Protein AF-A0A8S3WP21-F1 (afdb_monomer_lite)

Radius of gyration: 39.97 Å; chains: 1; bounding box: 93×96×107 Å

Secondary structure (DSSP, 8-state):
-HHHHHHHHHTTS-HHHHHHHHHHHHHHHT-HHHHHHHHHHHHHTT----PPP---TT-THHHHHHHHHHHHTHHHHHHHHHHHHHHS--HHHHHHHHHHHSHHHHHHHHHHHHHHHHHHHHHHHTTSSS--GGGHHHHHHHHHHHHHTTTB-HHHHHH-S-GGG--TT-GGGBPPGGG----HHHHHHHHHHHT-TTS-HHHHHHHHHHHHHHHHHHHHHHHHH----STHHHHGGGGSHHHHHTT-S--SHHHHHH-GGGGGT--HHHHHHHHHHHHTS-TTTTT----SS---HHHHHHHHTT-B-TTS-BS-HHHHHHHHHHHHS---THHHHHHHHHHHIIIIIS--S-PPP---HHHHHT--HHHHHHHHHHHHHHHH-TTSPPPGGGEEEEEEEEEESSPPP------TT--------S-SSPPEEEEEEEEETTSPBPPPEEEEESS---GGGSTTPPTT-EEEEESS-SS--HHHHHHHIIIIIGGGSPSS-EEEEE---HHHHS-HHHHHHHHTTTEEEEEPPTT-HHHH-HIIIIIHHHHHHHHHHHHHHHHHHSTTPPP-HHHHHHHHHHHHHHHS-HHHHHHHHHHTTTTTT-GGGS-GGGSPP-SSS---------------------------------------------------------------------------------------------PPPPPP----------------

Structure (mmCIF, N/CA/C/O backbone):
data_AF-A0A8S3WP21-F1
#
_entry.id   AF-A0A8S3WP21-F1
#
loop_
_atom_site.group_PDB
_atom_site.id
_atom_site.type_symbol
_atom_site.label_atom_id
_atom_site.label_alt_id
_atom_site.label_comp_id
_atom_site.label_asym_id
_atom_site.label_entity_id
_atom_site.label_seq_id
_atom_site.pdbx_PDB_ins_code
_atom_site.Cartn_x
_atom_site.Cartn_y
_atom_site.Cartn_z
_atom_site.occupancy
_atom_site.B_iso_or_equiv
_atom_site.auth_seq_id
_atom_site.auth_comp_id
_atom_site.auth_asym_id
_atom_site.auth_atom_id
_atom_site.pdbx_PDB_model_num
ATOM 1 N N . MET A 1 1 ? -0.671 15.147 -8.926 1.00 76.19 1 MET A N 1
ATOM 2 C CA . MET A 1 1 ? -1.177 15.879 -10.112 1.00 76.19 1 MET A CA 1
ATOM 3 C C . MET A 1 1 ? -0.054 16.271 -11.062 1.00 76.19 1 MET A C 1
ATOM 5 O O . MET A 1 1 ? -0.137 15.880 -12.216 1.00 76.19 1 MET A O 1
ATOM 9 N N . ILE A 1 2 ? 1.021 16.917 -10.596 1.00 83.62 2 ILE A N 1
ATOM 10 C CA . ILE A 1 2 ? 2.130 17.350 -11.471 1.00 83.62 2 ILE A CA 1
ATOM 11 C C . ILE A 1 2 ? 2.782 16.207 -12.258 1.00 83.62 2 ILE A C 1
ATOM 13 O O . ILE A 1 2 ? 3.045 16.369 -13.442 1.00 83.62 2 ILE A O 1
ATOM 17 N N . HIS A 1 3 ? 2.958 15.022 -11.665 1.00 80.00 3 HIS A N 1
ATOM 18 C CA . HIS A 1 3 ? 3.470 13.857 -12.405 1.00 80.00 3 HIS A CA 1
ATOM 19 C C . HIS A 1 3 ? 2.668 13.509 -13.667 1.00 80.00 3 HIS A C 1
ATOM 21 O O . HIS A 1 3 ? 3.255 13.086 -14.658 1.00 80.00 3 HIS A O 1
ATOM 27 N N . LEU A 1 4 ? 1.344 13.695 -13.644 1.00 84.56 4 LEU A N 1
ATOM 28 C CA . LEU A 1 4 ? 0.498 13.450 -14.814 1.00 84.56 4 LEU A CA 1
ATOM 29 C C . LEU A 1 4 ? 0.717 14.525 -15.882 1.00 84.56 4 LEU A C 1
ATOM 31 O O . LEU A 1 4 ? 0.757 14.196 -17.063 1.00 84.56 4 LEU A O 1
ATOM 35 N N . SER A 1 5 ? 0.909 15.780 -15.470 1.00 88.69 5 SER A N 1
ATOM 36 C CA . SER A 1 5 ? 1.233 16.880 -16.383 1.00 88.69 5 SER A CA 1
ATOM 37 C C . SER A 1 5 ? 2.590 16.687 -17.049 1.00 88.69 5 SER A C 1
ATOM 39 O O . SER A 1 5 ? 2.695 16.841 -18.261 1.00 88.69 5 SER A O 1
ATOM 41 N N . SER A 1 6 ? 3.607 16.244 -16.305 1.00 86.62 6 SER A N 1
ATOM 42 C CA . SER A 1 6 ? 4.920 15.912 -16.874 1.00 86.62 6 SER A CA 1
ATOM 43 C C . SER A 1 6 ? 4.863 14.734 -17.839 1.00 86.62 6 SER A C 1
ATOM 45 O O . SER A 1 6 ? 5.427 14.814 -18.924 1.00 86.62 6 SER A O 1
ATOM 47 N N . SER A 1 7 ? 4.134 13.670 -17.488 1.00 85.62 7 SER A N 1
ATOM 48 C CA . SER A 1 7 ? 3.947 12.523 -18.383 1.00 85.62 7 SER A CA 1
ATOM 49 C C . SER A 1 7 ? 3.241 12.920 -19.682 1.00 85.62 7 SER A C 1
ATOM 51 O O . SER A 1 7 ? 3.638 12.475 -20.754 1.00 85.62 7 SER A O 1
ATOM 53 N N . LYS A 1 8 ? 2.229 13.791 -19.605 1.00 88.62 8 LYS A N 1
ATOM 54 C CA . LYS A 1 8 ? 1.517 14.288 -20.785 1.00 88.62 8 LYS A CA 1
ATOM 55 C C . LYS A 1 8 ? 2.392 15.196 -21.651 1.00 88.62 8 LYS A C 1
ATOM 57 O O . LYS A 1 8 ? 2.362 15.061 -22.870 1.00 88.62 8 LYS A O 1
ATOM 62 N N . ALA A 1 9 ? 3.183 16.077 -21.040 1.00 90.44 9 ALA A N 1
ATOM 63 C CA . ALA A 1 9 ? 4.119 16.936 -21.758 1.00 90.44 9 ALA A CA 1
ATOM 64 C C . ALA A 1 9 ? 5.179 16.118 -22.513 1.00 90.44 9 ALA A C 1
ATOM 66 O O . ALA A 1 9 ? 5.490 16.438 -23.654 1.00 90.44 9 ALA A O 1
ATOM 67 N N . CYS A 1 10 ? 5.663 15.007 -21.946 1.00 86.94 10 CYS A N 1
ATOM 68 C CA . CYS A 1 10 ? 6.628 14.131 -22.622 1.00 86.94 10 CYS A CA 1
ATOM 69 C C . CYS A 1 10 ? 6.102 13.479 -23.904 1.00 86.94 10 CYS A C 1
ATOM 71 O O . CYS A 1 10 ? 6.911 13.114 -24.747 1.00 86.94 10 CYS A O 1
ATOM 73 N N . LEU A 1 11 ? 4.782 13.424 -24.123 1.00 88.31 11 LEU A N 1
ATOM 74 C CA . LEU A 1 11 ? 4.219 12.997 -25.411 1.00 88.31 11 LEU A CA 1
ATOM 75 C C . LEU A 1 11 ? 4.556 13.957 -26.565 1.00 88.31 11 LEU A C 1
ATOM 77 O O . LEU A 1 11 ? 4.341 13.599 -27.721 1.00 88.31 11 LEU A O 1
ATOM 81 N N . LYS A 1 12 ? 5.037 15.170 -26.258 1.00 92.19 12 LYS A N 1
ATOM 82 C CA . LYS A 1 12 ? 5.564 16.128 -27.237 1.00 92.19 12 LYS A CA 1
ATOM 83 C C . LYS A 1 12 ? 6.989 15.808 -27.666 1.00 92.19 12 LYS A C 1
ATOM 85 O O . LYS A 1 12 ? 7.388 16.230 -28.741 1.00 92.19 12 LYS A O 1
ATOM 90 N N . LEU A 1 13 ? 7.742 15.066 -26.855 1.00 90.50 13 LEU A N 1
ATOM 91 C CA . LEU A 1 13 ? 9.103 14.668 -27.193 1.00 90.50 13 LEU A CA 1
ATOM 92 C C . LEU A 1 13 ? 9.099 13.483 -28.173 1.00 90.50 13 LEU A C 1
ATOM 94 O O . LEU A 1 13 ? 8.114 12.738 -28.251 1.00 90.50 13 LEU A O 1
ATOM 98 N N . PRO A 1 14 ? 10.205 13.257 -28.901 1.00 90.44 14 PRO A N 1
ATOM 99 C CA . PRO A 1 14 ? 10.336 12.098 -29.770 1.00 90.44 14 PRO A CA 1
ATOM 100 C C . PRO A 1 14 ? 10.186 10.782 -28.988 1.00 90.44 14 PRO A C 1
ATOM 102 O O . PRO A 1 14 ? 10.873 10.547 -27.992 1.00 90.44 14 PRO A O 1
ATOM 105 N N . ARG A 1 15 ? 9.284 9.900 -29.447 1.00 85.56 15 ARG A N 1
ATOM 106 C CA . ARG A 1 15 ? 8.947 8.638 -28.749 1.00 85.56 15 ARG A CA 1
ATOM 107 C C . ARG A 1 15 ? 10.152 7.723 -28.533 1.00 85.56 15 ARG A C 1
ATOM 109 O O . ARG A 1 15 ? 10.238 7.058 -27.505 1.00 85.56 15 ARG A O 1
ATOM 116 N N . ASN A 1 16 ? 11.100 7.741 -29.469 1.00 86.00 16 ASN A N 1
ATOM 117 C CA . ASN A 1 16 ? 12.326 6.951 -29.405 1.00 86.00 16 ASN A CA 1
ATOM 118 C C . ASN A 1 16 ? 13.159 7.243 -28.148 1.00 86.00 16 ASN A C 1
ATOM 120 O O . ASN A 1 16 ? 13.808 6.331 -27.651 1.00 86.00 16 ASN A O 1
ATOM 124 N N . VAL A 1 17 ? 13.121 8.460 -27.594 1.00 85.81 17 VAL A N 1
ATOM 125 C CA . VAL A 1 17 ? 13.884 8.804 -26.381 1.00 85.81 17 VAL A CA 1
ATOM 126 C C . VAL A 1 17 ? 13.297 8.115 -25.142 1.00 85.81 17 VAL A C 1
ATOM 128 O O . VAL A 1 17 ? 14.035 7.564 -24.324 1.00 85.81 17 VAL A O 1
ATOM 131 N N . GLU A 1 18 ? 11.967 8.083 -25.007 1.00 83.94 18 GLU A N 1
ATOM 132 C CA . GLU A 1 18 ? 11.309 7.377 -23.900 1.00 83.94 18 GLU A CA 1
ATOM 133 C C . GLU A 1 18 ? 11.425 5.852 -24.057 1.00 83.94 18 GLU A C 1
ATOM 135 O O . GLU A 1 18 ? 11.752 5.144 -23.096 1.00 83.94 18 GLU A O 1
ATOM 140 N N . ASP A 1 19 ? 11.202 5.343 -25.271 1.00 86.75 19 ASP A N 1
ATOM 141 C CA . ASP A 1 19 ? 11.322 3.918 -25.586 1.00 86.75 19 ASP A CA 1
ATOM 142 C C . ASP A 1 19 ? 12.755 3.413 -25.370 1.00 86.75 19 ASP A C 1
ATOM 144 O O . ASP A 1 19 ? 12.949 2.305 -24.859 1.00 86.75 19 ASP A O 1
ATOM 148 N N . PHE A 1 20 ? 13.760 4.242 -25.663 1.00 90.62 20 PHE A N 1
ATOM 149 C CA . PHE A 1 20 ? 15.164 3.967 -25.370 1.00 90.62 20 PHE A CA 1
ATOM 150 C C . PHE A 1 20 ? 15.406 3.766 -23.870 1.00 90.62 20 PHE A C 1
ATOM 152 O O . PHE A 1 20 ? 15.919 2.719 -23.473 1.00 90.62 20 PHE A O 1
ATOM 159 N N . LEU A 1 21 ? 14.964 4.695 -23.014 1.00 89.00 21 LEU A N 1
ATOM 160 C CA . LEU A 1 21 ? 15.118 4.574 -21.554 1.00 89.00 21 LEU A CA 1
ATOM 161 C C . LEU A 1 21 ? 14.443 3.309 -21.000 1.00 89.00 21 LEU A C 1
ATOM 163 O O . LEU A 1 21 ? 14.984 2.631 -20.120 1.00 89.00 21 LEU A O 1
ATOM 167 N N . ARG A 1 22 ? 13.263 2.960 -21.527 1.00 88.56 22 ARG A N 1
ATOM 168 C CA . ARG A 1 22 ? 12.543 1.731 -21.157 1.00 88.56 22 ARG A CA 1
ATOM 169 C C . ARG A 1 22 ? 13.292 0.479 -21.610 1.00 88.56 22 ARG A C 1
ATOM 171 O O . ARG A 1 22 ? 13.399 -0.469 -20.830 1.00 88.56 22 ARG A O 1
ATOM 178 N N . SER A 1 23 ? 13.819 0.485 -22.831 1.00 90.00 23 SER A N 1
ATOM 179 C CA . SER A 1 23 ? 14.546 -0.641 -23.427 1.00 90.00 23 SER A CA 1
ATOM 180 C C . SER A 1 23 ? 15.863 -0.906 -22.703 1.00 90.00 23 SER A C 1
ATOM 182 O O . SER A 1 23 ? 16.132 -2.049 -22.332 1.00 90.00 23 SER A O 1
ATOM 184 N N . VAL A 1 24 ? 16.620 0.149 -22.386 1.00 90.94 24 VAL A N 1
ATOM 185 C CA . VAL A 1 24 ? 17.860 0.073 -21.601 1.00 90.94 24 VAL A CA 1
ATOM 186 C C . VAL A 1 24 ? 17.584 -0.508 -20.213 1.00 90.94 24 VAL A C 1
ATOM 188 O O . VAL A 1 24 ? 18.211 -1.491 -19.813 1.00 90.94 24 VAL A O 1
ATOM 191 N N . GLY A 1 25 ? 16.581 0.012 -19.498 1.00 89.12 25 GLY A N 1
ATOM 192 C CA . GLY A 1 25 ? 16.184 -0.538 -18.199 1.00 89.12 25 GLY A CA 1
ATOM 193 C C . GLY A 1 25 ? 15.773 -2.015 -18.281 1.00 89.12 25 GLY A C 1
ATOM 194 O O . GLY A 1 25 ? 16.226 -2.840 -17.483 1.00 89.12 25 GLY A O 1
ATOM 195 N N . ALA A 1 26 ? 14.955 -2.377 -19.275 1.00 89.19 26 ALA A N 1
ATOM 196 C CA . ALA A 1 26 ? 14.490 -3.747 -19.478 1.00 89.19 26 ALA A CA 1
ATOM 197 C C . ALA A 1 26 ? 15.639 -4.720 -19.792 1.00 89.19 26 ALA A C 1
ATOM 199 O O . ALA A 1 26 ? 15.666 -5.814 -19.216 1.00 89.19 26 ALA A O 1
ATOM 200 N N . HIS A 1 27 ? 16.599 -4.308 -20.629 1.00 90.00 27 HIS A N 1
ATOM 201 C CA . HIS A 1 27 ? 17.755 -5.108 -21.049 1.00 90.00 27 HIS A CA 1
ATOM 202 C C . HIS A 1 27 ? 18.585 -5.613 -19.866 1.00 90.00 27 HIS A C 1
ATOM 204 O O . HIS A 1 27 ? 18.995 -6.779 -19.856 1.00 90.00 27 HIS A O 1
ATOM 210 N N . PHE A 1 28 ? 18.764 -4.770 -18.844 1.00 90.06 28 PHE A N 1
ATOM 211 C CA . PHE A 1 28 ? 19.516 -5.109 -17.634 1.00 90.06 28 PHE A CA 1
ATOM 212 C C . PHE A 1 28 ? 18.656 -5.705 -16.513 1.00 90.06 28 PHE A C 1
ATOM 214 O O . PHE A 1 28 ? 19.168 -6.487 -15.714 1.00 90.06 28 PHE A O 1
ATOM 221 N N . SER A 1 29 ? 17.355 -5.402 -16.444 1.00 84.19 29 SER A N 1
ATOM 222 C CA . SER A 1 29 ? 16.491 -5.706 -15.285 1.00 84.19 29 SER A CA 1
ATOM 223 C C . SER A 1 29 ? 16.468 -7.173 -14.818 1.00 84.19 29 SER A C 1
ATOM 225 O O . SER A 1 29 ? 16.301 -7.429 -13.624 1.00 84.19 29 SER A O 1
ATOM 227 N N . ARG A 1 30 ? 16.633 -8.140 -15.732 1.00 78.69 30 ARG A N 1
ATOM 228 C CA . ARG A 1 30 ? 16.460 -9.584 -15.463 1.00 78.69 30 ARG A CA 1
ATOM 229 C C . ARG A 1 30 ? 17.699 -10.442 -15.723 1.00 78.69 30 ARG A C 1
ATOM 231 O O . ARG A 1 30 ? 17.608 -11.661 -15.612 1.00 78.69 30 ARG A O 1
ATOM 238 N N . SER A 1 31 ? 18.840 -9.839 -16.060 1.00 85.69 31 SER A N 1
ATOM 239 C CA . SER A 1 31 ? 20.065 -10.581 -16.376 1.00 85.69 31 SER A CA 1
ATOM 240 C C . SER A 1 31 ? 21.240 -10.094 -15.536 1.00 85.69 31 SER A C 1
ATOM 242 O O . SER A 1 31 ? 21.817 -9.041 -15.802 1.00 85.69 31 SER A O 1
ATOM 244 N N . SER A 1 32 ? 21.612 -10.889 -14.530 1.00 84.38 32 SER A N 1
ATOM 245 C CA . SER A 1 32 ? 22.817 -10.655 -13.726 1.00 84.38 32 SER A CA 1
ATOM 246 C C . SER A 1 32 ? 24.090 -10.745 -14.568 1.00 84.38 32 SER A C 1
ATOM 248 O O . SER A 1 32 ? 25.030 -10.004 -14.318 1.00 84.38 32 SER A O 1
ATOM 250 N N . GLN A 1 33 ? 24.100 -11.593 -15.601 1.00 87.75 33 GLN A N 1
ATOM 251 C CA . GLN A 1 33 ? 25.227 -11.720 -16.524 1.00 87.75 33 GLN A CA 1
ATOM 252 C C . GLN A 1 33 ? 25.446 -10.438 -17.336 1.00 87.75 33 GLN A C 1
ATOM 254 O O . GLN A 1 33 ? 26.575 -9.979 -17.451 1.00 87.75 33 GLN A O 1
ATOM 259 N N . ARG A 1 34 ? 24.375 -9.817 -17.856 1.00 89.19 34 ARG A N 1
ATOM 260 C CA . ARG A 1 34 ? 24.486 -8.535 -18.579 1.00 89.19 34 ARG A CA 1
ATOM 261 C C . ARG A 1 34 ? 24.923 -7.399 -17.659 1.00 89.19 34 ARG A C 1
ATOM 263 O O . ARG A 1 34 ? 25.707 -6.563 -18.082 1.00 89.19 34 ARG A O 1
ATOM 270 N N . GLN A 1 35 ? 24.445 -7.386 -16.412 1.00 89.56 35 GLN A N 1
ATOM 271 C CA . GLN A 1 35 ? 24.888 -6.414 -15.405 1.00 89.56 35 GLN A CA 1
ATOM 272 C C . GLN A 1 35 ? 26.374 -6.586 -15.059 1.00 89.56 35 GLN A C 1
ATOM 274 O O . GLN A 1 35 ? 27.071 -5.590 -14.918 1.00 89.56 35 GLN A O 1
ATOM 279 N N . LEU A 1 36 ? 26.859 -7.829 -14.949 1.00 89.44 36 LEU A N 1
ATOM 280 C CA . LEU A 1 36 ? 28.274 -8.110 -14.706 1.00 89.44 36 LEU A CA 1
ATOM 281 C C . LEU A 1 36 ? 29.137 -7.695 -15.902 1.00 89.44 36 LEU A C 1
ATOM 283 O O . LEU A 1 36 ? 30.101 -6.972 -15.715 1.00 89.44 36 LEU A O 1
ATOM 287 N N . LYS A 1 37 ? 28.740 -8.066 -17.126 1.00 91.25 37 LYS A N 1
ATOM 288 C CA . LYS A 1 37 ? 29.454 -7.658 -18.344 1.00 91.25 37 LYS A CA 1
ATOM 289 C C . LYS A 1 37 ? 29.505 -6.137 -18.478 1.00 91.25 37 LYS A C 1
ATOM 291 O O . LYS A 1 37 ? 30.539 -5.587 -18.803 1.00 91.25 37 LYS A O 1
ATOM 296 N N . PHE A 1 38 ? 28.404 -5.440 -18.195 1.00 94.19 38 PHE A N 1
ATOM 297 C CA . PHE A 1 38 ? 28.385 -3.978 -18.239 1.00 94.19 38 PHE A CA 1
ATOM 298 C C . PHE A 1 38 ? 29.309 -3.337 -17.197 1.00 94.19 38 PHE A C 1
ATOM 300 O O . PHE A 1 38 ? 29.933 -2.327 -17.506 1.00 94.19 38 PHE A O 1
ATOM 307 N N . ARG A 1 39 ? 29.462 -3.943 -16.011 1.00 92.75 39 ARG A N 1
ATOM 308 C CA . ARG A 1 39 ? 30.398 -3.466 -14.981 1.00 92.75 39 ARG A CA 1
ATOM 309 C C . ARG A 1 39 ? 31.832 -3.361 -15.501 1.00 92.75 39 ARG A C 1
ATOM 311 O O . ARG A 1 39 ? 32.485 -2.374 -15.198 1.00 92.75 39 ARG A O 1
ATOM 318 N N . GLU A 1 40 ? 32.281 -4.308 -16.322 1.00 93.75 40 GLU A N 1
ATOM 319 C CA . GLU A 1 40 ? 33.622 -4.275 -16.931 1.00 93.75 40 GLU A CA 1
ATOM 320 C C . GLU A 1 40 ? 33.822 -3.008 -17.783 1.00 93.75 40 GLU A C 1
ATOM 322 O O . GLU A 1 40 ? 34.881 -2.388 -17.752 1.00 93.75 40 GLU A O 1
ATOM 327 N N . PHE A 1 41 ? 32.777 -2.560 -18.491 1.00 94.75 41 PHE A N 1
ATOM 328 C CA . PHE A 1 41 ? 32.809 -1.292 -19.227 1.00 94.75 41 PHE A CA 1
ATOM 329 C C . PHE A 1 41 ? 32.788 -0.091 -18.274 1.00 94.75 41 PHE A C 1
ATOM 331 O O . PHE A 1 41 ? 33.506 0.873 -18.509 1.00 94.75 41 PHE A O 1
ATOM 338 N N . GLN A 1 42 ? 32.001 -0.128 -17.194 1.00 94.06 42 GLN A N 1
ATOM 339 C CA . GLN A 1 42 ? 31.987 0.954 -16.195 1.00 94.06 42 GLN A CA 1
ATOM 340 C C . GLN A 1 42 ? 33.376 1.154 -15.570 1.00 94.06 42 GLN A C 1
ATOM 342 O O . GLN A 1 42 ? 33.847 2.285 -15.477 1.00 94.06 42 GLN A O 1
ATOM 347 N N . GLU A 1 43 ? 34.053 0.053 -15.230 1.00 93.50 43 GLU A N 1
ATOM 348 C CA . GLU A 1 43 ? 35.428 0.042 -14.721 1.00 93.50 43 GLU A CA 1
ATOM 349 C C . GLU A 1 43 ? 36.422 0.574 -15.764 1.00 93.50 43 GLU A C 1
ATOM 351 O O . GLU A 1 43 ? 37.231 1.445 -15.450 1.00 93.50 43 GLU A O 1
ATOM 356 N N . PHE A 1 44 ? 36.322 0.125 -17.022 1.00 94.44 44 PHE A N 1
ATOM 357 C CA . PHE A 1 44 ? 37.194 0.583 -18.111 1.00 94.44 44 PHE A CA 1
ATOM 358 C C . PHE A 1 44 ? 37.093 2.095 -18.365 1.00 94.44 44 PHE A C 1
ATOM 360 O O . PHE A 1 44 ? 38.107 2.765 -18.553 1.00 94.44 44 PHE A O 1
ATOM 367 N N . PHE A 1 45 ? 35.875 2.641 -18.353 1.00 93.50 45 PHE A N 1
ATOM 368 C CA . PHE A 1 45 ? 35.620 4.070 -18.559 1.00 93.50 45 PHE A CA 1
ATOM 369 C C . PHE A 1 45 ? 35.742 4.910 -17.276 1.00 93.50 45 PHE A C 1
ATOM 371 O O . PHE A 1 45 ? 35.486 6.111 -17.330 1.00 93.50 45 PHE A O 1
ATOM 378 N N . GLN A 1 46 ? 36.132 4.307 -16.145 1.00 92.75 46 GLN A N 1
ATOM 379 C CA . GLN A 1 46 ? 36.331 4.979 -14.852 1.00 92.75 46 GLN A CA 1
ATOM 380 C C . GLN A 1 46 ? 35.095 5.752 -14.355 1.00 92.75 46 GLN A C 1
ATOM 382 O O . GLN A 1 46 ? 35.211 6.811 -13.742 1.00 92.75 46 GLN A O 1
ATOM 387 N N . VAL A 1 47 ? 33.896 5.222 -14.614 1.00 92.31 47 VAL A N 1
ATOM 388 C CA . VAL A 1 47 ? 32.633 5.781 -14.102 1.00 92.31 47 VAL A CA 1
ATOM 389 C C . VAL A 1 47 ? 32.207 4.998 -12.860 1.00 92.31 47 VAL A C 1
ATOM 391 O O . VAL A 1 47 ? 32.480 3.801 -12.752 1.00 92.31 47 VAL A O 1
ATOM 394 N N . GLU A 1 48 ? 31.512 5.642 -11.917 1.00 90.94 48 GLU A N 1
ATOM 395 C CA . GLU A 1 48 ? 30.977 4.952 -10.742 1.00 90.94 48 GLU A CA 1
ATOM 396 C C . GLU A 1 48 ? 30.141 3.721 -11.136 1.00 90.94 48 GLU A C 1
ATOM 398 O O . GLU A 1 48 ? 29.296 3.756 -12.039 1.00 90.94 48 GLU A O 1
ATOM 403 N N . ILE A 1 49 ? 30.372 2.605 -10.440 1.00 89.88 49 ILE A N 1
ATOM 404 C CA . ILE A 1 49 ? 29.715 1.335 -10.746 1.00 89.88 49 ILE A CA 1
ATOM 405 C C . ILE A 1 49 ? 28.280 1.375 -10.236 1.00 89.88 49 ILE A C 1
ATOM 407 O O . ILE A 1 49 ? 27.984 1.145 -9.062 1.00 89.88 49 ILE A O 1
ATOM 411 N N . HIS A 1 50 ? 27.363 1.598 -11.168 1.00 88.75 50 HIS A N 1
ATOM 412 C CA . HIS A 1 50 ? 25.946 1.719 -10.879 1.00 88.75 50 HIS A CA 1
ATOM 413 C C . HIS A 1 50 ? 25.100 0.692 -11.611 1.00 88.75 50 HIS A C 1
ATOM 415 O O . HIS A 1 50 ? 25.254 0.447 -12.806 1.00 88.75 50 HIS A O 1
ATOM 421 N N . LYS A 1 51 ? 24.082 0.171 -10.921 1.00 88.88 51 LYS A N 1
ATOM 422 C CA . LYS A 1 51 ? 23.019 -0.591 -11.580 1.00 88.88 51 LYS A CA 1
ATOM 423 C C . LYS A 1 51 ? 22.156 0.342 -12.432 1.00 88.88 51 LYS A C 1
ATOM 425 O O . LYS A 1 51 ? 21.662 1.356 -11.938 1.00 88.88 51 LYS A O 1
ATOM 430 N N . ILE A 1 52 ? 21.895 -0.029 -13.682 1.00 90.12 52 ILE A N 1
ATOM 431 C CA . ILE A 1 52 ? 20.950 0.701 -14.532 1.00 90.12 52 ILE A CA 1
ATOM 432 C C . ILE A 1 52 ? 19.535 0.625 -13.943 1.00 90.12 52 ILE A C 1
ATOM 434 O O . ILE A 1 52 ? 19.026 -0.451 -13.609 1.00 90.12 52 ILE A O 1
ATOM 438 N N . LEU A 1 53 ? 18.905 1.791 -13.800 1.00 87.50 53 LEU A N 1
ATOM 439 C CA . LEU A 1 53 ? 17.562 1.927 -13.247 1.00 87.50 53 LEU A CA 1
ATOM 440 C C . LEU A 1 53 ? 16.508 1.664 -14.329 1.00 87.50 53 LEU A C 1
ATOM 442 O O . LEU A 1 53 ? 16.718 1.929 -15.509 1.00 87.50 53 LEU A O 1
ATOM 446 N N . THR A 1 54 ? 15.361 1.117 -13.926 1.00 83.88 54 THR A N 1
ATOM 447 C CA . THR A 1 54 ? 14.221 0.908 -14.828 1.00 83.88 54 THR A CA 1
ATOM 448 C C . THR A 1 54 ? 13.132 1.929 -14.510 1.00 83.88 54 THR A C 1
ATOM 450 O O . THR A 1 54 ? 12.721 2.009 -13.347 1.00 83.88 54 THR A O 1
ATOM 453 N N . PRO A 1 55 ? 12.614 2.667 -15.507 1.00 78.56 55 PRO A N 1
ATOM 454 C CA . PRO A 1 55 ? 11.542 3.623 -15.272 1.00 78.56 55 PRO A CA 1
ATOM 455 C C . PRO A 1 55 ? 10.274 2.893 -14.813 1.00 78.56 55 PRO A C 1
ATOM 457 O O . PRO A 1 55 ? 9.785 1.967 -15.468 1.00 78.56 55 PRO A O 1
ATOM 460 N N . ALA A 1 56 ? 9.719 3.303 -13.672 1.00 68.19 56 ALA A N 1
ATOM 461 C CA . ALA A 1 56 ? 8.465 2.756 -13.176 1.00 68.19 56 ALA A CA 1
ATOM 462 C C . ALA A 1 56 ? 7.298 3.288 -14.017 1.00 68.19 56 ALA A C 1
ATOM 464 O O . ALA A 1 56 ? 7.161 4.496 -14.205 1.00 68.19 56 ALA A O 1
ATOM 465 N N . GLN A 1 57 ? 6.404 2.396 -14.458 1.00 56.59 57 GLN A N 1
ATOM 466 C CA . GLN A 1 57 ? 5.252 2.754 -15.302 1.00 56.59 57 GLN A CA 1
ATOM 467 C C . GLN A 1 57 ? 4.337 3.827 -14.684 1.00 56.59 57 GLN A C 1
ATOM 469 O O . GLN A 1 57 ? 3.659 4.536 -15.417 1.00 56.59 57 GLN A O 1
ATOM 474 N N . THR A 1 58 ? 4.320 3.955 -13.353 1.00 52.53 58 THR A N 1
ATOM 475 C CA . THR A 1 58 ? 3.391 4.819 -12.610 1.00 52.53 58 THR A CA 1
ATOM 476 C C . THR A 1 58 ? 4.059 5.944 -11.813 1.00 52.53 58 THR A C 1
ATOM 478 O O . THR A 1 58 ? 3.352 6.711 -11.163 1.00 52.53 58 THR A O 1
ATOM 481 N N . ARG A 1 59 ? 5.398 6.071 -11.816 1.00 59.53 59 ARG A N 1
ATOM 482 C CA . ARG A 1 59 ? 6.112 7.020 -10.933 1.00 59.53 59 ARG A CA 1
ATOM 483 C C . ARG A 1 59 ? 7.170 7.829 -11.665 1.00 59.53 59 ARG A C 1
ATOM 485 O O . ARG A 1 59 ? 8.307 7.395 -11.815 1.00 59.53 59 ARG A O 1
ATOM 492 N N . TRP A 1 60 ? 6.819 9.053 -12.034 1.00 65.12 60 TRP A N 1
ATOM 493 C CA . TRP A 1 60 ? 7.675 9.929 -12.837 1.00 65.12 60 TRP A CA 1
ATOM 494 C C . TRP A 1 60 ? 8.953 10.415 -12.125 1.00 65.12 60 TRP A C 1
ATOM 496 O O . TRP A 1 60 ? 9.938 10.704 -12.792 1.00 65.12 60 TRP A O 1
ATOM 506 N N . LEU A 1 61 ? 8.999 10.420 -10.782 1.00 62.84 61 LEU A N 1
ATOM 507 C CA . LEU A 1 61 ? 10.257 10.627 -10.033 1.00 62.84 61 LEU A CA 1
ATOM 508 C C . LEU A 1 61 ? 11.340 9.615 -10.420 1.00 62.84 61 LEU A C 1
ATOM 510 O O . LEU A 1 61 ? 12.516 9.960 -10.471 1.00 62.84 61 LEU A O 1
ATOM 514 N N . SER A 1 62 ? 10.942 8.376 -10.726 1.00 72.25 62 SER A N 1
ATOM 515 C CA . SER A 1 62 ? 11.891 7.354 -11.170 1.00 72.25 62 SER A CA 1
ATOM 516 C C . SER A 1 62 ? 12.480 7.671 -12.541 1.00 72.25 62 SER A C 1
ATOM 518 O O . SER A 1 62 ? 13.604 7.263 -12.808 1.00 72.25 62 SER A O 1
ATOM 520 N N . LEU A 1 63 ? 11.770 8.426 -13.391 1.00 82.44 63 LEU A N 1
ATOM 521 C CA . LEU A 1 63 ? 12.248 8.738 -14.732 1.00 82.44 63 LEU A CA 1
ATOM 522 C C . LEU A 1 63 ? 13.440 9.693 -14.694 1.00 82.44 63 LEU A C 1
ATOM 524 O O . LEU A 1 63 ? 14.414 9.431 -15.388 1.00 82.44 63 LEU A O 1
ATOM 528 N N . LYS A 1 64 ? 13.409 10.735 -13.849 1.00 86.88 64 LYS A N 1
ATOM 529 C CA . LYS A 1 64 ? 14.564 11.633 -13.683 1.00 86.88 64 LYS A CA 1
ATOM 530 C C . LYS A 1 64 ? 15.805 10.847 -13.255 1.00 86.88 64 LYS A C 1
ATOM 532 O O . LYS A 1 64 ? 16.837 10.953 -13.899 1.00 86.88 64 LYS A O 1
ATOM 537 N N . ALA A 1 65 ? 15.675 10.002 -12.231 1.00 87.50 65 ALA A N 1
ATOM 538 C CA . ALA A 1 65 ? 16.779 9.164 -11.768 1.00 87.50 65 ALA A CA 1
ATOM 539 C C . ALA A 1 65 ? 17.290 8.207 -12.864 1.00 87.50 65 ALA A C 1
ATOM 541 O O . ALA A 1 65 ? 18.490 7.976 -12.962 1.00 87.50 65 ALA A O 1
ATOM 542 N N . CYS A 1 66 ? 16.401 7.669 -13.710 1.00 90.12 66 CYS A N 1
ATOM 543 C CA . CYS A 1 66 ? 16.805 6.856 -14.861 1.00 90.12 66 CYS A CA 1
ATOM 544 C C . CYS A 1 66 ? 17.555 7.676 -15.917 1.00 90.12 66 CYS A C 1
ATOM 546 O O . CYS A 1 66 ? 18.559 7.199 -16.428 1.00 90.12 66 CYS A O 1
ATOM 548 N N . ILE A 1 67 ? 17.086 8.887 -16.232 1.00 91.81 67 ILE A N 1
ATOM 549 C CA . ILE A 1 67 ? 17.736 9.789 -17.192 1.00 91.81 67 ILE A CA 1
ATOM 550 C C . ILE A 1 67 ? 19.124 10.175 -16.694 1.00 91.81 67 ILE A C 1
ATOM 552 O O . ILE A 1 67 ? 20.084 10.007 -17.434 1.00 91.81 67 ILE A O 1
ATOM 556 N N . ASP A 1 68 ? 19.240 10.620 -15.441 1.00 92.06 68 ASP A N 1
ATOM 557 C CA . ASP A 1 68 ? 20.526 11.007 -14.857 1.00 92.06 68 ASP A CA 1
ATOM 558 C C . ASP A 1 68 ? 21.504 9.826 -14.871 1.00 92.06 68 ASP A C 1
ATOM 560 O O . ASP A 1 68 ? 22.640 9.976 -15.308 1.00 92.06 68 ASP A O 1
ATOM 564 N N . ARG A 1 69 ? 21.032 8.624 -14.501 1.00 93.75 69 ARG A N 1
ATOM 565 C CA . ARG A 1 69 ? 21.831 7.392 -14.553 1.00 93.75 69 ARG A CA 1
ATOM 566 C C . ARG A 1 69 ? 22.269 7.036 -15.973 1.00 93.75 69 ARG A C 1
ATOM 568 O O . ARG A 1 69 ? 23.373 6.543 -16.159 1.00 93.75 69 ARG A O 1
ATOM 575 N N . VAL A 1 70 ? 21.411 7.227 -16.971 1.00 93.81 70 VAL A N 1
ATOM 576 C CA . VAL A 1 70 ? 21.746 6.935 -18.372 1.00 93.81 70 VAL A CA 1
ATOM 577 C C . VAL A 1 70 ? 22.698 7.981 -18.948 1.00 93.81 70 VAL A C 1
ATOM 579 O O . VAL A 1 70 ? 23.586 7.602 -19.701 1.00 93.81 70 VAL A O 1
ATOM 582 N N . LEU A 1 71 ? 22.553 9.258 -18.586 1.00 94.38 71 LEU A N 1
ATOM 583 C CA . LEU A 1 71 ? 23.472 10.330 -18.983 1.00 94.38 71 LEU A CA 1
ATOM 584 C C . LEU A 1 71 ? 24.870 10.114 -18.396 1.00 94.38 71 LEU A C 1
ATOM 586 O O . LEU A 1 71 ? 25.856 10.183 -19.119 1.00 94.38 71 LEU A O 1
ATOM 590 N N . GLU A 1 72 ? 24.948 9.792 -17.106 1.00 94.25 72 GLU A N 1
ATOM 591 C CA . GLU A 1 72 ? 26.200 9.472 -16.413 1.00 94.25 72 GLU A CA 1
ATOM 592 C C . GLU A 1 72 ? 26.919 8.277 -17.062 1.00 94.25 72 GLU A C 1
ATOM 594 O O . GLU A 1 72 ? 28.131 8.280 -17.249 1.00 94.25 72 GLU A O 1
ATOM 599 N N . GLN A 1 73 ? 26.152 7.264 -17.469 1.00 94.00 73 GLN A N 1
ATOM 600 C CA . GLN A 1 73 ? 26.661 6.003 -18.007 1.00 94.00 73 GLN A CA 1
ATOM 601 C C . GLN A 1 73 ? 26.641 5.957 -19.545 1.00 94.00 73 GLN A C 1
ATOM 603 O O . GLN A 1 73 ? 26.792 4.882 -20.127 1.00 94.00 73 GLN A O 1
ATOM 608 N N . TYR A 1 74 ? 26.443 7.095 -20.220 1.00 93.81 74 TYR A N 1
ATOM 609 C CA . TYR A 1 74 ? 26.133 7.134 -21.653 1.00 93.81 74 TYR A CA 1
ATOM 610 C C . TYR A 1 74 ? 27.267 6.563 -22.514 1.00 93.81 74 TYR A C 1
ATOM 612 O O . TYR A 1 74 ? 27.032 5.713 -23.375 1.00 93.81 74 TYR A O 1
ATOM 620 N N . THR A 1 75 ? 28.509 6.974 -22.248 1.00 93.81 75 THR A N 1
ATOM 621 C CA . THR A 1 75 ? 29.698 6.504 -22.977 1.00 93.81 75 THR A CA 1
ATOM 622 C C . THR A 1 75 ? 29.977 5.009 -22.745 1.00 93.81 75 THR A C 1
ATOM 624 O O . THR A 1 75 ? 30.043 4.277 -23.740 1.00 93.81 75 THR A O 1
ATOM 627 N N . PRO A 1 76 ? 30.041 4.503 -21.490 1.00 95.00 76 PRO A N 1
ATOM 628 C CA . PRO A 1 76 ? 30.147 3.063 -21.237 1.00 95.00 76 PRO A CA 1
ATOM 629 C C . PRO A 1 76 ? 29.026 2.252 -21.897 1.00 95.00 76 PRO A C 1
ATOM 631 O O . PRO A 1 76 ? 29.272 1.199 -22.486 1.00 95.00 76 PRO A O 1
ATOM 634 N N . LEU A 1 77 ? 27.784 2.744 -21.830 1.00 94.38 77 LEU A N 1
ATOM 635 C CA . LEU A 1 77 ? 26.615 2.062 -22.384 1.00 94.38 77 LEU A CA 1
ATOM 636 C C . LEU A 1 77 ? 26.681 1.964 -23.909 1.00 94.38 77 LEU A C 1
ATOM 638 O O . LEU A 1 77 ? 26.341 0.921 -24.469 1.00 94.38 77 LEU A O 1
ATOM 642 N N . LYS A 1 78 ? 27.165 3.015 -24.576 1.00 94.44 78 LYS A N 1
ATOM 643 C CA . LYS A 1 78 ? 27.367 3.025 -26.026 1.00 94.44 78 LYS A CA 1
ATOM 644 C C . LYS A 1 78 ? 28.403 1.985 -26.453 1.00 94.44 78 LYS A C 1
ATOM 646 O O . LYS A 1 78 ? 28.151 1.227 -27.390 1.00 94.44 78 LYS A O 1
ATOM 651 N N . ALA A 1 79 ? 29.534 1.912 -25.752 1.00 93.81 79 ALA A N 1
ATOM 652 C CA . ALA A 1 79 ? 30.580 0.927 -26.027 1.00 93.81 79 ALA A CA 1
ATOM 653 C C . ALA A 1 79 ? 30.082 -0.510 -25.803 1.00 93.81 79 ALA A C 1
ATOM 655 O O . ALA A 1 79 ? 30.233 -1.364 -26.678 1.00 93.81 79 ALA A O 1
ATOM 656 N N . TYR A 1 80 ? 29.396 -0.748 -24.682 1.00 94.69 80 TYR A N 1
ATOM 657 C CA . TYR A 1 80 ? 28.780 -2.035 -24.367 1.00 94.69 80 TYR A CA 1
ATOM 658 C C . TYR A 1 80 ? 27.769 -2.477 -25.432 1.00 94.69 80 TYR A C 1
ATOM 660 O O . TYR A 1 80 ? 27.797 -3.623 -25.879 1.00 94.69 80 TYR A O 1
ATOM 668 N N . LEU A 1 81 ? 26.870 -1.584 -25.860 1.00 93.00 81 LEU A N 1
ATOM 669 C CA . LEU A 1 81 ? 25.875 -1.907 -26.884 1.00 93.00 81 LEU A CA 1
ATOM 670 C C . LEU A 1 81 ? 26.514 -2.133 -28.254 1.00 93.00 81 LEU A C 1
ATOM 672 O O . LEU A 1 81 ? 26.050 -3.004 -28.981 1.00 93.00 81 LEU A O 1
ATOM 676 N N . THR A 1 82 ? 27.586 -1.412 -28.584 1.00 93.50 82 THR A N 1
ATOM 677 C CA . THR A 1 82 ? 28.336 -1.620 -29.832 1.00 93.50 82 THR A CA 1
ATOM 678 C C . THR A 1 82 ? 28.933 -3.025 -29.883 1.00 93.50 82 THR A C 1
ATOM 680 O O . THR A 1 82 ? 28.719 -3.747 -30.855 1.00 93.50 82 THR A O 1
ATOM 683 N N . GLU A 1 83 ? 29.608 -3.454 -28.813 1.00 92.75 83 GLU A N 1
ATOM 684 C CA . GLU A 1 83 ? 30.135 -4.820 -28.718 1.00 92.75 83 GLU A CA 1
ATOM 685 C C . GLU A 1 83 ? 29.008 -5.857 -28.684 1.00 92.75 83 GLU A C 1
ATOM 687 O O . GLU A 1 83 ? 29.084 -6.874 -29.365 1.00 92.75 83 GLU A O 1
ATOM 692 N N . THR A 1 84 ? 27.925 -5.593 -27.950 1.00 89.88 84 THR A N 1
ATOM 693 C CA . THR A 1 84 ? 26.810 -6.541 -27.839 1.00 89.88 84 THR A CA 1
ATOM 694 C C . THR A 1 84 ? 26.115 -6.748 -29.184 1.00 89.88 84 THR A C 1
ATOM 696 O O . THR A 1 84 ? 25.784 -7.880 -29.515 1.00 89.88 84 THR A O 1
ATOM 699 N N . VAL A 1 85 ? 25.902 -5.688 -29.971 1.00 91.38 85 VAL A N 1
ATOM 700 C CA . VAL A 1 85 ? 25.321 -5.788 -31.322 1.00 91.38 85 VAL A CA 1
ATOM 701 C C . VAL A 1 85 ? 26.263 -6.525 -32.275 1.00 91.38 85 VAL A C 1
ATOM 703 O O . VAL A 1 85 ? 25.792 -7.288 -33.110 1.00 91.38 85 VAL A O 1
ATOM 706 N N . PHE A 1 86 ? 27.578 -6.344 -32.135 1.00 89.88 86 PHE A N 1
ATOM 707 C CA . PHE A 1 86 ? 28.561 -7.081 -32.928 1.00 89.88 86 PHE A CA 1
ATOM 708 C C . PHE A 1 86 ? 28.571 -8.585 -32.599 1.00 89.88 86 PHE A C 1
ATOM 710 O O . PHE A 1 86 ? 28.608 -9.415 -33.504 1.00 89.88 86 PHE A O 1
ATOM 717 N N . SER A 1 87 ? 28.518 -8.932 -31.311 1.00 86.94 87 SER A N 1
ATOM 718 C CA . SER A 1 87 ? 28.638 -10.312 -30.827 1.00 86.94 87 SER A CA 1
ATOM 719 C C . SER A 1 87 ? 27.326 -11.113 -30.897 1.00 86.94 87 SER A C 1
ATOM 721 O O . SER A 1 87 ? 27.345 -12.288 -31.255 1.00 86.94 87 SER A O 1
ATOM 723 N N . ASP A 1 88 ? 26.193 -10.507 -30.529 1.00 83.44 88 ASP A N 1
ATOM 724 C CA . ASP A 1 88 ? 24.861 -11.136 -30.478 1.00 83.44 88 ASP A CA 1
ATOM 725 C C . ASP A 1 88 ? 23.768 -10.103 -30.842 1.00 83.44 88 ASP A C 1
ATOM 727 O O . ASP A 1 88 ? 23.129 -9.508 -29.958 1.00 83.44 88 ASP A O 1
ATOM 731 N N . PRO A 1 89 ? 23.582 -9.818 -32.148 1.00 84.75 89 PRO A N 1
ATOM 732 C CA . PRO A 1 89 ? 22.656 -8.794 -32.609 1.00 84.75 89 PRO A CA 1
ATOM 733 C C . PRO A 1 89 ? 21.212 -9.165 -32.279 1.00 84.75 89 PRO A C 1
ATOM 735 O O . PRO A 1 89 ? 20.710 -10.246 -32.591 1.00 84.75 89 PRO A O 1
ATOM 738 N N . SER A 1 90 ? 20.502 -8.214 -31.681 1.00 88.81 90 SER A N 1
ATOM 739 C CA . SER A 1 90 ? 19.062 -8.294 -31.490 1.00 88.81 90 SER A CA 1
ATOM 740 C C . SER A 1 90 ? 18.434 -7.006 -31.987 1.00 88.81 90 SER A C 1
ATOM 742 O O . SER A 1 90 ? 18.989 -5.925 -31.793 1.00 88.81 90 SER A O 1
ATOM 744 N N . LYS A 1 91 ? 17.224 -7.100 -32.542 1.00 87.38 91 LYS A N 1
ATOM 745 C CA . LYS A 1 91 ? 16.484 -5.925 -33.017 1.00 87.38 91 LYS A CA 1
ATOM 746 C C . LYS A 1 91 ? 16.405 -4.816 -31.957 1.00 87.38 91 LYS A C 1
ATOM 748 O O . LYS A 1 91 ? 16.559 -3.644 -32.267 1.00 87.38 91 LYS A O 1
ATOM 753 N N . THR A 1 92 ? 16.229 -5.186 -30.687 1.00 86.94 92 THR A N 1
ATOM 754 C CA . THR A 1 92 ? 16.170 -4.227 -29.576 1.00 86.94 92 THR A CA 1
ATOM 755 C C . THR A 1 92 ? 17.527 -3.579 -29.286 1.00 86.94 92 THR A C 1
ATOM 757 O O . THR A 1 92 ? 17.575 -2.381 -29.027 1.00 86.94 92 THR A O 1
ATOM 760 N N . THR A 1 93 ? 18.636 -4.328 -29.317 1.00 87.81 93 THR A N 1
ATOM 761 C CA . THR A 1 93 ? 19.982 -3.761 -29.091 1.00 87.81 93 THR A CA 1
ATOM 762 C C . THR A 1 93 ? 20.442 -2.884 -30.249 1.00 87.81 93 THR A C 1
ATOM 764 O O . THR A 1 93 ? 21.047 -1.842 -30.003 1.00 87.81 93 THR A O 1
ATOM 767 N N . GLU A 1 94 ? 20.073 -3.234 -31.480 1.00 89.94 94 GLU A N 1
ATOM 768 C CA . GLU A 1 94 ? 20.281 -2.407 -32.671 1.00 89.94 94 GLU A CA 1
ATOM 769 C C . GLU A 1 94 ? 19.492 -1.093 -32.594 1.00 89.94 94 GLU A C 1
ATOM 771 O O . GLU A 1 94 ? 20.074 -0.022 -32.745 1.00 89.94 94 GLU A O 1
ATOM 776 N N . GLU A 1 95 ? 18.192 -1.143 -32.282 1.00 90.38 95 GLU A N 1
ATOM 777 C CA . GLU A 1 95 ? 17.347 0.052 -32.118 1.00 90.38 95 GLU A CA 1
ATOM 778 C C . GLU A 1 95 ? 17.858 0.978 -30.997 1.00 90.38 95 GLU A C 1
ATOM 780 O O . GLU A 1 95 ? 17.865 2.205 -31.153 1.00 90.38 95 GLU A O 1
ATOM 785 N N . MET A 1 96 ? 18.338 0.408 -29.882 1.00 91.88 96 MET A N 1
ATOM 786 C CA . MET A 1 96 ? 18.975 1.175 -28.805 1.00 91.88 96 MET A CA 1
ATOM 787 C C . MET A 1 96 ? 20.253 1.869 -29.289 1.00 91.88 96 MET A C 1
ATOM 789 O O . MET A 1 96 ? 20.426 3.060 -29.034 1.00 91.88 96 MET A O 1
ATOM 793 N N . LEU A 1 97 ? 21.124 1.161 -30.016 1.00 92.31 97 LEU A N 1
ATOM 794 C CA . LEU A 1 97 ? 22.373 1.723 -30.529 1.00 92.31 97 LEU A CA 1
ATOM 795 C C . LEU A 1 97 ? 22.127 2.802 -31.597 1.00 92.31 97 LEU A C 1
ATOM 797 O O . LEU A 1 97 ? 22.763 3.853 -31.555 1.00 92.31 97 LEU A O 1
ATOM 801 N N . ILE A 1 98 ? 21.163 2.593 -32.502 1.00 92.44 98 ILE A N 1
ATOM 802 C CA . ILE A 1 98 ? 20.713 3.600 -33.479 1.00 92.44 98 ILE A CA 1
ATOM 803 C C . ILE A 1 98 ? 20.240 4.860 -32.751 1.00 92.44 98 ILE A C 1
ATOM 805 O O . ILE A 1 98 ? 20.632 5.970 -33.109 1.00 92.44 98 ILE A O 1
ATOM 809 N N . THR A 1 99 ? 19.441 4.696 -31.694 1.00 92.38 99 THR A N 1
ATOM 810 C CA . THR A 1 99 ? 18.948 5.830 -30.907 1.00 92.38 99 THR A CA 1
ATOM 811 C C . THR A 1 99 ? 20.088 6.549 -30.186 1.00 92.38 99 THR A C 1
ATOM 813 O O . THR A 1 99 ? 20.122 7.775 -30.204 1.00 92.38 99 THR A O 1
ATOM 816 N N . MET A 1 100 ? 21.068 5.833 -29.626 1.00 92.44 100 MET A N 1
ATOM 817 C CA . MET A 1 100 ? 22.242 6.451 -28.989 1.00 92.44 100 MET A CA 1
ATOM 818 C C . MET A 1 100 ? 23.197 7.143 -29.968 1.00 92.44 100 MET A C 1
ATOM 820 O O . MET A 1 100 ? 23.929 8.055 -29.577 1.00 92.44 100 MET A O 1
ATOM 824 N N . ASN A 1 101 ? 23.223 6.694 -31.222 1.00 91.00 101 ASN A N 1
ATOM 825 C CA . ASN A 1 101 ? 24.014 7.305 -32.286 1.00 91.00 101 ASN A CA 1
ATOM 826 C C . ASN A 1 101 ? 23.356 8.554 -32.876 1.00 91.00 101 ASN A C 1
ATOM 828 O O . ASN A 1 101 ? 24.043 9.344 -33.518 1.00 91.00 101 ASN A O 1
ATOM 832 N N . ASN A 1 102 ? 22.059 8.765 -32.645 1.00 90.88 102 ASN A N 1
ATOM 833 C CA . ASN A 1 102 ? 21.416 10.019 -33.004 1.00 90.88 102 ASN A CA 1
ATOM 834 C C . ASN A 1 102 ? 21.960 11.160 -32.125 1.00 90.88 102 ASN A C 1
ATOM 836 O O . ASN A 1 102 ? 21.855 11.125 -30.897 1.00 90.88 102 ASN A O 1
ATOM 840 N N . GLN A 1 103 ? 22.505 12.185 -32.781 1.00 88.56 103 GLN A N 1
ATOM 841 C CA . GLN A 1 103 ? 23.150 13.343 -32.161 1.00 88.56 103 GLN A CA 1
ATOM 842 C C . GLN A 1 103 ? 22.226 14.133 -31.214 1.00 88.56 103 GLN A C 1
ATOM 844 O O . GLN A 1 103 ? 22.701 14.709 -30.241 1.00 88.56 103 GLN A O 1
ATOM 849 N N . PHE A 1 104 ? 20.906 14.113 -31.432 1.00 91.81 104 PHE A N 1
ATOM 850 C CA . PHE A 1 104 ? 19.940 14.831 -30.592 1.00 91.81 104 PHE A CA 1
ATOM 851 C C . PHE A 1 104 ? 19.491 14.047 -29.351 1.00 91.81 104 PHE A C 1
ATOM 853 O O . PHE A 1 104 ? 18.913 14.640 -28.441 1.00 91.81 104 PHE A O 1
ATOM 860 N N . THR A 1 105 ? 19.732 12.733 -29.273 1.00 92.38 105 THR A N 1
ATOM 861 C CA . THR A 1 105 ? 19.248 11.904 -28.152 1.00 92.38 105 THR A CA 1
ATOM 862 C C . THR A 1 105 ? 19.816 12.367 -26.813 1.00 92.38 105 THR A C 1
ATOM 864 O O . THR A 1 105 ? 19.051 12.535 -25.864 1.00 92.38 105 THR A O 1
ATOM 867 N N . VAL A 1 106 ? 21.129 12.623 -26.737 1.00 93.06 106 VAL A N 1
ATOM 868 C CA . VAL A 1 106 ? 21.773 13.151 -25.518 1.00 93.06 106 VAL A CA 1
ATOM 869 C C . VAL A 1 106 ? 21.165 14.494 -25.139 1.00 93.06 106 VAL A C 1
ATOM 871 O O . VAL A 1 106 ? 20.765 14.680 -23.994 1.00 93.06 106 VAL A O 1
ATOM 874 N N . VAL A 1 107 ? 20.990 15.385 -26.115 1.00 94.56 107 VAL A N 1
ATOM 875 C CA . VAL A 1 107 ? 20.438 16.723 -25.887 1.00 94.56 107 VAL A CA 1
ATOM 876 C C . VAL A 1 107 ? 19.015 16.658 -25.319 1.00 94.56 107 VAL A C 1
ATOM 878 O O . VAL A 1 107 ? 18.688 17.359 -24.362 1.00 94.56 107 VAL A O 1
ATOM 881 N N . TYR A 1 108 ? 18.159 15.779 -25.854 1.00 94.88 108 TYR A N 1
ATOM 882 C CA . TYR A 1 108 ? 16.814 15.569 -25.310 1.00 94.88 108 TYR A CA 1
ATOM 883 C C . TYR A 1 108 ? 16.845 15.005 -23.884 1.00 94.88 108 TYR A C 1
ATOM 885 O O . TYR A 1 108 ? 16.027 15.405 -23.053 1.00 94.88 108 TYR A O 1
ATOM 893 N N . LEU A 1 109 ? 17.772 14.093 -23.577 1.00 93.81 109 LEU A N 1
ATOM 894 C CA . LEU A 1 109 ? 17.952 13.561 -22.224 1.00 93.81 109 LEU A CA 1
ATOM 895 C C . LEU A 1 109 ? 18.421 14.654 -21.248 1.00 93.81 109 LEU A C 1
ATOM 897 O O . LEU A 1 109 ? 17.888 14.744 -20.143 1.00 93.81 109 LEU A O 1
ATOM 901 N N . GLU A 1 110 ? 19.351 15.519 -21.653 1.00 95.38 110 GLU A N 1
ATOM 902 C CA . GLU A 1 110 ? 19.839 16.650 -20.852 1.00 95.38 110 GLU A CA 1
ATOM 903 C C . GLU A 1 110 ? 18.743 17.688 -20.592 1.00 95.38 110 GLU A C 1
ATOM 905 O O . GLU A 1 110 ? 18.541 18.106 -19.448 1.00 95.38 110 GLU A O 1
ATOM 910 N N . PHE A 1 111 ? 17.972 18.036 -21.627 1.00 95.50 111 PHE A N 1
ATOM 911 C CA . PHE A 1 111 ? 16.794 18.893 -21.504 1.00 95.50 111 PHE A CA 1
ATOM 912 C C . PHE A 1 111 ? 15.783 18.306 -20.511 1.00 95.50 111 PHE A C 1
ATOM 914 O O . PHE A 1 111 ? 15.320 18.991 -19.594 1.00 95.50 111 PHE A O 1
ATOM 921 N N . MET A 1 112 ? 15.464 17.012 -20.642 1.00 92.06 112 MET A N 1
ATOM 922 C CA . MET A 1 112 ? 14.562 16.343 -19.706 1.00 92.06 112 MET A CA 1
ATOM 923 C C . MET A 1 112 ? 15.126 16.312 -18.284 1.00 92.06 112 MET A C 1
ATOM 925 O O . MET A 1 112 ? 14.366 16.533 -17.344 1.00 92.06 112 MET A O 1
ATOM 929 N N . SER A 1 113 ? 16.427 16.069 -18.096 1.00 92.75 113 SER A N 1
ATOM 930 C CA . SER A 1 113 ? 17.056 16.094 -16.768 1.00 92.75 113 SER A CA 1
ATOM 931 C C . SER A 1 113 ? 16.843 17.449 -16.081 1.00 92.75 113 SER A C 1
ATOM 933 O O . SER A 1 113 ? 16.398 17.487 -14.927 1.00 92.75 113 SER A O 1
ATOM 935 N N . TYR A 1 114 ? 17.039 18.554 -16.811 1.00 94.62 114 TYR A N 1
ATOM 936 C CA . TYR A 1 114 ? 16.798 19.910 -16.314 1.00 94.62 114 TYR A CA 1
ATOM 937 C C . TYR A 1 114 ? 15.324 20.150 -15.950 1.00 94.62 114 TYR A C 1
ATOM 939 O O . TYR A 1 114 ? 15.013 20.487 -14.803 1.00 94.62 114 TYR A O 1
ATOM 947 N N . VAL A 1 115 ? 14.384 19.941 -16.880 1.00 92.31 115 VAL A N 1
ATOM 948 C CA . VAL A 1 115 ? 12.975 20.290 -16.619 1.00 92.31 115 VAL A CA 1
ATOM 949 C C . VAL A 1 115 ? 12.346 19.371 -15.572 1.00 92.31 115 VAL A C 1
ATOM 951 O O . VAL A 1 115 ? 11.577 19.815 -14.710 1.00 92.31 115 VAL A O 1
ATOM 954 N N . LEU A 1 116 ? 12.702 18.085 -15.579 1.00 89.25 116 LEU A N 1
ATOM 955 C CA . LEU A 1 116 ? 12.241 17.155 -14.555 1.00 89.25 116 LEU A CA 1
ATOM 956 C C . LEU A 1 116 ? 12.861 17.447 -13.189 1.00 89.25 116 LEU A C 1
ATOM 958 O O . LEU A 1 116 ? 12.234 17.097 -12.188 1.00 89.25 116 LEU A O 1
ATOM 962 N N . ALA A 1 117 ? 14.019 18.111 -13.099 1.00 90.81 117 ALA A N 1
ATOM 963 C CA . ALA A 1 117 ? 14.551 18.588 -11.822 1.00 90.81 117 ALA A CA 1
ATOM 964 C C . ALA A 1 117 ? 13.626 19.626 -11.174 1.00 90.81 117 ALA A C 1
ATOM 966 O O . ALA A 1 117 ? 13.319 19.497 -9.988 1.00 90.81 117 ALA A O 1
ATOM 967 N N . LEU A 1 118 ? 13.105 20.581 -11.953 1.00 91.44 118 LEU A N 1
ATOM 968 C CA . LEU A 1 118 ? 12.160 21.597 -11.467 1.00 91.44 118 LEU A CA 1
ATOM 969 C C . LEU A 1 118 ? 10.883 20.952 -10.912 1.00 91.44 118 LEU A C 1
ATOM 971 O O . LEU A 1 118 ? 10.456 21.227 -9.790 1.00 91.44 118 LEU A O 1
ATOM 975 N N . VAL A 1 119 ? 10.314 20.016 -11.674 1.00 88.38 119 VAL A N 1
ATOM 976 C CA . VAL A 1 119 ? 9.132 19.250 -11.264 1.00 88.38 119 VAL A CA 1
ATOM 977 C C . VAL A 1 119 ? 9.422 18.372 -10.044 1.00 88.38 119 VAL A C 1
ATOM 979 O O . VAL A 1 119 ? 8.585 18.232 -9.150 1.00 88.38 119 VAL A O 1
ATOM 982 N N . THR A 1 120 ? 10.588 17.732 -10.002 1.00 86.62 120 THR A N 1
ATOM 983 C CA . THR A 1 120 ? 10.971 16.844 -8.900 1.00 86.62 120 THR A CA 1
ATOM 984 C C . THR A 1 120 ? 11.141 17.630 -7.608 1.00 86.62 120 THR A C 1
ATOM 986 O O . THR A 1 120 ? 10.624 17.188 -6.587 1.00 86.62 120 THR A O 1
ATOM 989 N N . LYS A 1 121 ? 11.749 18.824 -7.657 1.00 87.94 121 LYS A N 1
ATOM 990 C CA . LYS A 1 121 ? 11.871 19.729 -6.505 1.00 87.94 121 LYS A CA 1
ATOM 991 C C . LYS A 1 121 ? 10.505 20.048 -5.891 1.00 87.94 121 LYS A C 1
ATOM 993 O O . LYS A 1 121 ? 10.333 19.894 -4.685 1.00 87.94 121 LYS A O 1
ATOM 998 N N . PHE A 1 122 ? 9.515 20.387 -6.722 1.00 88.50 122 PHE A N 1
ATOM 999 C CA . PHE A 1 122 ? 8.139 20.586 -6.258 1.00 88.50 122 PHE A CA 1
ATOM 1000 C C . PHE A 1 122 ? 7.563 19.313 -5.617 1.00 88.50 122 PHE A C 1
ATOM 1002 O O . PHE A 1 122 ? 6.984 19.359 -4.535 1.00 88.50 122 PHE A O 1
ATOM 1009 N N . ASN A 1 123 ? 7.710 18.152 -6.265 1.00 84.81 123 ASN A N 1
ATOM 1010 C CA . ASN A 1 123 ? 7.133 16.912 -5.736 1.00 84.81 123 ASN A CA 1
ATOM 1011 C C . ASN A 1 123 ? 7.766 16.494 -4.406 1.00 84.81 123 ASN A C 1
ATOM 1013 O O . ASN A 1 123 ? 7.041 16.016 -3.542 1.00 84.81 123 ASN A O 1
ATOM 1017 N N . VAL A 1 124 ? 9.076 16.682 -4.228 1.00 82.38 124 VAL A N 1
ATOM 1018 C CA . VAL A 1 124 ? 9.770 16.396 -2.963 1.00 82.38 124 VAL A CA 1
ATOM 1019 C C . VAL A 1 124 ? 9.226 17.279 -1.839 1.00 82.38 124 VAL A C 1
ATOM 1021 O O . VAL A 1 124 ? 8.954 16.765 -0.755 1.00 82.38 124 VAL A O 1
ATOM 1024 N N . LEU A 1 125 ? 8.975 18.567 -2.105 1.00 83.94 125 LEU A N 1
ATOM 1025 C CA . LEU A 1 125 ? 8.374 19.477 -1.127 1.00 83.94 125 LEU A CA 1
ATOM 1026 C C . LEU A 1 125 ? 7.010 18.959 -0.643 1.00 83.94 125 LEU A C 1
ATOM 1028 O O . LEU A 1 125 ? 6.810 18.772 0.551 1.00 83.94 125 LEU A O 1
ATOM 1032 N N . PHE A 1 126 ? 6.102 18.620 -1.562 1.00 82.44 126 PHE A N 1
ATOM 1033 C CA . PHE A 1 126 ? 4.767 18.096 -1.222 1.00 82.44 126 PHE A CA 1
ATOM 1034 C C . PHE A 1 126 ? 4.738 16.582 -0.938 1.00 82.44 126 PHE A C 1
ATOM 1036 O O . PHE A 1 126 ? 3.669 15.968 -0.863 1.00 82.44 126 PHE A O 1
ATOM 1043 N N . GLN A 1 127 ? 5.906 15.962 -0.774 1.00 76.06 127 GLN A N 1
ATOM 1044 C CA . GLN A 1 127 ? 6.062 14.618 -0.225 1.00 76.06 127 GLN A CA 1
ATOM 1045 C C . GLN A 1 127 ? 6.462 14.632 1.250 1.00 76.06 127 GLN A C 1
ATOM 1047 O O . GLN A 1 127 ? 6.571 13.543 1.818 1.00 76.06 127 GLN A O 1
ATOM 1052 N N . SER A 1 128 ? 6.651 15.800 1.876 1.00 74.81 128 SER A N 1
ATOM 1053 C CA . SER A 1 128 ? 6.942 15.920 3.309 1.00 74.81 128 SER A CA 1
ATOM 1054 C C . SER A 1 128 ? 5.793 15.397 4.191 1.00 74.81 128 SER A C 1
ATOM 1056 O O . SER A 1 128 ? 4.682 15.138 3.727 1.00 74.81 128 SER A O 1
ATOM 1058 N N . GLU A 1 129 ? 6.076 15.178 5.478 1.00 68.75 129 GLU A N 1
ATOM 1059 C CA . GLU A 1 129 ? 5.062 14.823 6.490 1.00 68.75 129 GLU A CA 1
ATOM 1060 C C . GLU A 1 129 ? 4.378 16.037 7.120 1.00 68.75 129 GLU A C 1
ATOM 1062 O O . GLU A 1 129 ? 3.393 15.876 7.832 1.00 68.75 129 GLU A O 1
ATOM 1067 N N . THR A 1 130 ? 4.894 17.232 6.849 1.00 75.69 130 THR A N 1
ATOM 1068 C CA . THR A 1 130 ? 4.412 18.482 7.427 1.00 75.69 130 THR A CA 1
ATOM 1069 C C . THR A 1 130 ? 3.200 19.008 6.673 1.00 75.69 130 THR A C 1
ATOM 1071 O O . THR A 1 130 ? 3.098 18.860 5.457 1.00 75.69 130 THR A O 1
ATOM 1074 N N . SER A 1 131 ? 2.289 19.676 7.373 1.00 78.25 131 SER A N 1
ATOM 1075 C CA . SER A 1 131 ? 1.162 20.374 6.760 1.00 78.25 131 SER A CA 1
ATOM 1076 C C . SER A 1 131 ? 1.639 21.526 5.872 1.00 78.25 131 SER A C 1
ATOM 1078 O O . SER A 1 131 ? 1.987 22.594 6.369 1.00 78.25 131 SER A O 1
ATOM 1080 N N . LEU A 1 132 ? 1.619 21.336 4.550 1.00 83.88 132 LEU A N 1
ATOM 1081 C CA . LEU A 1 132 ? 2.072 22.335 3.570 1.00 83.88 132 LEU A CA 1
ATOM 1082 C C . LEU A 1 132 ? 0.963 22.860 2.653 1.00 83.88 132 LEU A C 1
ATOM 1084 O O . LEU A 1 132 ? 1.254 23.538 1.669 1.00 83.88 132 LEU A O 1
ATOM 1088 N N . LEU A 1 133 ? -0.312 22.584 2.947 1.00 85.88 133 LEU A N 1
ATOM 1089 C CA . LEU A 1 133 ? -1.412 22.965 2.053 1.00 85.88 133 LEU A CA 1
ATOM 1090 C C . LEU A 1 133 ? -1.456 24.481 1.776 1.00 85.88 133 LEU A C 1
ATOM 1092 O O . LEU A 1 133 ? -1.733 24.887 0.649 1.00 85.88 133 LEU A O 1
ATOM 1096 N N . TYR A 1 134 ? -1.095 25.312 2.759 1.00 86.62 134 TYR A N 1
ATOM 1097 C CA . TYR A 1 134 ? -1.007 26.769 2.606 1.00 86.62 134 TYR A CA 1
ATOM 1098 C C . TYR A 1 134 ? 0.097 27.229 1.638 1.00 86.62 134 TYR A C 1
ATOM 1100 O O . TYR A 1 134 ? -0.033 28.282 1.021 1.00 86.62 134 TYR A O 1
ATOM 1108 N N . LYS A 1 135 ? 1.151 26.423 1.438 1.00 87.88 135 LYS A N 1
ATOM 1109 C CA . LYS A 1 135 ? 2.212 26.691 0.455 1.00 87.88 135 LYS A CA 1
ATOM 1110 C C . LYS A 1 135 ? 1.846 26.225 -0.957 1.00 87.88 135 LYS A C 1
ATOM 1112 O O . LYS A 1 135 ? 2.537 26.577 -1.905 1.00 87.88 135 LYS A O 1
ATOM 1117 N N . LEU A 1 136 ? 0.763 25.461 -1.137 1.00 89.12 136 LEU A N 1
ATOM 1118 C CA . LEU A 1 136 ? 0.442 24.832 -2.422 1.00 89.12 136 LEU A CA 1
ATOM 1119 C C . LEU A 1 136 ? 0.277 25.840 -3.563 1.00 89.12 136 LEU A C 1
ATOM 1121 O O . LEU A 1 136 ? 0.900 25.682 -4.609 1.00 89.12 136 LEU A O 1
ATOM 1125 N N . LYS A 1 137 ? -0.549 26.871 -3.365 1.00 89.19 137 LYS A N 1
ATOM 1126 C CA . LYS A 1 137 ? -0.796 27.886 -4.394 1.00 89.19 137 LYS A CA 1
ATOM 1127 C C . LYS A 1 137 ? 0.472 28.702 -4.715 1.00 89.19 137 LYS A C 1
ATOM 1129 O O . LYS A 1 137 ? 0.845 28.711 -5.889 1.00 89.19 137 LYS A O 1
ATOM 1134 N N . PRO A 1 138 ? 1.180 29.297 -3.731 1.00 88.94 138 PRO A N 1
ATOM 1135 C CA . PRO A 1 138 ? 2.433 30.013 -3.989 1.00 88.94 138 PRO A CA 1
ATOM 1136 C C . PRO A 1 138 ? 3.485 29.178 -4.732 1.00 88.94 138 PRO A C 1
ATOM 1138 O O . PRO A 1 138 ? 4.111 29.660 -5.675 1.00 88.94 138 PRO A O 1
ATOM 1141 N N . GLU A 1 139 ? 3.651 27.906 -4.364 1.00 91.06 139 GLU A N 1
ATOM 1142 C CA . GLU A 1 139 ? 4.641 27.026 -4.996 1.00 91.06 139 GLU A CA 1
ATOM 1143 C C . GLU A 1 139 ? 4.250 26.621 -6.423 1.00 91.06 139 GLU A C 1
ATOM 1145 O O . GLU A 1 139 ? 5.117 26.493 -7.289 1.00 91.06 139 GLU A O 1
ATOM 1150 N N . VAL A 1 140 ? 2.952 26.450 -6.712 1.00 92.44 140 VAL A N 1
ATOM 1151 C CA . VAL A 1 140 ? 2.480 26.211 -8.088 1.00 92.44 140 VAL A CA 1
ATOM 1152 C C . VAL A 1 140 ? 2.695 27.455 -8.949 1.00 92.44 140 VAL A C 1
ATOM 1154 O O . VAL A 1 140 ? 3.180 27.337 -10.073 1.00 92.44 140 VAL A O 1
ATOM 1157 N N . GLU A 1 141 ? 2.394 28.647 -8.430 1.00 91.62 141 GLU A N 1
ATOM 1158 C CA . GLU A 1 141 ? 2.649 29.907 -9.134 1.00 91.62 141 GLU A CA 1
ATOM 1159 C C . GLU A 1 141 ? 4.145 30.108 -9.410 1.00 91.62 141 GLU A C 1
ATOM 1161 O O . GLU A 1 141 ? 4.522 30.496 -10.517 1.00 91.62 141 GLU A O 1
ATOM 1166 N N . ASN A 1 142 ? 5.011 29.800 -8.441 1.00 92.25 142 ASN A N 1
ATOM 1167 C CA . ASN A 1 142 ? 6.461 29.886 -8.604 1.00 92.25 142 ASN A CA 1
ATOM 1168 C C . ASN A 1 142 ? 6.989 28.888 -9.650 1.00 92.25 142 ASN A C 1
ATOM 1170 O O . ASN A 1 142 ? 7.804 29.243 -10.509 1.00 92.25 142 ASN A O 1
ATOM 1174 N N . LEU A 1 143 ? 6.478 27.652 -9.636 1.00 94.06 143 LEU A N 1
ATOM 1175 C CA . LEU A 1 143 ? 6.805 26.648 -10.645 1.00 94.06 143 LEU A CA 1
ATOM 1176 C C . LEU A 1 143 ? 6.368 27.103 -12.045 1.00 94.06 143 LEU A C 1
ATOM 1178 O O . LEU A 1 143 ? 7.147 26.993 -12.990 1.00 94.06 143 LEU A O 1
ATOM 1182 N N . LEU A 1 144 ? 5.157 27.653 -12.184 1.00 94.06 144 LEU A N 1
ATOM 1183 C CA . LEU A 1 144 ? 4.659 28.182 -13.457 1.00 94.06 144 LEU A CA 1
ATOM 1184 C C . LEU A 1 144 ? 5.488 29.371 -13.948 1.00 94.06 144 LEU A C 1
ATOM 1186 O O . LEU A 1 144 ? 5.823 29.411 -15.129 1.00 94.06 144 LEU A O 1
ATOM 1190 N N . LYS A 1 145 ? 5.866 30.308 -13.069 1.00 93.50 145 LYS A N 1
ATOM 1191 C CA . LYS A 1 145 ? 6.755 31.434 -13.412 1.00 93.50 145 LYS A CA 1
ATOM 1192 C C . LYS A 1 145 ? 8.107 30.940 -13.924 1.00 93.50 145 LYS A C 1
ATOM 1194 O O . LYS A 1 145 ? 8.552 31.391 -14.971 1.00 93.50 145 LYS A O 1
ATOM 1199 N N . THR A 1 146 ? 8.703 29.967 -13.236 1.00 93.44 146 THR A N 1
ATOM 1200 C CA . THR A 1 146 ? 9.998 29.382 -13.619 1.00 93.44 146 THR A CA 1
ATOM 1201 C C . THR A 1 146 ? 9.918 28.643 -14.957 1.00 93.44 146 THR A C 1
ATOM 1203 O O . THR A 1 146 ? 10.780 28.797 -15.813 1.00 93.44 146 THR A O 1
ATOM 1206 N N . LEU A 1 147 ? 8.869 27.844 -15.174 1.00 94.31 147 LEU A N 1
ATOM 1207 C CA . LEU A 1 147 ? 8.694 27.117 -16.434 1.00 94.31 147 LEU A CA 1
ATOM 1208 C C . LEU A 1 147 ? 8.361 28.057 -17.599 1.00 94.31 147 LEU A C 1
ATOM 1210 O O . LEU A 1 147 ? 8.870 27.865 -18.699 1.00 94.31 147 LEU A O 1
ATOM 1214 N N . SER A 1 148 ? 7.522 29.072 -17.373 1.00 93.25 148 SER A N 1
ATOM 1215 C CA . SER A 1 148 ? 7.152 30.039 -18.414 1.00 93.25 148 SER A CA 1
ATOM 1216 C C . SER A 1 148 ? 8.301 30.966 -18.789 1.00 93.25 148 SER A C 1
ATOM 1218 O O . SER A 1 148 ? 8.440 31.279 -19.969 1.00 93.25 148 SER A O 1
ATOM 1220 N N . SER A 1 149 ? 9.187 31.331 -17.852 1.00 93.50 149 SER A N 1
ATOM 1221 C CA . SER A 1 149 ? 10.364 32.155 -18.165 1.00 93.50 149 SER A CA 1
ATOM 1222 C C . SER A 1 149 ? 11.334 31.491 -19.134 1.00 93.50 149 SER A C 1
ATOM 1224 O O . SER A 1 149 ? 12.133 32.184 -19.752 1.00 93.50 149 SER A O 1
ATOM 1226 N N . ASN A 1 150 ? 11.240 30.170 -19.306 1.00 94.69 150 ASN A N 1
ATOM 1227 C CA . ASN A 1 150 ? 12.101 29.440 -20.226 1.00 94.69 150 ASN A CA 1
ATOM 1228 C C . ASN A 1 150 ? 11.694 29.603 -21.697 1.00 94.69 150 ASN A C 1
ATOM 1230 O O . ASN A 1 150 ? 12.522 29.370 -22.571 1.00 94.69 150 ASN A O 1
ATOM 1234 N N . PHE A 1 151 ? 10.445 29.979 -21.996 1.00 95.00 151 PHE A N 1
ATOM 1235 C CA . PHE A 1 151 ? 9.955 30.082 -23.380 1.00 95.00 151 PHE A CA 1
ATOM 1236 C C . PHE A 1 151 ? 9.119 31.336 -23.677 1.00 95.00 151 PHE A C 1
ATOM 1238 O O . PHE A 1 151 ? 8.806 31.596 -24.841 1.00 95.00 151 PHE A O 1
ATOM 1245 N N . MET A 1 152 ? 8.762 32.124 -22.660 1.00 93.75 152 MET A N 1
ATOM 1246 C CA . MET A 1 152 ? 8.018 33.379 -22.784 1.00 93.75 152 MET A CA 1
ATOM 1247 C C . MET A 1 152 ? 8.849 34.571 -22.304 1.00 93.75 152 MET A C 1
ATOM 1249 O O . MET A 1 152 ? 9.726 34.451 -21.450 1.00 93.75 152 MET A O 1
ATOM 1253 N N . LYS A 1 153 ? 8.530 35.759 -22.823 1.00 92.25 153 LYS A N 1
ATOM 1254 C CA . LYS A 1 153 ? 9.175 37.018 -22.435 1.00 92.25 153 LYS A CA 1
ATOM 1255 C C . LYS A 1 153 ? 8.966 37.300 -20.944 1.00 92.25 153 LYS A C 1
ATOM 1257 O O . LYS A 1 153 ? 7.833 37.376 -20.468 1.00 92.25 153 LYS A O 1
ATOM 1262 N N . ILE A 1 154 ? 10.057 37.573 -20.225 1.00 89.69 154 ILE A N 1
ATOM 1263 C CA . ILE A 1 154 ? 10.034 37.907 -18.788 1.00 89.69 154 ILE A CA 1
ATOM 1264 C C . ILE A 1 154 ? 9.137 39.124 -18.501 1.00 89.69 154 ILE A C 1
ATOM 1266 O O . ILE A 1 154 ? 8.466 39.164 -17.471 1.00 89.69 154 ILE A O 1
ATOM 1270 N N . SER A 1 155 ? 9.081 40.100 -19.414 1.00 89.12 155 SER A N 1
ATOM 1271 C CA . SER A 1 155 ? 8.209 41.277 -19.291 1.00 89.12 155 SER A CA 1
ATOM 1272 C C . SER A 1 155 ? 6.725 40.906 -19.204 1.00 89.12 155 SER A C 1
ATOM 1274 O O . SER A 1 155 ? 6.013 41.458 -18.368 1.00 89.12 155 SER A O 1
ATOM 1276 N N . TYR A 1 156 ? 6.269 39.925 -19.990 1.00 89.31 156 TYR A N 1
ATOM 1277 C CA . TYR A 1 156 ? 4.893 39.430 -19.934 1.00 89.31 156 TYR A CA 1
ATOM 1278 C C . TYR A 1 156 ? 4.610 38.713 -18.608 1.00 89.31 156 TYR A C 1
ATOM 1280 O O . TYR A 1 156 ? 3.621 39.015 -17.942 1.00 89.31 156 TYR A O 1
ATOM 1288 N N . ILE A 1 157 ? 5.520 37.840 -18.168 1.00 88.25 157 ILE A N 1
ATOM 1289 C CA . ILE A 1 157 ? 5.378 37.098 -16.904 1.00 88.25 157 ILE A CA 1
ATOM 1290 C C . ILE A 1 157 ? 5.296 38.057 -15.712 1.00 88.25 157 ILE A C 1
ATOM 1292 O O . ILE A 1 157 ? 4.450 37.877 -14.840 1.00 88.25 157 ILE A O 1
ATOM 1296 N N . LYS A 1 158 ? 6.130 39.106 -15.692 1.00 87.62 158 LYS A N 1
ATOM 1297 C CA . LYS A 1 158 ? 6.094 40.152 -14.657 1.00 87.62 158 LYS A CA 1
ATOM 1298 C C . LYS A 1 158 ? 4.818 40.996 -14.708 1.00 87.62 158 LYS A C 1
ATOM 1300 O O . LYS A 1 158 ? 4.358 41.437 -13.663 1.00 87.62 158 LYS A O 1
ATOM 1305 N N . SER A 1 159 ? 4.249 41.215 -15.896 1.00 86.62 159 SER A N 1
ATOM 1306 C CA . SER A 1 159 ? 2.993 41.965 -16.055 1.00 86.62 159 SER A CA 1
ATOM 1307 C C . SER A 1 159 ? 1.752 41.187 -15.599 1.00 86.62 159 SER A C 1
ATOM 1309 O O . SER A 1 159 ? 0.716 41.786 -15.312 1.00 86.62 159 SER A O 1
ATOM 1311 N N . CYS A 1 160 ? 1.840 39.857 -15.500 1.00 84.38 160 CYS A N 1
ATOM 1312 C CA . CYS A 1 160 ? 0.735 39.022 -15.047 1.00 84.38 160 CYS A CA 1
ATOM 1313 C C . CYS A 1 160 ? 0.561 39.135 -13.525 1.00 84.38 160 CYS A C 1
ATOM 1315 O O . CYS A 1 160 ? 1.338 38.562 -12.763 1.00 84.38 160 CYS A O 1
ATOM 1317 N N . ALA A 1 161 ? -0.509 39.801 -13.079 1.00 79.12 161 ALA A N 1
ATOM 1318 C CA . ALA A 1 161 ? -0.866 39.874 -11.658 1.00 79.12 161 ALA A CA 1
ATOM 1319 C C . ALA A 1 161 ? -1.108 38.483 -11.037 1.00 79.12 161 ALA A C 1
ATOM 1321 O O . ALA A 1 161 ? -0.757 38.241 -9.886 1.00 79.12 161 ALA A O 1
ATOM 1322 N N . ASN A 1 162 ? -1.673 37.554 -11.816 1.00 83.50 162 ASN A N 1
ATOM 1323 C CA . ASN A 1 162 ? -1.819 36.149 -11.450 1.00 83.50 162 ASN A CA 1
ATOM 1324 C C . ASN A 1 162 ? -1.436 35.261 -12.642 1.00 83.50 162 ASN A C 1
ATOM 1326 O O . ASN A 1 162 ? -2.121 35.249 -13.666 1.00 83.50 162 ASN A O 1
ATOM 1330 N N . ILE A 1 163 ? -0.352 34.500 -12.490 1.00 86.25 163 ILE A N 1
ATOM 1331 C CA . ILE A 1 163 ? 0.184 33.617 -13.535 1.00 86.25 163 ILE A CA 1
ATOM 1332 C C . ILE A 1 163 ? -0.775 32.470 -13.893 1.00 86.25 163 ILE A C 1
ATOM 1334 O O . ILE A 1 163 ? -0.714 31.951 -15.001 1.00 86.25 163 ILE A O 1
ATOM 1338 N N . LEU A 1 164 ? -1.701 32.101 -13.001 1.00 86.12 164 LEU A N 1
ATOM 1339 C CA . LEU A 1 164 ? -2.706 31.062 -13.261 1.00 86.12 164 LEU A CA 1
ATOM 1340 C C . LEU A 1 164 ? -3.684 31.456 -14.379 1.00 86.12 164 LEU A C 1
ATOM 1342 O O . LEU A 1 164 ? -4.276 30.580 -14.999 1.00 86.12 164 LEU A O 1
ATOM 1346 N N . ASN A 1 165 ? -3.821 32.754 -14.666 1.00 85.44 165 ASN A N 1
ATOM 1347 C CA . ASN A 1 165 ? -4.682 33.273 -15.732 1.00 85.44 165 ASN A CA 1
ATOM 1348 C C . ASN A 1 165 ? -3.906 33.612 -17.017 1.00 85.44 165 ASN A C 1
ATOM 1350 O O . ASN A 1 165 ? -4.493 34.155 -17.952 1.00 85.44 165 ASN A O 1
ATOM 1354 N N . ALA A 1 166 ? -2.596 33.354 -17.062 1.00 86.00 166 ALA A N 1
ATOM 1355 C CA . ALA A 1 166 ? -1.778 33.673 -18.225 1.00 86.00 166 ALA A CA 1
ATOM 1356 C C . ALA A 1 166 ? -2.107 32.760 -19.416 1.00 86.00 166 ALA A C 1
ATOM 1358 O O . ALA A 1 166 ? -2.376 31.566 -19.256 1.00 86.00 166 ALA A O 1
ATOM 1359 N N . ASP A 1 167 ? -2.037 33.314 -20.628 1.00 87.31 167 ASP A N 1
ATOM 1360 C CA . ASP A 1 167 ? -2.201 32.539 -21.856 1.00 87.31 167 ASP A CA 1
ATOM 1361 C C . ASP A 1 167 ? -0.847 31.996 -22.324 1.00 87.31 167 ASP A C 1
ATOM 1363 O O . ASP A 1 167 ? -0.115 32.624 -23.091 1.00 87.31 167 ASP A O 1
ATOM 1367 N N . PHE A 1 168 ? -0.527 30.787 -21.864 1.00 89.94 168 PHE A N 1
ATOM 1368 C CA . PHE A 1 168 ? 0.706 30.080 -22.219 1.00 89.94 168 PHE A CA 1
ATOM 1369 C C . PHE A 1 168 ? 0.774 29.642 -23.688 1.00 89.94 168 PHE A C 1
ATOM 1371 O O . PHE A 1 168 ? 1.796 29.105 -24.109 1.00 89.94 168 PHE A O 1
ATOM 1378 N N . LYS A 1 169 ? -0.297 29.816 -24.473 1.00 90.06 169 LYS A N 1
ATOM 1379 C CA . LYS A 1 169 ? -0.355 29.395 -25.880 1.00 90.06 169 LYS A CA 1
ATOM 1380 C C . LYS A 1 169 ? -0.213 30.546 -26.861 1.00 90.06 169 LYS A C 1
ATOM 1382 O O . LYS A 1 169 ? -0.056 30.278 -28.050 1.00 90.06 169 LYS A O 1
ATOM 1387 N N . ASN A 1 170 ? -0.271 31.790 -26.392 1.00 88.69 170 ASN A N 1
ATOM 1388 C CA . ASN A 1 170 ? -0.237 32.951 -27.265 1.00 88.69 170 ASN A CA 1
ATOM 1389 C C . ASN A 1 170 ? 1.180 33.201 -27.832 1.00 88.69 170 ASN A C 1
ATOM 1391 O O . ASN A 1 170 ? 2.075 33.598 -27.075 1.00 88.69 170 ASN A O 1
ATOM 1395 N N . PRO A 1 171 ? 1.386 33.070 -29.159 1.00 88.31 171 PRO A N 1
ATOM 1396 C CA . PRO A 1 171 ? 2.703 33.222 -29.770 1.00 88.31 171 PRO A CA 1
ATOM 1397 C C . PRO A 1 171 ? 3.320 34.619 -29.634 1.00 88.31 171 PRO A C 1
ATOM 1399 O O . PRO A 1 171 ? 4.539 34.753 -29.695 1.00 88.31 171 PRO A O 1
ATOM 1402 N N . THR A 1 172 ? 2.524 35.674 -29.415 1.00 88.06 172 THR A N 1
ATOM 1403 C CA . THR A 1 172 ? 3.030 37.062 -29.324 1.00 88.06 172 THR A CA 1
ATOM 1404 C C . THR A 1 172 ? 3.977 37.280 -28.142 1.00 88.06 172 THR A C 1
ATOM 1406 O O . THR A 1 172 ? 4.823 38.187 -28.148 1.00 88.06 172 THR A O 1
ATOM 1409 N N . HIS A 1 173 ? 3.834 36.448 -27.111 1.00 89.12 173 HIS A N 1
ATOM 1410 C CA . HIS A 1 173 ? 4.600 36.523 -25.874 1.00 89.12 173 HIS A CA 1
ATOM 1411 C C . HIS A 1 173 ? 5.757 35.523 -25.817 1.00 89.12 173 HIS A C 1
ATOM 1413 O O . HIS A 1 173 ? 6.489 35.517 -24.826 1.00 89.12 173 HIS A O 1
ATOM 1419 N N . PHE A 1 174 ? 5.954 34.709 -26.857 1.00 92.81 174 PHE A N 1
ATOM 1420 C CA . PHE A 1 174 ? 7.045 33.741 -26.905 1.00 92.81 174 PHE A CA 1
ATOM 1421 C C . PHE A 1 174 ? 8.394 34.418 -27.151 1.00 92.81 174 PHE A C 1
ATOM 1423 O O . PHE A 1 174 ? 8.483 35.493 -27.754 1.00 92.81 174 PHE A O 1
ATOM 1430 N N . LEU A 1 175 ? 9.444 33.779 -26.642 1.00 91.81 175 LEU A N 1
ATOM 1431 C CA . LEU A 1 175 ? 10.823 34.054 -27.026 1.00 91.81 175 LEU A CA 1
ATOM 1432 C C . LEU A 1 175 ? 11.081 33.535 -28.445 1.00 91.81 175 LEU A C 1
ATOM 1434 O O . LEU A 1 175 ? 10.373 32.646 -28.934 1.00 91.81 175 LEU A O 1
ATOM 1438 N N . SER A 1 176 ? 12.108 34.070 -29.101 1.00 91.50 176 SER A N 1
ATOM 1439 C CA . SER A 1 176 ? 12.584 33.501 -30.364 1.00 91.50 176 SER A CA 1
ATOM 1440 C C . SER A 1 176 ? 13.108 32.084 -30.113 1.00 91.50 176 SER A C 1
ATOM 1442 O O . SER A 1 176 ? 13.614 31.801 -29.030 1.00 91.50 176 SER A O 1
ATOM 1444 N N . LEU A 1 177 ? 13.034 31.183 -31.101 1.00 88.38 177 LEU A N 1
ATOM 1445 C CA . LEU A 1 177 ? 13.398 29.767 -30.901 1.00 88.38 177 LEU A CA 1
ATOM 1446 C C . LEU A 1 177 ? 14.808 29.576 -30.312 1.00 88.38 177 LEU A C 1
ATOM 1448 O O . LEU A 1 177 ? 14.987 28.744 -29.434 1.00 88.38 177 LEU A O 1
ATOM 1452 N N . ASN A 1 178 ? 15.778 30.392 -30.732 1.00 84.44 178 ASN A N 1
ATOM 1453 C CA . ASN A 1 178 ? 17.166 30.317 -30.260 1.00 84.44 178 ASN A CA 1
ATOM 1454 C C . ASN A 1 178 ? 17.380 30.894 -28.848 1.00 84.44 178 ASN A C 1
ATOM 1456 O O . ASN A 1 178 ? 18.444 30.700 -28.271 1.00 84.44 178 ASN A O 1
ATOM 1460 N N . GLU A 1 179 ? 16.397 31.617 -28.309 1.00 90.00 179 GLU A N 1
ATOM 1461 C CA . GLU A 1 179 ? 16.436 32.241 -26.978 1.00 90.00 179 GLU A CA 1
ATOM 1462 C C . GLU A 1 179 ? 15.738 31.372 -25.916 1.00 90.00 179 GLU A C 1
ATOM 1464 O O . GLU A 1 179 ? 15.730 31.718 -24.736 1.00 90.00 179 GLU A O 1
ATOM 1469 N N . ILE A 1 180 ? 15.135 30.246 -26.319 1.00 94.38 180 ILE A N 1
ATOM 1470 C CA . ILE A 1 180 ? 14.459 29.323 -25.405 1.00 94.38 180 ILE A CA 1
ATOM 1471 C C . ILE A 1 180 ? 15.488 28.666 -24.485 1.00 94.38 180 ILE A C 1
ATOM 1473 O O . ILE A 1 180 ? 16.458 28.051 -24.931 1.00 94.38 180 ILE A O 1
ATOM 1477 N N . TYR A 1 181 ? 15.230 28.733 -23.181 1.00 95.31 181 TYR A N 1
ATOM 1478 C CA . TYR A 1 181 ? 16.092 28.133 -22.176 1.00 95.31 181 TYR A CA 1
ATOM 1479 C C . TYR A 1 181 ? 15.824 26.627 -22.038 1.00 95.31 181 TYR A C 1
ATOM 1481 O O . TYR A 1 181 ? 14.761 26.184 -21.590 1.00 95.31 181 TYR A O 1
ATOM 1489 N N . ILE A 1 182 ? 16.823 25.826 -22.402 1.00 93.81 182 ILE A N 1
ATOM 1490 C CA . ILE A 1 182 ? 16.776 24.353 -22.394 1.00 93.81 182 ILE A CA 1
ATOM 1491 C C . ILE A 1 182 ? 17.629 23.724 -21.277 1.00 93.81 182 ILE A C 1
ATOM 1493 O O . ILE A 1 182 ? 17.685 22.502 -21.158 1.00 93.81 182 ILE A O 1
ATOM 1497 N N . GLY A 1 183 ? 18.254 24.552 -20.434 1.00 94.12 183 GLY A N 1
ATOM 1498 C CA . GLY A 1 183 ? 19.241 24.138 -19.434 1.00 94.12 183 GLY A CA 1
ATOM 1499 C C . GLY A 1 183 ? 20.679 24.221 -19.958 1.00 94.12 183 GLY A C 1
ATOM 1500 O O . GLY A 1 183 ? 20.913 24.146 -21.161 1.00 94.12 183 GLY A O 1
ATOM 1501 N N . LEU A 1 184 ? 21.644 24.385 -19.045 1.00 93.31 184 LEU A N 1
ATOM 1502 C CA . LEU A 1 184 ? 23.055 24.633 -19.388 1.00 93.31 184 LEU A CA 1
ATOM 1503 C C . LEU A 1 184 ? 23.675 23.501 -20.223 1.00 93.31 184 LEU A C 1
ATOM 1505 O O . LEU A 1 184 ? 24.134 23.761 -21.327 1.00 93.31 184 LEU A O 1
ATOM 1509 N N . LYS A 1 185 ? 23.593 22.249 -19.749 1.00 93.25 185 LYS A N 1
ATOM 1510 C CA . LYS A 1 185 ? 24.176 21.080 -20.439 1.00 93.25 185 LYS A CA 1
ATOM 1511 C C . LYS A 1 185 ? 23.616 20.881 -21.851 1.00 93.25 185 LYS A C 1
ATOM 1513 O O . LYS A 1 185 ? 24.369 20.767 -22.807 1.00 93.25 185 LYS A O 1
ATOM 1518 N N . ALA A 1 186 ? 22.288 20.936 -21.990 1.00 93.69 186 ALA A N 1
ATOM 1519 C CA . ALA A 1 186 ? 21.640 20.836 -23.298 1.00 93.69 186 ALA A CA 1
ATOM 1520 C C . ALA A 1 186 ? 22.029 22.005 -24.221 1.00 93.69 186 ALA A C 1
ATOM 1522 O O . ALA A 1 186 ? 22.146 21.818 -25.429 1.00 93.69 186 ALA A O 1
ATOM 1523 N N . GLY A 1 187 ? 22.240 23.200 -23.658 1.00 93.19 187 GLY A N 1
ATOM 1524 C CA . GLY A 1 187 ? 22.765 24.362 -24.373 1.00 93.19 187 GLY A CA 1
ATOM 1525 C C . GLY A 1 187 ? 24.172 24.123 -24.917 1.00 93.19 187 GLY A C 1
ATOM 1526 O O . GLY A 1 187 ? 24.383 24.288 -26.113 1.00 93.19 187 GLY A O 1
ATOM 1527 N N . GLU A 1 188 ? 25.100 23.669 -24.073 1.00 93.31 188 GLU A N 1
ATOM 1528 C CA . GLU A 1 188 ? 26.478 23.324 -24.462 1.00 93.31 188 GLU A CA 1
ATOM 1529 C C . GLU A 1 188 ? 26.498 22.276 -25.586 1.00 93.31 188 GLU A C 1
ATOM 1531 O O . GLU A 1 188 ? 27.146 22.476 -26.615 1.00 93.31 188 GLU A O 1
ATOM 1536 N N . SER A 1 189 ? 25.714 21.202 -25.444 1.00 93.00 189 SER A N 1
ATOM 1537 C CA . SER A 1 189 ? 25.590 20.156 -26.463 1.00 93.00 189 SER A CA 1
ATOM 1538 C C . SER A 1 189 ? 25.006 20.677 -27.783 1.00 93.00 189 SER A C 1
ATOM 1540 O O . SER A 1 189 ? 25.459 20.282 -28.857 1.00 93.00 189 SER A O 1
ATOM 1542 N N . ILE A 1 190 ? 24.027 21.588 -27.740 1.00 93.00 190 ILE A N 1
ATOM 1543 C CA . ILE A 1 190 ? 23.474 22.219 -28.948 1.00 93.00 190 ILE A CA 1
ATOM 1544 C C . ILE A 1 190 ? 24.486 23.145 -29.621 1.00 93.00 190 ILE A C 1
ATOM 1546 O O . ILE A 1 190 ? 24.538 23.162 -30.849 1.00 93.00 190 ILE A O 1
ATOM 1550 N N . GLU A 1 191 ? 25.292 23.896 -28.870 1.00 91.31 191 GLU A N 1
ATOM 1551 C CA . GLU A 1 191 ? 26.338 24.741 -29.459 1.00 91.31 191 GLU A CA 1
ATOM 1552 C C . GLU A 1 191 ? 27.387 23.903 -30.202 1.00 91.31 191 GLU A C 1
ATOM 1554 O O . GLU A 1 191 ? 27.803 24.274 -31.299 1.00 91.31 191 GLU A O 1
ATOM 1559 N N . ILE A 1 192 ? 27.742 22.722 -29.683 1.00 91.56 192 ILE A N 1
ATOM 1560 C CA . ILE A 1 192 ? 28.601 21.767 -30.402 1.00 91.56 192 ILE A CA 1
ATOM 1561 C C . ILE A 1 192 ? 27.944 21.336 -31.724 1.00 91.56 192 ILE A C 1
ATOM 1563 O O . ILE A 1 192 ? 28.596 21.361 -32.764 1.00 91.56 192 ILE A O 1
ATOM 1567 N N . LEU A 1 193 ? 26.646 21.004 -31.715 1.00 90.44 193 LEU A N 1
ATOM 1568 C CA . LEU A 1 193 ? 25.918 20.598 -32.926 1.00 90.44 193 LEU A CA 1
ATOM 1569 C C . LEU A 1 193 ? 25.704 21.739 -33.929 1.00 90.44 193 LEU A C 1
ATOM 1571 O O . LEU A 1 193 ? 25.635 21.483 -35.125 1.00 90.44 193 LEU A O 1
ATOM 1575 N N . LYS A 1 194 ? 25.613 22.996 -33.478 1.00 89.25 194 LYS A N 1
ATOM 1576 C CA . LYS A 1 194 ? 25.547 24.170 -34.370 1.00 89.25 194 LYS A CA 1
ATOM 1577 C C . LYS A 1 194 ? 26.835 24.366 -35.169 1.00 89.25 194 LYS A C 1
ATOM 1579 O O . LYS A 1 194 ? 26.772 24.913 -36.269 1.00 89.25 194 LYS A O 1
ATOM 1584 N N . ASN A 1 195 ? 27.966 23.938 -34.609 1.00 88.62 195 ASN A N 1
ATOM 1585 C CA . ASN A 1 195 ? 29.283 24.025 -35.235 1.00 88.62 195 ASN A CA 1
ATOM 1586 C C . ASN A 1 195 ? 29.609 22.809 -36.126 1.00 88.62 195 ASN A C 1
ATOM 1588 O O . ASN A 1 195 ? 30.614 22.839 -36.831 1.00 88.62 195 ASN A O 1
ATOM 1592 N N . ASP A 1 196 ? 28.781 21.757 -36.117 1.00 88.12 196 ASP A N 1
ATOM 1593 C CA . ASP A 1 196 ? 28.931 20.586 -36.990 1.00 88.12 196 ASP A CA 1
ATOM 1594 C C . ASP A 1 196 ? 28.235 20.830 -38.340 1.00 88.12 196 ASP A C 1
ATOM 1596 O O . ASP A 1 196 ? 27.010 20.945 -38.424 1.00 88.12 196 ASP A O 1
ATOM 1600 N N . GLU A 1 197 ? 29.018 20.880 -39.421 1.00 83.94 197 GLU A N 1
ATOM 1601 C CA . GLU A 1 197 ? 28.521 21.105 -40.787 1.00 83.94 197 GLU A CA 1
ATOM 1602 C C . GLU A 1 197 ? 27.549 20.014 -41.269 1.00 83.94 197 GLU A C 1
ATOM 1604 O O . GLU A 1 197 ? 26.742 20.256 -42.170 1.00 83.94 197 GLU A O 1
ATOM 1609 N N . ASN A 1 198 ? 27.579 18.826 -40.656 1.00 85.31 198 ASN A N 1
ATOM 1610 C CA . ASN A 1 198 ? 26.708 17.709 -41.020 1.00 85.31 198 ASN A CA 1
ATOM 1611 C C . ASN A 1 198 ? 25.297 17.819 -40.420 1.00 85.31 198 ASN A C 1
ATOM 1613 O O . ASN A 1 198 ? 24.422 17.021 -40.770 1.00 85.31 198 ASN A O 1
ATOM 1617 N N . VAL A 1 199 ? 25.050 18.789 -39.531 1.00 87.31 199 VAL A N 1
ATOM 1618 C CA . VAL A 1 199 ? 23.762 18.964 -38.851 1.00 87.31 199 VAL A CA 1
ATOM 1619 C C . VAL A 1 199 ? 22.938 20.063 -39.529 1.00 87.31 199 VAL A C 1
ATOM 1621 O O . VAL A 1 199 ? 23.303 21.241 -39.498 1.00 87.31 199 VAL A O 1
ATOM 1624 N N . PRO A 1 200 ? 21.763 19.743 -40.104 1.00 89.25 200 PRO A N 1
ATOM 1625 C CA . PRO A 1 200 ? 20.910 20.757 -40.706 1.00 89.25 200 PRO A CA 1
ATOM 1626 C C . PRO A 1 200 ? 20.406 21.764 -39.665 1.00 89.25 200 PRO A C 1
ATOM 1628 O O . PRO A 1 200 ? 19.799 21.385 -38.662 1.00 89.25 200 PRO A O 1
ATOM 1631 N N . ARG A 1 201 ? 20.523 23.069 -39.954 1.00 86.81 201 ARG A N 1
ATOM 1632 C CA . ARG A 1 201 ? 19.959 24.140 -39.100 1.00 86.81 201 ARG A CA 1
ATOM 1633 C C . ARG A 1 201 ? 18.455 23.974 -38.841 1.00 86.81 201 ARG A C 1
ATOM 1635 O O . ARG A 1 201 ? 17.973 24.339 -37.772 1.00 86.81 201 ARG A O 1
ATOM 1642 N N . ALA A 1 202 ? 17.722 23.394 -39.795 1.00 89.56 202 ALA A N 1
ATOM 1643 C CA . ALA A 1 202 ? 16.314 23.036 -39.631 1.00 89.56 202 ALA A CA 1
ATOM 1644 C C . ALA A 1 202 ? 16.086 22.029 -38.489 1.00 89.56 202 ALA A C 1
ATOM 1646 O O . ALA A 1 202 ? 15.172 22.228 -37.697 1.00 89.56 202 ALA A O 1
ATOM 1647 N N . ALA A 1 203 ? 16.952 21.022 -38.331 1.00 90.25 203 ALA A N 1
ATOM 1648 C CA . ALA A 1 203 ? 16.831 20.035 -37.255 1.00 90.25 203 ALA A CA 1
ATOM 1649 C C . ALA A 1 203 ? 17.027 20.672 -35.866 1.00 90.25 203 ALA A C 1
ATOM 1651 O O . ALA A 1 203 ? 16.336 20.319 -34.912 1.00 90.25 203 ALA A O 1
ATOM 1652 N N . ILE A 1 204 ? 17.915 21.667 -35.764 1.00 91.19 204 ILE A N 1
ATOM 1653 C CA . ILE A 1 204 ? 18.119 22.453 -34.537 1.00 91.19 204 ILE A CA 1
ATOM 1654 C C . ILE A 1 204 ? 16.874 23.300 -34.229 1.00 91.19 204 ILE A C 1
ATOM 1656 O O . ILE A 1 204 ? 16.413 23.339 -33.089 1.00 91.19 204 ILE A O 1
ATOM 1660 N N . ALA A 1 205 ? 16.278 23.937 -35.242 1.00 92.12 205 ALA A N 1
ATOM 1661 C CA . ALA A 1 205 ? 15.032 24.685 -35.072 1.00 92.12 205 ALA A CA 1
ATOM 1662 C C . ALA A 1 205 ? 13.854 23.779 -34.656 1.00 92.12 205 ALA A C 1
ATOM 1664 O O . ALA A 1 205 ? 13.046 24.173 -33.811 1.00 92.12 205 ALA A O 1
ATOM 1665 N N . ASP A 1 206 ? 13.774 22.563 -35.203 1.00 92.62 206 ASP A N 1
ATOM 1666 C CA . ASP A 1 206 ? 12.764 21.564 -34.839 1.00 92.62 206 ASP A CA 1
ATOM 1667 C C . ASP A 1 206 ? 12.945 21.064 -33.399 1.00 92.62 206 ASP A C 1
ATOM 1669 O O . ASP A 1 206 ? 11.956 20.891 -32.679 1.00 92.62 206 ASP A O 1
ATOM 1673 N N . PHE A 1 207 ? 14.190 20.907 -32.936 1.00 94.19 207 PHE A N 1
ATOM 1674 C CA . PHE A 1 207 ? 14.492 20.618 -31.533 1.00 94.19 207 PHE A CA 1
ATOM 1675 C C . PHE A 1 207 ? 13.943 21.713 -30.604 1.00 94.19 207 PHE A C 1
ATOM 1677 O O . PHE A 1 207 ? 13.159 21.417 -29.699 1.00 94.19 207 PHE A O 1
ATOM 1684 N N . TYR A 1 208 ? 14.263 22.987 -30.862 1.00 95.25 208 TYR A N 1
ATOM 1685 C CA . TYR A 1 208 ? 13.761 24.098 -30.043 1.00 95.25 208 TYR A CA 1
ATOM 1686 C C . TYR A 1 208 ? 12.233 24.205 -30.070 1.00 95.25 208 TYR A C 1
ATOM 1688 O O . TYR A 1 208 ? 11.618 24.451 -29.031 1.00 95.25 208 TYR A O 1
ATOM 1696 N N . ARG A 1 209 ? 11.601 23.965 -31.227 1.00 94.31 209 ARG A N 1
ATOM 1697 C CA . ARG A 1 209 ? 10.135 23.916 -31.344 1.00 94.31 209 ARG A CA 1
ATOM 1698 C C . ARG A 1 209 ? 9.543 22.803 -30.482 1.00 94.31 209 ARG A C 1
ATOM 1700 O O . ARG A 1 209 ? 8.577 23.034 -29.761 1.00 94.31 209 ARG A O 1
ATOM 1707 N N . THR A 1 210 ? 10.158 21.626 -30.499 1.00 94.94 210 THR A N 1
ATOM 1708 C CA . THR A 1 210 ? 9.742 20.479 -29.685 1.00 94.94 210 THR A CA 1
ATOM 1709 C C . THR A 1 210 ? 9.845 20.791 -28.185 1.00 94.94 210 THR A C 1
ATOM 1711 O O . THR A 1 210 ? 8.908 20.530 -27.427 1.00 94.94 210 THR A O 1
ATOM 1714 N N . CYS A 1 211 ? 10.939 21.425 -27.747 1.00 95.31 211 CYS A N 1
ATOM 1715 C CA . CYS A 1 211 ? 11.097 21.908 -26.371 1.00 95.31 211 CYS A CA 1
ATOM 1716 C C . CYS A 1 211 ? 10.062 22.986 -26.001 1.00 95.31 211 CYS A C 1
ATOM 1718 O O . CYS A 1 211 ? 9.525 22.970 -24.892 1.00 95.31 211 CYS A O 1
ATOM 1720 N N . GLN A 1 212 ? 9.740 23.901 -26.920 1.00 95.38 212 GLN A N 1
ATOM 1721 C CA . GLN A 1 212 ? 8.702 24.914 -26.718 1.00 95.38 212 GLN A CA 1
ATOM 1722 C C . GLN A 1 212 ? 7.325 24.272 -26.512 1.00 95.38 212 GLN A C 1
ATOM 1724 O O . GLN A 1 212 ? 6.639 24.575 -25.537 1.00 95.38 212 GLN A O 1
ATOM 1729 N N . GLU A 1 213 ? 6.935 23.341 -27.388 1.00 95.19 213 GLU A N 1
ATOM 1730 C CA . GLU A 1 213 ? 5.670 22.607 -27.279 1.00 95.19 213 GLU A CA 1
ATOM 1731 C C . GLU A 1 213 ? 5.574 21.814 -25.974 1.00 95.19 213 GLU A C 1
ATOM 1733 O O . GLU A 1 213 ? 4.505 21.764 -25.356 1.00 95.19 213 GLU A O 1
ATOM 1738 N N . PHE A 1 214 ? 6.690 21.231 -25.529 1.00 95.31 214 PHE A N 1
ATOM 1739 C CA . PHE A 1 214 ? 6.783 20.565 -24.237 1.00 95.31 214 PHE A CA 1
ATOM 1740 C C . PHE A 1 214 ? 6.455 21.523 -23.082 1.00 95.31 214 PHE A C 1
ATOM 1742 O O . PHE A 1 214 ? 5.606 21.207 -22.245 1.00 95.31 214 PHE A O 1
ATOM 1749 N N . TYR A 1 215 ? 7.086 22.703 -23.035 1.00 96.06 215 TYR A N 1
ATOM 1750 C CA . TYR A 1 215 ? 6.828 23.684 -21.978 1.00 96.06 215 TYR A CA 1
ATOM 1751 C C . TYR A 1 215 ? 5.392 24.220 -22.005 1.00 96.06 215 TYR A C 1
ATOM 1753 O O . TYR A 1 215 ? 4.771 24.352 -20.945 1.00 96.06 215 TYR A O 1
ATOM 1761 N N . ILE A 1 216 ? 4.843 24.481 -23.196 1.00 95.12 216 ILE A N 1
ATOM 1762 C CA . ILE A 1 216 ? 3.455 24.930 -23.375 1.00 95.12 216 ILE A CA 1
ATOM 1763 C C . ILE A 1 216 ? 2.479 23.877 -22.844 1.00 95.12 216 ILE A C 1
ATOM 1765 O O . ILE A 1 216 ? 1.555 24.212 -22.098 1.00 95.12 216 ILE A O 1
ATOM 1769 N N . GLU A 1 217 ? 2.666 22.602 -23.204 1.00 95.44 217 GLU A N 1
ATOM 1770 C CA . GLU A 1 217 ? 1.792 21.520 -22.738 1.00 95.44 217 GLU A CA 1
ATOM 1771 C C . GLU A 1 217 ? 1.921 21.324 -21.222 1.00 95.44 217 GLU A C 1
ATOM 1773 O O . GLU A 1 217 ? 0.905 21.183 -20.541 1.00 95.44 217 GLU A O 1
ATOM 1778 N N . LEU A 1 218 ? 3.143 21.379 -20.677 1.00 94.12 218 LEU A N 1
ATOM 1779 C CA . LEU A 1 218 ? 3.393 21.230 -19.243 1.00 94.12 218 LEU A CA 1
ATOM 1780 C C . LEU A 1 218 ? 2.715 22.336 -18.425 1.00 94.12 218 LEU A C 1
ATOM 1782 O O . LEU A 1 218 ? 1.967 22.035 -17.496 1.00 94.12 218 LEU A O 1
ATOM 1786 N N . THR A 1 219 ? 2.954 23.603 -18.772 1.00 94.25 219 THR A N 1
ATOM 1787 C CA . THR A 1 219 ? 2.373 24.759 -18.066 1.00 94.25 219 THR A CA 1
ATOM 1788 C C . THR A 1 219 ? 0.851 24.787 -18.197 1.00 94.25 219 THR A C 1
ATOM 1790 O O . THR A 1 219 ? 0.152 24.888 -17.190 1.00 94.25 219 THR A O 1
ATOM 1793 N N . SER A 1 220 ? 0.320 24.566 -19.405 1.00 92.81 220 SER A N 1
ATOM 1794 C CA . SER A 1 220 ? -1.127 24.500 -19.646 1.00 92.81 220 SER A CA 1
ATOM 1795 C C . SER A 1 220 ? -1.811 23.382 -18.853 1.00 92.81 220 SER A C 1
ATOM 1797 O O . SER A 1 220 ? -2.917 23.568 -18.345 1.00 92.81 220 SER A O 1
ATOM 1799 N N . ASP A 1 221 ? -1.206 22.194 -18.777 1.00 92.81 221 ASP A N 1
ATOM 1800 C CA . ASP A 1 221 ? -1.803 21.054 -18.078 1.00 92.81 221 ASP A CA 1
ATOM 1801 C C . ASP A 1 221 ? -1.701 21.195 -16.551 1.00 92.81 221 ASP A C 1
ATOM 1803 O O . ASP A 1 221 ? -2.625 20.777 -15.854 1.00 92.81 221 ASP A O 1
ATOM 1807 N N . ILE A 1 222 ? -0.645 21.836 -16.027 1.00 92.56 222 ILE A N 1
ATOM 1808 C CA . ILE A 1 222 ? -0.552 22.202 -14.603 1.00 92.56 222 ILE A CA 1
ATOM 1809 C C . ILE A 1 222 ? -1.708 23.140 -14.235 1.00 92.56 222 ILE A C 1
ATOM 1811 O O . ILE A 1 222 ? -2.480 22.813 -13.334 1.00 92.56 222 ILE A O 1
ATOM 1815 N N . THR A 1 223 ? -1.890 24.241 -14.968 1.00 91.19 223 THR A N 1
ATOM 1816 C CA . THR A 1 223 ? -2.957 25.220 -14.698 1.00 91.19 223 THR A CA 1
ATOM 1817 C C . THR A 1 223 ? -4.352 24.597 -14.774 1.00 91.19 223 THR A C 1
ATOM 1819 O O . THR A 1 223 ? -5.213 24.900 -13.959 1.00 91.19 223 THR A O 1
ATOM 1822 N N . LYS A 1 224 ? -4.578 23.653 -15.696 1.00 90.44 224 LYS A N 1
ATOM 1823 C CA . LYS A 1 224 ? -5.861 22.935 -15.801 1.00 90.44 224 LYS A CA 1
ATOM 1824 C C . LYS A 1 224 ? -6.147 21.989 -14.637 1.00 90.44 224 LYS A C 1
ATOM 1826 O O . LYS A 1 224 ? -7.309 21.720 -14.354 1.00 90.44 224 LYS A O 1
ATOM 1831 N N . ARG A 1 225 ? -5.115 21.398 -14.028 1.00 88.81 225 ARG A N 1
ATOM 1832 C CA . ARG A 1 225 ? -5.282 20.412 -12.945 1.00 88.81 225 ARG A CA 1
ATOM 1833 C C . ARG A 1 225 ? -5.377 21.052 -11.569 1.00 88.81 225 ARG A C 1
ATOM 1835 O O . ARG A 1 225 ? -5.981 20.451 -10.685 1.00 88.81 225 ARG A O 1
ATOM 1842 N N . PHE A 1 226 ? -4.760 22.213 -11.383 1.00 87.62 226 PHE A N 1
ATOM 1843 C CA . PHE A 1 226 ? -4.811 22.960 -10.135 1.00 87.62 226 PHE A CA 1
ATOM 1844 C C . PHE A 1 226 ? -5.853 24.070 -10.230 1.00 87.62 226 PHE A C 1
ATOM 1846 O O . PHE A 1 226 ? -5.553 25.185 -10.646 1.00 87.62 226 PHE A O 1
ATOM 1853 N N . ASP A 1 227 ? -7.078 23.748 -9.819 1.00 82.25 227 ASP A N 1
ATOM 1854 C CA . ASP A 1 227 ? -8.141 24.733 -9.661 1.00 82.25 227 ASP A CA 1
ATOM 1855 C C . ASP A 1 227 ? -8.087 25.343 -8.253 1.00 82.25 227 ASP A C 1
ATOM 1857 O O . ASP A 1 227 ? -8.338 24.671 -7.249 1.00 82.25 227 ASP A O 1
ATOM 1861 N N . PHE A 1 228 ? -7.730 26.625 -8.191 1.00 86.38 228 PHE A N 1
ATOM 1862 C CA . PHE A 1 228 ? -7.687 27.416 -6.960 1.00 86.38 228 PHE A CA 1
ATOM 1863 C C . PHE A 1 228 ? -8.912 28.331 -6.804 1.00 86.38 228 PHE A C 1
ATOM 1865 O O . PHE A 1 228 ? -8.853 29.306 -6.056 1.00 86.38 228 PHE A O 1
ATOM 1872 N N . GLY A 1 229 ? -10.016 28.038 -7.501 1.00 82.38 229 GLY A N 1
ATOM 1873 C CA . GLY A 1 229 ? -11.272 28.781 -7.397 1.00 82.38 229 GLY A CA 1
ATOM 1874 C C . GLY A 1 229 ? -11.994 28.630 -6.052 1.00 82.38 229 GLY A C 1
ATOM 1875 O O . GLY A 1 229 ? -12.859 29.445 -5.735 1.00 82.38 229 GLY A O 1
ATOM 1876 N N . ASP A 1 230 ? -11.645 27.625 -5.236 1.00 84.25 230 ASP A N 1
ATOM 1877 C CA . ASP A 1 230 ? -12.223 27.464 -3.894 1.00 84.25 230 ASP A CA 1
ATOM 1878 C C . ASP A 1 230 ? -11.740 28.594 -2.957 1.00 84.25 230 ASP A C 1
ATOM 1880 O O . ASP A 1 230 ? -10.526 28.770 -2.786 1.00 84.25 230 ASP A O 1
ATOM 1884 N N . PRO A 1 231 ? -12.656 29.323 -2.283 1.00 83.19 231 PRO A N 1
ATOM 1885 C CA . PRO A 1 231 ? -12.296 30.374 -1.330 1.00 83.19 231 PRO A CA 1
ATOM 1886 C C . PRO A 1 231 ? -11.328 29.927 -0.227 1.00 83.19 231 PRO A C 1
ATOM 1888 O O . PRO A 1 231 ? -10.584 30.758 0.298 1.00 83.19 231 PRO A O 1
ATOM 1891 N N . LEU A 1 232 ? -11.293 28.631 0.110 1.00 86.12 232 LEU A N 1
ATOM 1892 C CA . LEU A 1 232 ? -10.373 28.053 1.090 1.00 86.12 232 LEU A CA 1
ATOM 1893 C C . LEU A 1 232 ? -8.913 28.442 0.830 1.00 86.12 232 LEU A C 1
ATOM 1895 O O . LEU A 1 232 ? -8.204 28.755 1.782 1.00 86.12 232 LEU A O 1
ATOM 1899 N N . PHE A 1 233 ? -8.465 28.485 -0.428 1.00 85.50 233 PHE A N 1
ATOM 1900 C CA . PHE A 1 233 ? -7.071 28.807 -0.760 1.00 85.50 233 PHE A CA 1
ATOM 1901 C C . PHE A 1 233 ? -6.686 30.260 -0.471 1.00 85.50 233 PHE A C 1
ATOM 1903 O O . PHE A 1 233 ? -5.501 30.559 -0.359 1.00 85.50 233 PHE A O 1
ATOM 1910 N N . SER A 1 234 ? -7.668 31.154 -0.330 1.00 83.25 234 SER A N 1
ATOM 1911 C CA . SER A 1 234 ? -7.426 32.536 0.099 1.00 83.25 234 SER A CA 1
ATOM 1912 C C . SER A 1 234 ? -7.299 32.657 1.617 1.00 83.25 234 SER A C 1
ATOM 1914 O O . SER A 1 234 ? -6.582 33.515 2.106 1.00 83.25 234 SER A O 1
ATOM 1916 N N . ILE A 1 235 ? -7.964 31.774 2.366 1.00 86.94 235 ILE A N 1
ATOM 1917 C CA . ILE A 1 235 ? -8.036 31.839 3.831 1.00 86.94 235 ILE A CA 1
ATOM 1918 C C . ILE A 1 235 ? -6.974 30.949 4.481 1.00 86.94 235 ILE A C 1
ATOM 1920 O O . ILE A 1 235 ? -6.496 31.248 5.569 1.00 86.94 235 ILE A O 1
ATOM 1924 N N . ILE A 1 236 ? -6.578 29.856 3.824 1.00 89.25 236 ILE A N 1
ATOM 1925 C CA . ILE A 1 236 ? -5.602 28.898 4.355 1.00 89.25 236 ILE A CA 1
ATOM 1926 C C . ILE A 1 236 ? -4.207 29.499 4.531 1.00 89.25 236 ILE A C 1
ATOM 1928 O O . ILE A 1 236 ? -3.409 28.969 5.300 1.00 89.25 236 ILE A O 1
ATOM 1932 N N . SER A 1 237 ? -3.919 30.618 3.866 1.00 87.75 237 SER A N 1
ATOM 1933 C CA . SER A 1 237 ? -2.679 31.359 4.073 1.00 87.75 237 SER A CA 1
ATOM 1934 C C . SER A 1 237 ? -2.572 31.908 5.505 1.00 87.75 237 SER A C 1
ATOM 1936 O O . SER A 1 237 ? -1.468 32.044 6.014 1.00 87.75 237 SER A O 1
ATOM 1938 N N . ALA A 1 238 ? -3.692 32.041 6.236 1.00 88.75 238 ALA A N 1
ATOM 1939 C CA . ALA A 1 238 ? -3.706 32.330 7.674 1.00 88.75 238 ALA A CA 1
ATOM 1940 C C . ALA A 1 238 ? -2.992 31.271 8.535 1.00 88.75 238 ALA A C 1
ATOM 1942 O O . ALA A 1 238 ? -2.669 31.540 9.686 1.00 88.75 238 ALA A O 1
ATOM 1943 N N . VAL A 1 239 ? -2.745 30.065 8.008 1.00 90.12 239 VAL A N 1
ATOM 1944 C CA . VAL A 1 239 ? -1.928 29.043 8.686 1.00 90.12 239 VAL A CA 1
ATOM 1945 C C . VAL A 1 239 ? -0.445 29.431 8.682 1.00 90.12 239 VAL A C 1
ATOM 1947 O O . VAL A 1 239 ? 0.301 28.991 9.556 1.00 90.12 239 VAL A O 1
ATOM 1950 N N . ASN A 1 240 ? -0.002 30.254 7.728 1.00 89.44 240 ASN A N 1
ATOM 1951 C CA . ASN A 1 240 ? 1.365 30.750 7.665 1.00 89.44 240 ASN A CA 1
ATOM 1952 C C . ASN A 1 240 ? 1.637 31.700 8.849 1.00 89.44 240 ASN A C 1
ATOM 1954 O O . ASN A 1 240 ? 0.969 32.731 8.948 1.00 89.44 240 ASN A O 1
ATOM 1958 N N . PRO A 1 241 ? 2.618 31.406 9.724 1.00 89.12 241 PRO A N 1
ATOM 1959 C CA . PRO A 1 241 ? 2.923 32.245 10.883 1.00 89.12 241 PRO A CA 1
ATOM 1960 C C . PRO A 1 241 ? 3.203 33.706 10.529 1.00 89.12 241 PRO A C 1
ATOM 1962 O O . PRO A 1 241 ? 2.701 34.596 11.208 1.00 89.12 241 PRO A O 1
ATOM 1965 N N . SER A 1 242 ? 3.933 33.964 9.439 1.00 87.50 242 SER A N 1
ATOM 1966 C CA . SER A 1 242 ? 4.251 35.331 9.010 1.00 87.50 242 SER A CA 1
ATOM 1967 C C . SER A 1 242 ? 2.999 36.117 8.612 1.00 87.50 242 SER A C 1
ATOM 1969 O O . SER A 1 242 ? 2.851 37.276 8.983 1.00 87.50 242 SER A O 1
ATOM 1971 N N . GLU A 1 243 ? 2.062 35.485 7.902 1.00 87.88 243 GLU A N 1
ATOM 1972 C CA . GLU A 1 243 ? 0.814 36.136 7.478 1.00 87.88 243 GLU A CA 1
ATOM 1973 C C . GLU A 1 243 ? -0.186 36.290 8.630 1.00 87.88 243 GLU A C 1
ATOM 1975 O O . GLU A 1 243 ? -0.947 37.261 8.668 1.00 87.88 243 GLU A O 1
ATOM 1980 N N . ALA A 1 244 ? -0.170 35.344 9.574 1.00 88.69 244 ALA A N 1
ATOM 1981 C CA . ALA A 1 244 ? -0.976 35.390 10.786 1.00 88.69 244 ALA A CA 1
ATOM 1982 C C . ALA A 1 244 ? -0.555 36.555 11.693 1.00 88.69 244 ALA A C 1
ATOM 1984 O O . ALA A 1 244 ? -1.407 37.349 12.083 1.00 88.69 244 ALA A O 1
ATOM 1985 N N . GLN A 1 245 ? 0.750 36.706 11.963 1.00 88.62 245 GLN A N 1
ATOM 1986 C CA . GLN A 1 245 ? 1.281 37.810 12.776 1.00 88.62 245 GLN A CA 1
ATOM 1987 C C . GLN A 1 245 ? 1.015 39.182 12.144 1.00 88.62 245 GLN A C 1
ATOM 1989 O O . GLN A 1 245 ? 0.707 40.138 12.844 1.00 88.62 245 GLN A O 1
ATOM 1994 N N . GLN A 1 246 ? 1.069 39.277 10.811 1.00 87.56 246 GLN A N 1
ATOM 1995 C CA . GLN A 1 246 ? 0.764 40.511 10.075 1.00 87.56 246 GLN A CA 1
ATOM 1996 C C . GLN A 1 246 ? -0.740 40.801 9.941 1.00 87.56 246 GLN A C 1
ATOM 1998 O O . GLN A 1 246 ? -1.124 41.835 9.390 1.00 87.56 246 GLN A O 1
ATOM 2003 N N . PHE A 1 247 ? -1.606 39.895 10.406 1.00 89.25 247 PHE A N 1
ATOM 2004 C CA . PHE A 1 247 ? -3.059 40.029 10.328 1.00 89.25 247 PHE A CA 1
ATOM 2005 C C . PHE A 1 247 ? -3.566 40.332 8.903 1.00 89.25 247 PHE A C 1
ATOM 2007 O O . PHE A 1 247 ? -4.440 41.188 8.687 1.00 89.25 247 PHE A O 1
ATOM 2014 N N . LEU A 1 248 ? -2.997 39.643 7.902 1.00 87.06 248 LEU A N 1
ATOM 2015 C CA . LEU A 1 248 ? -3.390 39.812 6.496 1.00 87.06 248 LEU A CA 1
ATOM 2016 C C . LEU A 1 248 ? -4.822 39.314 6.257 1.00 87.06 248 LEU A C 1
ATOM 2018 O O . LEU A 1 248 ? -5.614 39.973 5.580 1.00 87.06 248 LEU A O 1
ATOM 2022 N N . ILE A 1 249 ? -5.188 38.195 6.886 1.00 89.50 249 ILE A N 1
ATOM 2023 C CA . ILE A 1 249 ? -6.553 37.667 6.886 1.00 89.50 249 ILE A CA 1
ATOM 2024 C C . ILE A 1 249 ? -7.322 38.269 8.060 1.00 89.50 249 ILE A C 1
ATOM 2026 O O . ILE A 1 249 ? -6.994 38.030 9.216 1.00 89.50 249 ILE A O 1
ATOM 2030 N N . LYS A 1 250 ? -8.372 39.045 7.766 1.00 89.69 250 LYS A N 1
ATOM 2031 C CA . LYS A 1 250 ? -9.116 39.807 8.786 1.00 89.69 250 LYS A CA 1
ATOM 2032 C C . LYS A 1 250 ? -10.078 38.974 9.630 1.00 89.69 250 LYS A C 1
ATOM 2034 O O . LYS A 1 250 ? -10.449 39.413 10.711 1.00 89.69 250 LYS A O 1
ATOM 2039 N N . SER A 1 251 ? -10.504 37.811 9.140 1.00 91.12 251 SER A N 1
ATOM 2040 C CA . SER A 1 251 ? -11.434 36.935 9.855 1.00 91.12 251 SER A CA 1
ATOM 2041 C C . SER A 1 251 ? -11.295 35.485 9.404 1.00 91.12 251 SER A C 1
ATOM 2043 O O . SER A 1 251 ? -11.165 35.209 8.209 1.00 91.12 251 SER A O 1
ATOM 2045 N N . LEU A 1 252 ? -11.397 34.554 10.357 1.00 91.50 252 LEU A N 1
ATOM 2046 C CA . LEU A 1 252 ? -11.438 33.108 10.105 1.00 91.50 252 LEU A CA 1
ATOM 2047 C C . LEU A 1 252 ? -12.867 32.558 9.955 1.00 91.50 252 LEU A C 1
ATOM 2049 O O . LEU A 1 252 ? -13.046 31.387 9.620 1.00 91.50 252 LEU A O 1
ATOM 2053 N N . VAL A 1 253 ? -13.902 33.385 10.143 1.00 90.62 253 VAL A N 1
ATOM 2054 C CA . VAL A 1 253 ? -15.314 32.987 9.977 1.00 90.62 253 VAL A CA 1
ATOM 2055 C C . VAL A 1 253 ? -15.614 32.354 8.604 1.00 90.62 253 VAL A C 1
ATOM 2057 O O . VAL A 1 253 ? -16.406 31.407 8.554 1.00 90.62 253 VAL A O 1
ATOM 2060 N N . PRO A 1 254 ? -14.990 32.773 7.484 1.00 91.62 254 PRO A N 1
ATOM 2061 C CA . PRO A 1 254 ? -15.149 32.085 6.203 1.00 91.62 254 PRO A CA 1
ATOM 2062 C C . PRO A 1 254 ? -14.786 30.586 6.229 1.00 91.62 254 PRO A C 1
ATOM 2064 O O . PRO A 1 254 ? -15.396 29.808 5.494 1.00 91.62 254 PRO A O 1
ATOM 2067 N N . VAL A 1 255 ? -13.881 30.144 7.116 1.00 90.75 255 VAL A N 1
ATOM 2068 C CA . VAL A 1 255 ? -13.574 28.713 7.311 1.00 90.75 255 VAL A CA 1
ATOM 2069 C C . VAL A 1 255 ? -14.783 27.969 7.877 1.00 90.75 255 VAL A C 1
ATOM 2071 O O . VAL A 1 255 ? -15.105 26.880 7.407 1.00 90.75 255 VAL A O 1
ATOM 2074 N N . LEU A 1 256 ? -15.506 28.571 8.827 1.00 90.94 256 LEU A N 1
ATOM 2075 C CA . LEU A 1 256 ? -16.730 27.990 9.396 1.00 90.94 256 LEU A CA 1
ATOM 2076 C C . LEU A 1 256 ? -17.825 27.842 8.331 1.00 90.94 256 LEU A C 1
ATOM 2078 O O . LEU A 1 256 ? -18.520 26.829 8.295 1.00 90.94 256 LEU A O 1
ATOM 2082 N N . LYS A 1 257 ? -17.938 28.814 7.415 1.00 89.44 257 LYS A N 1
ATOM 2083 C CA . LYS A 1 257 ? -18.865 28.733 6.274 1.00 89.44 257 LYS A CA 1
ATOM 2084 C C . LYS A 1 257 ? -18.501 27.586 5.328 1.00 89.44 257 LYS A C 1
ATOM 2086 O O . LYS A 1 257 ? -19.392 26.888 4.850 1.00 89.44 257 LYS A O 1
ATOM 2091 N N . ARG A 1 258 ? -17.204 27.370 5.071 1.00 90.56 258 ARG A N 1
ATOM 2092 C CA . ARG A 1 258 ? -16.721 26.271 4.217 1.00 90.56 258 ARG A CA 1
ATOM 2093 C C . ARG A 1 258 ? -16.859 24.898 4.881 1.00 90.56 258 ARG A C 1
ATOM 2095 O O . ARG A 1 258 ? -17.128 23.922 4.176 1.00 90.56 258 ARG A O 1
ATOM 2102 N N . PHE A 1 259 ? -16.711 24.831 6.207 1.00 91.75 259 PHE A N 1
ATOM 2103 C CA . PHE A 1 259 ? -16.825 23.621 7.026 1.00 91.75 259 PHE A CA 1
ATOM 2104 C C . PHE A 1 259 ? -17.902 23.778 8.121 1.00 91.75 259 PHE A C 1
ATOM 2106 O O . PHE A 1 259 ? -17.566 23.942 9.298 1.00 91.75 259 PHE A O 1
ATOM 2113 N N . PRO A 1 260 ? -19.203 23.652 7.780 1.00 91.12 260 PRO A N 1
ATOM 2114 C CA . PRO A 1 260 ? -20.304 23.939 8.708 1.00 91.12 260 PRO A CA 1
ATOM 2115 C C . PRO A 1 260 ? -20.312 23.104 9.996 1.00 91.12 260 PRO A C 1
ATOM 2117 O O . PRO A 1 260 ? -20.893 23.508 10.999 1.00 91.12 260 PRO A O 1
ATOM 2120 N N . VAL A 1 261 ? -19.647 21.943 10.000 1.00 91.44 261 VAL A N 1
ATOM 2121 C CA . VAL A 1 261 ? -19.498 21.081 11.186 1.00 91.44 261 VAL A CA 1
ATOM 2122 C C . VAL A 1 261 ? -18.813 21.817 12.345 1.00 91.44 261 VAL A C 1
ATOM 2124 O O . VAL A 1 261 ? -19.107 21.526 13.504 1.00 91.44 261 VAL A O 1
ATOM 2127 N N . LEU A 1 262 ? -17.955 22.799 12.052 1.00 91.44 262 LEU A N 1
ATOM 2128 C CA . LEU A 1 262 ? -17.237 23.565 13.068 1.00 91.44 262 LEU A CA 1
ATOM 2129 C C . LEU A 1 262 ? -18.150 24.439 13.936 1.00 91.44 262 LEU A C 1
ATOM 2131 O O . LEU A 1 262 ? -17.814 24.667 15.096 1.00 91.44 262 LEU A O 1
ATOM 2135 N N . TYR A 1 263 ? -19.328 24.848 13.444 1.00 92.06 263 TYR A N 1
ATOM 2136 C CA . TYR A 1 263 ? -20.295 25.620 14.240 1.00 92.06 263 TYR A CA 1
ATOM 2137 C C . TYR A 1 263 ? -20.792 24.873 15.489 1.00 92.06 263 TYR A C 1
ATOM 2139 O O . TYR A 1 263 ? -21.317 25.499 16.404 1.00 92.06 263 TYR A O 1
ATOM 2147 N N . LYS A 1 264 ? -20.610 23.546 15.562 1.00 91.38 264 LYS A N 1
ATOM 2148 C CA . LYS A 1 264 ? -20.935 22.744 16.755 1.00 91.38 264 LYS A CA 1
ATOM 2149 C C . LYS A 1 264 ? -19.937 22.918 17.900 1.00 91.38 264 LYS A C 1
ATOM 2151 O O . LYS A 1 264 ? -20.271 22.614 19.038 1.00 91.38 264 LYS A O 1
ATOM 2156 N N . PHE A 1 265 ? -18.717 23.351 17.592 1.00 89.88 265 PHE A N 1
ATOM 2157 C CA . PHE A 1 265 ? -17.603 23.407 18.542 1.00 89.88 265 PHE A CA 1
ATOM 2158 C C . PHE A 1 265 ? -17.086 24.828 18.760 1.00 89.88 265 PHE A C 1
ATOM 2160 O O . PHE A 1 265 ? -16.491 25.107 19.794 1.00 89.88 265 PHE A O 1
ATOM 2167 N N . VAL A 1 266 ? -17.300 25.711 17.783 1.00 91.50 266 VAL A N 1
ATOM 2168 C CA . VAL A 1 266 ? -16.751 27.065 17.744 1.00 91.50 266 VAL A CA 1
ATOM 2169 C C . VAL A 1 266 ? -17.869 28.073 17.514 1.00 91.50 266 VAL A C 1
ATOM 2171 O O . VAL A 1 266 ? -18.701 27.910 16.621 1.00 91.50 266 VAL A O 1
ATOM 2174 N N . THR A 1 267 ? -17.867 29.151 18.298 1.00 92.75 267 THR A N 1
ATOM 2175 C CA . THR A 1 267 ? -18.764 30.297 18.081 1.00 92.75 267 THR A CA 1
ATOM 2176 C C . THR A 1 267 ? -18.070 31.332 17.199 1.00 92.75 267 THR A C 1
ATOM 2178 O O . THR A 1 267 ? -16.951 31.733 17.506 1.00 92.75 267 THR A O 1
ATOM 2181 N N . ALA A 1 268 ? -18.734 31.805 16.136 1.00 91.38 268 ALA A N 1
ATOM 2182 C CA . ALA A 1 268 ? -18.136 32.728 15.163 1.00 91.38 268 ALA A CA 1
ATOM 2183 C C . ALA A 1 268 ? -17.590 34.019 15.795 1.00 91.38 268 ALA A C 1
ATOM 2185 O O . ALA A 1 268 ? -16.480 34.416 15.462 1.00 91.38 268 ALA A O 1
ATOM 2186 N N . GLN A 1 269 ? -18.332 34.626 16.729 1.00 92.50 269 GLN A N 1
ATOM 2187 C CA . GLN A 1 269 ? -17.887 35.842 17.415 1.00 92.50 269 GLN A CA 1
ATOM 2188 C C . GLN A 1 269 ? -16.642 35.583 18.273 1.00 92.50 269 GLN A C 1
ATOM 2190 O O . GLN A 1 269 ? -15.638 36.255 18.098 1.00 92.50 269 GLN A O 1
ATOM 2195 N N . LYS A 1 270 ? -16.664 34.535 19.111 1.00 91.81 270 LYS A N 1
ATOM 2196 C CA . LYS A 1 270 ? -15.517 34.166 19.960 1.00 91.81 270 LYS A CA 1
ATOM 2197 C C . LYS A 1 270 ? -14.264 33.838 19.141 1.00 91.81 270 LYS A C 1
ATOM 2199 O O . LYS A 1 270 ? -13.164 34.164 19.560 1.00 91.81 270 LYS A O 1
ATOM 2204 N N . LEU A 1 271 ? -14.428 33.207 17.975 1.00 93.75 271 LEU A N 1
ATOM 2205 C CA . LEU A 1 271 ? -13.325 32.955 17.046 1.00 93.75 271 LEU A CA 1
ATOM 2206 C C . LEU A 1 271 ? -12.739 34.255 16.478 1.00 93.75 271 LEU A C 1
ATOM 2208 O O . LEU A 1 271 ? -11.522 34.358 16.368 1.00 93.75 271 LEU A O 1
ATOM 2212 N N . ASP A 1 272 ? -13.585 35.212 16.085 1.00 93.44 272 ASP A N 1
ATOM 2213 C CA . ASP A 1 272 ? -13.124 36.498 15.543 1.00 93.44 272 ASP A CA 1
ATOM 2214 C C . ASP A 1 272 ? -12.413 37.333 16.615 1.00 93.44 272 ASP A C 1
ATOM 2216 O O . ASP A 1 272 ? -11.354 37.902 16.347 1.00 93.44 272 ASP A O 1
ATOM 2220 N N . ASP A 1 273 ? -12.950 37.335 17.839 1.00 92.50 273 ASP A N 1
ATOM 2221 C CA . ASP A 1 273 ? -12.350 38.003 18.994 1.00 92.50 273 ASP A CA 1
ATOM 2222 C C . ASP A 1 273 ? -10.963 37.410 19.294 1.00 92.50 273 ASP A C 1
ATOM 2224 O O . ASP A 1 273 ? -9.973 38.140 19.316 1.00 92.50 273 ASP A O 1
ATOM 2228 N N . GLU A 1 274 ? -10.861 36.079 19.417 1.00 93.88 274 GLU A N 1
ATOM 2229 C CA . GLU A 1 274 ? -9.583 35.385 19.619 1.00 93.88 274 GLU A CA 1
ATOM 2230 C C . GLU A 1 274 ? -8.575 35.685 18.502 1.00 93.88 274 GLU A C 1
ATOM 2232 O O . GLU A 1 274 ? -7.391 35.882 18.781 1.00 93.88 274 GLU A O 1
ATOM 2237 N N . TRP A 1 275 ? -9.021 35.719 17.240 1.00 94.44 275 TRP A N 1
ATOM 2238 C CA . TRP A 1 275 ? -8.154 35.973 16.084 1.00 94.44 275 TRP A CA 1
ATOM 2239 C C . TRP A 1 275 ? -7.542 37.373 16.120 1.00 94.44 275 TRP A C 1
ATOM 2241 O O . TRP A 1 275 ? -6.354 37.546 15.852 1.00 94.44 275 TRP A O 1
ATOM 2251 N N . ARG A 1 276 ? -8.330 38.375 16.515 1.00 92.12 276 ARG A N 1
ATOM 2252 C CA . ARG A 1 276 ? -7.842 39.745 16.717 1.00 92.12 276 ARG A CA 1
ATOM 2253 C C . ARG A 1 276 ? -6.904 39.833 17.914 1.00 92.12 276 ARG A C 1
ATOM 2255 O O . ARG A 1 276 ? -5.886 40.509 17.827 1.00 92.12 276 ARG A O 1
ATOM 2262 N N . THR A 1 277 ? -7.214 39.141 19.010 1.00 90.75 277 THR A N 1
ATOM 2263 C CA . THR A 1 277 ? -6.345 39.096 20.193 1.00 90.75 277 THR A CA 1
ATOM 2264 C C . THR A 1 277 ? -4.997 38.452 19.883 1.00 90.75 277 THR A C 1
ATOM 2266 O O . THR A 1 277 ? -3.976 38.946 20.347 1.00 90.75 277 THR A O 1
ATOM 2269 N N . HIS A 1 278 ? -4.967 37.392 19.070 1.00 93.00 278 HIS A N 1
ATOM 2270 C CA . HIS A 1 278 ? -3.722 36.760 18.622 1.00 93.00 278 HIS A CA 1
ATOM 2271 C C . HIS A 1 278 ? -2.811 37.742 17.873 1.00 93.00 278 HIS A C 1
ATOM 2273 O O . HIS A 1 278 ? -1.618 37.795 18.160 1.00 93.00 278 HIS A O 1
ATOM 2279 N N . ALA A 1 279 ? -3.372 38.560 16.981 1.00 88.94 279 ALA A N 1
ATOM 2280 C CA . ALA A 1 279 ? -2.619 39.566 16.228 1.00 88.94 279 ALA A CA 1
ATOM 2281 C C . ALA A 1 279 ? -2.062 40.718 17.084 1.00 88.94 279 ALA A C 1
ATOM 2283 O O . ALA A 1 279 ? -1.188 41.447 16.627 1.00 88.94 279 ALA A O 1
ATOM 2284 N N . LEU A 1 280 ? -2.572 40.893 18.306 1.00 88.31 280 LEU A N 1
ATOM 2285 C CA . LEU A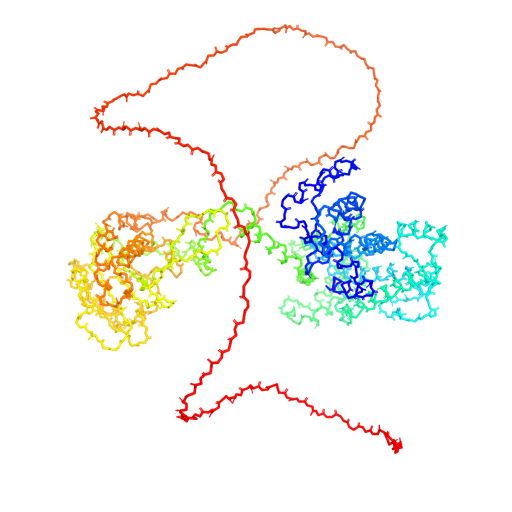 1 280 ? -2.130 41.914 19.259 1.00 88.31 280 LEU A CA 1
ATOM 2286 C C . LEU A 1 280 ? -1.128 41.376 20.293 1.00 88.31 280 LEU A C 1
ATOM 2288 O O . LEU A 1 280 ? -0.743 42.116 21.197 1.00 88.31 280 LEU A O 1
ATOM 2292 N N . LEU A 1 281 ? -0.737 40.100 20.207 1.00 87.69 281 LEU A N 1
ATOM 2293 C CA . LEU A 1 281 ? 0.241 39.515 21.121 1.00 87.69 281 LEU A CA 1
ATOM 2294 C C . LEU A 1 281 ? 1.628 40.128 20.930 1.00 87.69 281 LEU A C 1
ATOM 2296 O O . LEU A 1 281 ? 2.072 40.364 19.807 1.00 87.69 281 LEU A O 1
ATOM 2300 N N . ASP A 1 282 ? 2.356 40.258 22.036 1.00 84.88 282 ASP A N 1
ATOM 2301 C CA . ASP A 1 282 ? 3.801 40.441 21.997 1.00 84.88 282 ASP A CA 1
ATOM 2302 C C . ASP A 1 282 ? 4.467 39.098 21.648 1.00 84.88 282 ASP A C 1
ATOM 2304 O O . ASP A 1 282 ? 4.582 38.183 22.472 1.00 84.88 282 ASP A O 1
ATOM 2308 N N . PHE A 1 283 ? 4.839 38.935 20.378 1.00 85.38 283 PHE A N 1
ATOM 2309 C CA . PHE A 1 283 ? 5.399 37.681 19.880 1.00 85.38 283 PHE A CA 1
ATOM 2310 C C . PHE A 1 283 ? 6.798 37.383 20.442 1.00 85.38 283 PHE A C 1
ATOM 2312 O O . PHE A 1 283 ? 7.144 36.207 20.569 1.00 85.38 283 PHE A O 1
ATOM 2319 N N . GLU A 1 284 ? 7.574 38.405 20.808 1.00 80.38 284 GLU A N 1
ATOM 2320 C CA . GLU A 1 284 ? 8.925 38.259 21.363 1.00 80.38 284 GLU A CA 1
ATOM 2321 C C . GLU A 1 284 ? 8.840 37.707 22.790 1.00 80.38 284 GLU A C 1
ATOM 2323 O O . GLU A 1 284 ? 9.379 36.640 23.098 1.00 80.38 284 GLU A O 1
ATOM 2328 N N . GLN A 1 285 ? 8.003 38.327 23.626 1.00 80.56 285 GLN A N 1
ATOM 2329 C CA . GLN A 1 285 ? 7.785 37.897 25.010 1.00 80.56 285 GLN A CA 1
ATOM 2330 C C . GLN A 1 285 ? 7.266 36.450 25.117 1.00 80.56 285 GLN A C 1
ATOM 2332 O O . GLN A 1 285 ? 7.539 35.740 26.090 1.00 80.56 285 GLN A O 1
ATOM 2337 N N . HIS A 1 286 ? 6.517 35.991 24.114 1.00 79.12 286 HIS A N 1
ATOM 2338 C CA . HIS A 1 286 ? 5.954 34.644 24.072 1.00 79.12 286 HIS A CA 1
ATOM 2339 C C . HIS A 1 286 ? 6.822 33.615 23.322 1.00 79.12 286 HIS A C 1
ATOM 2341 O O . HIS A 1 286 ? 6.385 32.472 23.140 1.00 79.12 286 HIS A O 1
ATOM 2347 N N . GLY A 1 287 ? 8.041 33.970 22.892 1.00 78.56 287 GLY A N 1
ATOM 2348 C CA . GLY A 1 287 ? 8.940 33.063 22.164 1.00 78.56 287 GLY A CA 1
ATOM 2349 C C . GLY A 1 287 ? 8.347 32.574 20.834 1.00 78.56 287 GLY A C 1
ATOM 2350 O O . GLY A 1 287 ? 8.551 31.418 20.425 1.00 78.56 287 GLY A O 1
ATOM 2351 N N . LEU A 1 288 ? 7.549 33.437 20.201 1.00 81.56 288 LEU A N 1
ATOM 2352 C CA . LEU A 1 288 ? 6.880 33.264 18.909 1.00 81.56 288 LEU A CA 1
ATOM 2353 C C . LEU A 1 288 ? 7.625 33.988 17.773 1.00 81.56 288 LEU A C 1
ATOM 2355 O O . LEU A 1 288 ? 7.047 34.239 16.713 1.00 81.56 288 LEU A O 1
ATOM 2359 N N . GLU A 1 289 ? 8.905 34.286 17.983 1.00 77.44 289 GLU A N 1
ATOM 2360 C CA . GLU A 1 289 ? 9.780 34.919 17.001 1.00 77.44 289 GLU A CA 1
ATOM 2361 C C . GLU A 1 289 ? 9.925 34.094 15.716 1.00 77.44 289 GLU A C 1
ATOM 2363 O O . GLU A 1 289 ? 9.965 32.857 15.706 1.00 77.44 289 GLU A O 1
ATOM 2368 N N . ILE A 1 290 ? 10.003 34.827 14.610 1.00 74.62 290 ILE A N 1
ATOM 2369 C CA . ILE A 1 290 ? 10.139 34.322 13.250 1.00 74.62 290 ILE A CA 1
ATOM 2370 C C . ILE A 1 290 ? 11.605 34.512 12.839 1.00 74.62 290 ILE A C 1
ATOM 2372 O O . ILE A 1 290 ? 11.992 35.590 12.397 1.00 74.62 290 ILE A O 1
ATOM 2376 N N . HIS A 1 291 ? 12.432 33.471 12.979 1.00 63.06 291 HIS A N 1
ATOM 2377 C CA . HIS A 1 291 ? 13.819 33.485 12.494 1.00 63.06 291 HIS A CA 1
ATOM 2378 C C . HIS A 1 291 ? 13.932 32.773 11.136 1.00 63.06 291 HIS A C 1
ATOM 2380 O O . HIS A 1 291 ? 13.913 31.542 11.061 1.00 63.06 291 HIS A O 1
ATOM 2386 N N . GLY A 1 292 ? 14.070 33.553 10.060 1.00 57.06 292 GLY A N 1
ATOM 2387 C CA . GLY A 1 292 ? 14.309 33.063 8.695 1.00 57.06 292 GLY A CA 1
ATOM 2388 C C . GLY A 1 292 ? 13.089 32.463 7.971 1.00 57.06 292 GLY A C 1
ATOM 2389 O O . GLY A 1 292 ? 11.978 32.415 8.495 1.00 57.06 292 GLY A O 1
ATOM 2390 N N . ASP A 1 293 ? 13.314 31.976 6.744 1.00 54.91 293 ASP A N 1
ATOM 2391 C CA . ASP A 1 293 ? 12.266 31.539 5.796 1.00 54.91 293 ASP A CA 1
ATOM 2392 C C . ASP A 1 293 ? 11.621 30.172 6.111 1.00 54.91 293 ASP A C 1
ATOM 2394 O O . ASP A 1 293 ? 10.697 29.728 5.421 1.00 54.91 293 ASP A O 1
ATOM 2398 N N . ASN A 1 294 ? 12.094 29.462 7.142 1.00 55.06 294 ASN A N 1
ATOM 2399 C CA . ASN A 1 294 ? 11.796 28.039 7.342 1.00 55.06 294 ASN A CA 1
ATOM 2400 C C . ASN A 1 294 ? 11.024 27.738 8.634 1.00 55.06 294 ASN A C 1
ATOM 2402 O O . ASN A 1 294 ? 11.349 26.820 9.388 1.00 55.06 294 ASN A O 1
ATOM 2406 N N . ILE A 1 295 ? 9.963 28.501 8.890 1.00 68.56 295 ILE A N 1
ATOM 2407 C CA . ILE A 1 295 ? 9.122 28.275 10.068 1.00 68.56 295 ILE A CA 1
ATOM 2408 C C . ILE A 1 295 ? 8.152 27.134 9.810 1.00 68.56 295 ILE A C 1
ATOM 2410 O O . ILE A 1 295 ? 7.342 27.154 8.878 1.00 68.56 295 ILE A O 1
ATOM 2414 N N . ASN A 1 296 ? 8.205 26.141 10.692 1.00 80.75 296 ASN A N 1
ATOM 2415 C CA . ASN A 1 296 ? 7.215 25.084 10.731 1.00 80.75 296 ASN A CA 1
ATOM 2416 C C . ASN A 1 296 ? 5.919 25.617 11.370 1.00 80.75 296 ASN A C 1
ATOM 2418 O O . ASN A 1 296 ? 5.872 25.852 12.581 1.00 80.75 296 ASN A O 1
ATOM 2422 N N . ALA A 1 297 ? 4.867 25.771 10.559 1.00 86.75 297 ALA A N 1
ATOM 2423 C CA . ALA A 1 297 ? 3.550 26.220 11.010 1.00 86.75 297 ALA A CA 1
ATOM 2424 C C . ALA A 1 297 ? 2.991 25.363 12.160 1.00 86.75 297 ALA A C 1
ATOM 2426 O O . ALA A 1 297 ? 2.388 25.903 13.083 1.00 86.75 297 ALA A O 1
ATOM 2427 N N . GLU A 1 298 ? 3.240 24.050 12.171 1.00 85.88 298 GLU A N 1
ATOM 2428 C CA . GLU A 1 298 ? 2.789 23.157 13.249 1.00 85.88 298 GLU A CA 1
ATOM 2429 C C . GLU A 1 298 ? 3.455 23.491 14.587 1.00 85.88 298 GLU A C 1
ATOM 2431 O O . GLU A 1 298 ? 2.807 23.464 15.633 1.00 85.88 298 GLU A O 1
ATOM 2436 N N . SER A 1 299 ? 4.744 23.841 14.555 1.00 87.50 299 SER A N 1
ATOM 2437 C CA . SER A 1 299 ? 5.495 24.242 15.749 1.00 87.50 299 SER A CA 1
ATOM 2438 C C . SER A 1 299 ? 4.979 25.574 16.295 1.00 87.50 299 SER A C 1
ATOM 2440 O O . SER A 1 299 ? 4.709 25.691 17.491 1.00 87.50 299 SER A O 1
ATOM 2442 N N . TYR A 1 300 ? 4.767 26.552 15.408 1.00 90.56 300 TYR A N 1
ATOM 2443 C CA . TYR A 1 300 ? 4.216 27.859 15.762 1.00 90.56 300 TYR A CA 1
ATOM 2444 C C . TYR A 1 300 ? 2.827 27.740 16.399 1.00 90.56 300 TYR A C 1
ATOM 2446 O O . TYR A 1 300 ? 2.628 28.135 17.549 1.00 90.56 300 TYR A O 1
ATOM 2454 N N . TRP A 1 301 ? 1.876 27.118 15.697 1.00 91.69 301 TRP A N 1
ATOM 2455 C CA . TRP A 1 301 ? 0.517 26.941 16.206 1.00 91.69 301 TRP A CA 1
ATOM 2456 C C . TRP A 1 301 ? 0.489 26.068 17.461 1.00 91.69 301 TRP A C 1
ATOM 2458 O O . TRP A 1 301 ? -0.254 26.356 18.396 1.00 91.69 301 TRP A O 1
ATOM 2468 N N . GLY A 1 302 ? 1.369 25.067 17.555 1.00 89.31 302 GLY A N 1
ATOM 2469 C CA . GLY A 1 302 ? 1.547 24.258 18.757 1.00 89.31 302 GLY A CA 1
ATOM 2470 C C . GLY A 1 302 ? 1.950 25.065 19.998 1.00 89.31 302 GLY A C 1
ATOM 2471 O O . GLY A 1 302 ? 1.505 24.723 21.096 1.00 89.31 302 GLY A O 1
ATOM 2472 N N . LYS A 1 303 ? 2.747 26.133 19.841 1.00 89.69 303 LYS A N 1
ATOM 2473 C CA . LYS A 1 303 ? 3.060 27.087 20.920 1.00 89.69 303 LYS A CA 1
ATOM 2474 C C . LYS A 1 303 ? 1.848 27.960 21.252 1.00 89.69 303 LYS A C 1
ATOM 2476 O O . LYS A 1 303 ? 1.466 28.027 22.419 1.00 89.69 303 LYS A O 1
ATOM 2481 N N . VAL A 1 304 ? 1.188 28.537 20.242 1.00 90.69 304 VAL A N 1
ATOM 2482 C CA . VAL A 1 304 ? -0.012 29.383 20.423 1.00 90.69 304 VAL A CA 1
ATOM 2483 C C . VAL A 1 304 ? -1.118 28.634 21.176 1.00 90.69 304 VAL A C 1
ATOM 2485 O O . VAL A 1 304 ? -1.708 29.169 22.111 1.00 90.69 304 VAL A O 1
ATOM 2488 N N . PHE A 1 305 ? -1.350 27.357 20.859 1.00 93.06 305 PHE A N 1
ATOM 2489 C CA . PHE A 1 305 ? -2.376 26.533 21.514 1.00 93.06 305 PHE A CA 1
ATOM 2490 C C . PHE A 1 305 ? -2.108 26.252 23.001 1.00 93.06 305 PHE A C 1
ATOM 2492 O O . PHE A 1 305 ? -2.998 25.751 23.691 1.00 93.06 305 PHE A O 1
ATOM 2499 N N . ARG A 1 306 ? -0.886 26.502 23.487 1.00 91.75 306 ARG A N 1
ATOM 2500 C CA . ARG A 1 306 ? -0.481 26.283 24.884 1.00 91.75 306 ARG A CA 1
ATOM 2501 C C . ARG A 1 306 ? -0.479 27.563 25.712 1.00 91.75 306 ARG A C 1
ATOM 2503 O O . ARG A 1 306 ? -0.321 27.458 26.926 1.00 91.75 306 ARG A O 1
ATOM 2510 N N . LEU A 1 307 ? -0.658 28.727 25.086 1.00 90.25 307 LEU A N 1
ATOM 2511 C CA . LEU A 1 307 ? -0.711 30.001 25.794 1.00 90.25 307 LEU A CA 1
ATOM 2512 C C . LEU A 1 307 ? -1.912 30.038 26.741 1.00 90.25 307 LEU A C 1
ATOM 2514 O O . LEU A 1 307 ? -3.031 29.649 26.381 1.00 90.25 307 LEU A O 1
ATOM 2518 N N . LYS A 1 308 ? -1.649 30.495 27.964 1.00 90.06 308 LYS A N 1
ATOM 2519 C CA . LYS A 1 308 ? -2.628 30.611 29.040 1.00 90.06 308 LYS A CA 1
ATOM 2520 C C . LYS A 1 308 ? -2.704 32.048 29.529 1.00 90.06 308 LYS A C 1
ATOM 2522 O O . LYS A 1 308 ? -1.686 32.731 29.583 1.00 90.06 308 LYS A O 1
ATOM 2527 N N . ASN A 1 309 ? -3.907 32.484 29.884 1.00 88.06 309 ASN A N 1
ATOM 2528 C CA . ASN A 1 309 ? -4.127 33.782 30.508 1.00 88.06 309 ASN A CA 1
ATOM 2529 C C . ASN A 1 309 ? -3.689 33.756 31.988 1.00 88.06 309 ASN A C 1
ATOM 2531 O O . ASN A 1 309 ? -3.326 32.710 32.532 1.00 88.06 309 ASN A O 1
ATOM 2535 N N . ALA A 1 310 ? -3.766 34.907 32.660 1.00 82.88 310 ALA A N 1
ATOM 2536 C CA . ALA A 1 310 ? -3.433 35.034 34.082 1.00 82.88 310 ALA A CA 1
ATOM 2537 C C . ALA A 1 310 ? -4.293 34.144 35.008 1.00 82.88 310 ALA A C 1
ATOM 2539 O O . ALA A 1 310 ? -3.863 33.815 36.109 1.00 82.88 310 ALA A O 1
ATOM 2540 N N . ALA A 1 311 ? -5.477 33.715 34.556 1.00 81.94 311 ALA A N 1
ATOM 2541 C CA . ALA A 1 311 ? -6.352 32.784 35.272 1.00 81.94 311 ALA A CA 1
ATOM 2542 C C . ALA A 1 311 ? -6.000 31.298 35.028 1.00 81.94 311 ALA A C 1
ATOM 2544 O O . ALA A 1 311 ? -6.655 30.408 35.565 1.00 81.94 311 ALA A O 1
ATOM 2545 N N . GLY A 1 312 ? -4.971 31.003 34.224 1.00 84.00 312 GLY A N 1
ATOM 2546 C CA . GLY A 1 312 ? -4.536 29.640 33.907 1.00 84.00 312 GLY A CA 1
ATOM 2547 C C . GLY A 1 312 ? -5.370 28.926 32.834 1.00 84.00 312 GLY A C 1
ATOM 2548 O O . GLY A 1 312 ? -5.118 27.746 32.551 1.00 84.00 312 GLY A O 1
ATOM 2549 N N . GLU A 1 313 ? -6.321 29.626 32.212 1.00 87.19 313 GLU A N 1
ATOM 2550 C CA . GLU A 1 313 ? -7.164 29.134 31.121 1.00 87.19 313 GLU A CA 1
ATOM 2551 C C . GLU A 1 313 ? -6.481 29.338 29.765 1.00 87.19 313 GLU A C 1
ATOM 2553 O O . GLU A 1 313 ? -5.694 30.264 29.581 1.00 87.19 313 GLU A O 1
ATOM 2558 N N . TYR A 1 314 ? -6.782 28.479 28.789 1.00 91.12 314 TYR A N 1
ATOM 2559 C CA . TYR A 1 314 ? -6.224 28.613 27.441 1.00 91.12 314 TYR A CA 1
ATOM 2560 C C . TYR A 1 314 ? -6.741 29.875 26.747 1.00 91.12 314 TYR A C 1
ATOM 2562 O O . TYR A 1 314 ? -7.946 30.099 26.701 1.00 91.12 314 TYR A O 1
ATOM 2570 N N . MET A 1 315 ? -5.833 30.655 26.153 1.00 90.12 315 MET A N 1
ATOM 2571 C CA . MET A 1 315 ? -6.177 31.929 25.505 1.00 90.12 315 MET A CA 1
ATOM 2572 C C . MET A 1 315 ? -6.925 31.760 24.177 1.00 90.12 315 MET A C 1
ATOM 2574 O O . MET A 1 315 ? -7.741 32.606 23.831 1.00 90.12 315 MET A O 1
ATOM 2578 N N . PHE A 1 316 ? -6.649 30.679 23.437 1.00 93.75 316 PHE A N 1
ATOM 2579 C CA . PHE A 1 316 ? -7.107 30.510 22.049 1.00 93.75 316 PHE A CA 1
ATOM 2580 C C . PHE A 1 316 ? -7.806 29.160 21.771 1.00 93.75 316 PHE A C 1
ATOM 2582 O O . PHE A 1 316 ? -7.374 28.401 20.890 1.00 93.75 316 PHE A O 1
ATOM 2589 N N . PRO A 1 317 ? -8.848 28.777 22.536 1.00 91.94 317 PRO A N 1
ATOM 2590 C CA . PRO A 1 317 ? -9.524 27.491 22.374 1.00 91.94 317 PRO A CA 1
ATOM 2591 C C . PRO A 1 317 ? -10.270 27.347 21.037 1.00 91.94 317 PRO A C 1
ATOM 2593 O O . PRO A 1 317 ? -10.304 26.240 20.492 1.00 91.94 317 PRO A O 1
ATOM 2596 N N . ASN A 1 318 ? -10.834 28.423 20.476 1.00 93.25 318 ASN A N 1
ATOM 2597 C CA . ASN A 1 318 ? -11.554 28.375 19.200 1.00 93.25 318 ASN A CA 1
ATOM 2598 C C . ASN A 1 318 ? -10.582 28.353 18.009 1.00 93.25 318 ASN A C 1
ATOM 2600 O O . ASN A 1 318 ? -10.745 27.520 17.109 1.00 93.25 318 ASN A O 1
ATOM 2604 N N . ILE A 1 319 ? -9.532 29.188 18.024 1.00 93.81 319 ILE A N 1
ATOM 2605 C CA . ILE A 1 319 ? -8.461 29.143 17.005 1.00 93.81 319 ILE A CA 1
ATOM 2606 C C . ILE A 1 319 ? -7.828 27.756 16.968 1.00 93.81 319 ILE A C 1
ATOM 2608 O O . ILE A 1 319 ? -7.603 27.222 15.882 1.00 93.81 319 ILE A O 1
ATOM 2612 N N . LYS A 1 320 ? -7.583 27.138 18.133 1.00 94.06 320 LYS A N 1
ATOM 2613 C CA . LYS A 1 320 ? -7.020 25.786 18.217 1.00 94.06 320 LYS A CA 1
ATOM 2614 C C . LYS A 1 320 ? -7.803 24.787 17.378 1.00 94.06 320 LYS A C 1
ATOM 2616 O O . LYS A 1 320 ? -7.190 24.013 16.649 1.00 94.06 320 LYS A O 1
ATOM 2621 N N . ILE A 1 321 ? -9.131 24.800 17.449 1.00 92.62 321 ILE A N 1
ATOM 2622 C CA . ILE A 1 321 ? -9.980 23.873 16.690 1.00 92.62 321 ILE A CA 1
ATOM 2623 C C . ILE A 1 321 ? -9.878 24.158 15.185 1.00 92.62 321 ILE A C 1
ATOM 2625 O O . ILE A 1 321 ? -9.660 23.234 14.399 1.00 92.62 321 ILE A O 1
ATOM 2629 N N . VAL A 1 322 ? -9.993 25.428 14.784 1.00 92.81 322 VAL A N 1
ATOM 2630 C CA . VAL A 1 322 ? -9.979 25.830 13.367 1.00 92.81 322 VAL A CA 1
ATOM 2631 C C . VAL A 1 322 ? -8.616 25.571 12.721 1.00 92.81 322 VAL A C 1
ATOM 2633 O O . VAL A 1 322 ? -8.548 24.929 11.675 1.00 92.81 322 VAL A O 1
ATOM 2636 N N . MET A 1 323 ? -7.524 25.998 13.357 1.00 92.88 323 MET A N 1
ATOM 2637 C CA . MET A 1 323 ? -6.164 25.789 12.851 1.00 92.88 323 MET A CA 1
ATOM 2638 C C . MET A 1 323 ? -5.769 24.314 12.872 1.00 92.88 323 MET A C 1
ATOM 2640 O O . MET A 1 323 ? -5.130 23.852 11.930 1.00 92.88 323 MET A O 1
ATOM 2644 N N . SER A 1 324 ? -6.206 23.542 13.876 1.00 91.31 324 SER A N 1
ATOM 2645 C CA . SER A 1 324 ? -5.991 22.089 13.869 1.00 91.31 324 SER A CA 1
ATOM 2646 C C . SER A 1 324 ? -6.674 21.432 12.673 1.00 91.31 324 SER A C 1
ATOM 2648 O O . SER A 1 324 ? -6.053 20.589 12.039 1.00 91.31 324 SER A O 1
ATOM 2650 N N . LEU A 1 325 ? -7.906 21.834 12.316 1.00 91.00 325 LEU A N 1
ATOM 2651 C CA . LEU A 1 325 ? -8.567 21.327 11.108 1.00 91.00 325 LEU A CA 1
ATOM 2652 C C . LEU A 1 325 ? -7.747 21.652 9.854 1.00 91.00 325 LEU A C 1
ATOM 2654 O O . LEU A 1 325 ? -7.513 20.765 9.040 1.00 91.00 325 LEU A O 1
ATOM 2658 N N . LEU A 1 326 ? -7.317 22.906 9.696 1.00 89.50 326 LEU A N 1
ATOM 2659 C CA . LEU A 1 326 ? -6.569 23.334 8.512 1.00 89.50 326 LEU A CA 1
ATOM 2660 C C . LEU A 1 326 ? -5.214 22.618 8.385 1.00 89.50 326 LEU A C 1
ATOM 2662 O O . LEU A 1 326 ? -4.819 22.285 7.270 1.00 89.50 326 LEU A O 1
ATOM 2666 N N . LEU A 1 327 ? -4.545 22.329 9.508 1.00 88.50 327 LEU A N 1
ATOM 2667 C CA . LEU A 1 327 ? -3.273 21.598 9.547 1.00 88.50 327 LEU A CA 1
ATOM 2668 C C . LEU A 1 327 ? -3.416 20.098 9.231 1.00 88.50 327 LEU A C 1
ATOM 2670 O O . LEU A 1 327 ? -2.467 19.477 8.766 1.00 88.50 327 LEU A O 1
ATOM 2674 N N . ILE A 1 328 ? -4.585 19.488 9.456 1.00 86.50 328 ILE A N 1
ATOM 2675 C CA . ILE A 1 328 ? -4.799 18.058 9.154 1.00 86.50 328 ILE A CA 1
ATOM 2676 C C . ILE A 1 328 ? -5.376 17.806 7.757 1.00 86.50 328 ILE A C 1
ATOM 2678 O O . ILE A 1 328 ? -5.560 16.646 7.378 1.00 86.50 328 ILE A O 1
ATOM 2682 N N . LEU A 1 329 ? -5.693 18.856 6.989 1.00 84.75 329 LEU A N 1
ATOM 2683 C CA . LEU A 1 329 ? -6.228 18.685 5.642 1.00 84.75 329 LEU A CA 1
ATOM 2684 C C . LEU A 1 329 ? -5.187 17.990 4.744 1.00 84.75 329 LEU A C 1
ATOM 2686 O O . LEU A 1 329 ? -4.067 18.485 4.585 1.00 84.75 329 LEU A O 1
ATOM 2690 N N . PRO A 1 330 ? -5.534 16.850 4.121 1.00 75.44 330 PRO A N 1
ATOM 2691 C CA . PRO A 1 330 ? -4.593 16.122 3.287 1.00 75.44 330 PRO A CA 1
ATOM 2692 C C . PRO A 1 330 ? -4.304 16.907 2.005 1.00 75.44 330 PRO A C 1
ATOM 2694 O O . PRO A 1 330 ? -5.213 17.256 1.256 1.00 75.44 330 PRO A O 1
ATOM 2697 N N . PHE A 1 331 ? -3.022 17.137 1.722 1.00 75.88 331 PHE A N 1
ATOM 2698 C CA . PHE A 1 331 ? -2.561 17.826 0.509 1.00 75.88 331 PHE A CA 1
ATOM 2699 C C . PHE A 1 331 ? -1.842 16.895 -0.481 1.00 75.88 331 PHE A C 1
ATOM 2701 O O . PHE A 1 331 ? -1.648 17.247 -1.643 1.00 75.88 331 PHE A O 1
ATOM 2708 N N . SER A 1 332 ? -1.441 15.697 -0.041 1.00 72.62 332 SER A N 1
ATOM 2709 C CA . SER A 1 332 ? -0.706 14.726 -0.854 1.00 72.62 332 SER A CA 1
ATOM 2710 C C . SER A 1 332 ? -0.994 13.294 -0.415 1.00 72.62 332 SER A C 1
ATOM 2712 O O . SER A 1 332 ? -1.058 12.990 0.774 1.00 72.62 332 SER A O 1
ATOM 2714 N N . ASN A 1 333 ? -1.091 12.383 -1.386 1.00 69.31 333 ASN A N 1
ATOM 2715 C CA . ASN A 1 333 ? -1.212 10.943 -1.131 1.00 69.31 333 ASN A CA 1
ATOM 2716 C C . ASN A 1 333 ? 0.114 10.315 -0.652 1.00 69.31 333 ASN A C 1
ATOM 2718 O O . ASN A 1 333 ? 0.144 9.138 -0.288 1.00 69.31 333 ASN A O 1
ATOM 2722 N N . ALA A 1 334 ? 1.213 11.081 -0.640 1.00 61.88 334 ALA A N 1
ATOM 2723 C CA . ALA A 1 334 ? 2.553 10.603 -0.307 1.00 61.88 334 ALA A CA 1
ATOM 2724 C C . ALA A 1 334 ? 2.672 10.023 1.114 1.00 61.88 334 ALA A C 1
ATOM 2726 O O . ALA A 1 334 ? 3.390 9.042 1.313 1.00 61.88 334 ALA A O 1
ATOM 2727 N N . SER A 1 335 ? 1.942 10.576 2.088 1.00 59.91 335 SER A N 1
ATOM 2728 C CA . SER A 1 335 ? 1.912 10.076 3.472 1.00 59.91 335 SER A CA 1
ATOM 2729 C C . SER A 1 335 ? 1.342 8.653 3.559 1.00 59.91 335 SER A C 1
ATOM 2731 O O . SER A 1 335 ? 1.841 7.810 4.309 1.00 59.91 335 SER A O 1
ATOM 2733 N N . VAL A 1 336 ? 0.344 8.344 2.726 1.00 63.06 336 VAL A N 1
ATOM 2734 C CA . VAL A 1 336 ? -0.246 7.006 2.606 1.00 63.06 336 VAL A CA 1
ATOM 2735 C C . VAL A 1 336 ? 0.661 6.087 1.778 1.00 63.06 336 VAL A C 1
ATOM 2737 O O . VAL A 1 336 ? 0.886 4.938 2.158 1.00 63.06 336 VAL A O 1
ATOM 2740 N N . GLU A 1 337 ? 1.257 6.588 0.691 1.00 64.94 337 GLU A N 1
ATOM 2741 C CA . GLU A 1 337 ? 2.185 5.810 -0.143 1.00 64.94 337 GLU A CA 1
ATOM 2742 C C . GLU A 1 337 ? 3.444 5.359 0.608 1.00 64.94 337 GLU A C 1
ATOM 2744 O O . GLU A 1 337 ? 3.890 4.228 0.408 1.00 64.94 337 GLU A O 1
ATOM 2749 N N . ARG A 1 338 ? 3.995 6.176 1.516 1.00 63.97 338 ARG A N 1
ATOM 2750 C CA . ARG A 1 338 ? 5.147 5.779 2.344 1.00 63.97 338 ARG A CA 1
ATOM 2751 C C . ARG A 1 338 ? 4.782 4.694 3.356 1.00 63.97 338 ARG A C 1
ATOM 2753 O O . ARG A 1 338 ? 5.531 3.725 3.482 1.00 63.97 338 ARG A O 1
ATOM 2760 N N . LYS A 1 339 ? 3.592 4.755 3.970 1.00 64.81 339 LYS A N 1
ATOM 2761 C CA . LYS A 1 339 ? 3.060 3.639 4.777 1.00 64.81 339 LYS A CA 1
ATOM 2762 C C . LYS A 1 339 ? 2.883 2.375 3.934 1.00 64.81 339 LYS A C 1
ATOM 2764 O O . LYS A 1 339 ? 3.246 1.294 4.391 1.00 64.81 339 LYS A O 1
ATOM 2769 N N . PHE A 1 340 ? 2.411 2.489 2.689 1.00 65.44 340 PHE A N 1
ATOM 2770 C CA . PHE A 1 340 ? 2.354 1.355 1.761 1.00 65.44 340 PHE A CA 1
ATOM 2771 C C . PHE A 1 340 ? 3.737 0.827 1.361 1.00 65.44 340 PHE A C 1
ATOM 2773 O O . PHE A 1 340 ? 3.883 -0.380 1.186 1.00 65.44 340 PHE A O 1
ATOM 2780 N N . SER A 1 341 ? 4.753 1.686 1.255 1.00 62.31 341 SER A N 1
ATOM 2781 C CA . SER A 1 341 ? 6.136 1.277 0.991 1.00 62.31 341 SER A CA 1
ATOM 2782 C C . SER A 1 341 ? 6.744 0.546 2.185 1.00 62.31 341 SER A C 1
ATOM 2784 O O . SER A 1 341 ? 7.306 -0.528 2.008 1.00 62.31 341 SER A O 1
ATOM 2786 N N . ALA A 1 342 ? 6.554 1.048 3.407 1.00 59.81 342 ALA A N 1
ATOM 2787 C CA . ALA A 1 342 ? 6.949 0.345 4.627 1.00 59.81 342 ALA A CA 1
ATOM 2788 C C . ALA A 1 342 ? 6.220 -1.005 4.747 1.00 59.81 342 ALA A C 1
ATOM 2790 O O . ALA A 1 342 ? 6.846 -2.036 4.980 1.00 59.81 342 ALA A O 1
ATOM 2791 N N . LEU A 1 343 ? 4.911 -1.033 4.469 1.00 63.28 343 LEU A N 1
ATOM 2792 C CA . LEU A 1 343 ? 4.123 -2.265 4.366 1.00 63.28 343 LEU A CA 1
ATOM 2793 C C . LEU A 1 343 ? 4.660 -3.208 3.287 1.00 63.28 343 LEU A C 1
ATOM 2795 O O . LEU A 1 343 ? 4.642 -4.417 3.486 1.00 63.28 343 LEU A O 1
ATOM 2799 N N . ARG A 1 344 ? 5.141 -2.693 2.153 1.00 56.41 344 ARG A N 1
ATOM 2800 C CA . ARG A 1 344 ? 5.776 -3.494 1.103 1.00 56.41 344 ARG A CA 1
ATOM 2801 C C . ARG A 1 344 ? 7.127 -4.041 1.565 1.00 56.41 344 ARG A C 1
ATOM 2803 O O . ARG A 1 344 ? 7.361 -5.231 1.379 1.00 56.41 344 ARG A O 1
ATOM 2810 N N . CYS A 1 345 ? 7.969 -3.252 2.229 1.00 53.41 345 CYS A N 1
ATOM 2811 C CA . CYS A 1 345 ? 9.217 -3.739 2.826 1.00 53.41 345 CYS A CA 1
ATOM 2812 C C . CYS A 1 345 ? 8.948 -4.849 3.855 1.00 53.41 345 CYS A C 1
ATOM 2814 O O . CYS A 1 345 ? 9.629 -5.873 3.835 1.00 53.41 345 CYS A O 1
ATOM 2816 N N . LEU A 1 346 ? 7.892 -4.698 4.666 1.00 54.00 346 LEU A N 1
ATOM 2817 C CA . LEU A 1 346 ? 7.418 -5.701 5.628 1.00 54.00 346 LEU A CA 1
ATOM 2818 C C . LEU A 1 346 ? 6.823 -6.952 4.962 1.00 54.00 346 LEU A C 1
ATOM 2820 O O . LEU A 1 346 ? 6.951 -8.054 5.498 1.00 54.00 346 LEU A O 1
ATOM 2824 N N . LYS A 1 347 ? 6.147 -6.792 3.817 1.00 52.12 347 LYS A N 1
ATOM 2825 C CA . LYS A 1 347 ? 5.468 -7.881 3.099 1.00 52.12 347 LYS A CA 1
ATOM 2826 C C . LYS A 1 347 ? 6.357 -8.620 2.101 1.00 52.12 347 LYS A C 1
ATOM 2828 O O . LYS A 1 347 ? 6.044 -9.767 1.802 1.00 52.12 347 LYS A O 1
ATOM 2833 N N . THR A 1 348 ? 7.382 -7.982 1.531 1.00 53.31 348 THR A N 1
ATOM 2834 C CA . THR A 1 348 ? 8.017 -8.496 0.302 1.00 53.31 348 THR A CA 1
ATOM 2835 C C . THR A 1 348 ? 9.540 -8.404 0.211 1.00 53.31 348 THR A C 1
ATOM 2837 O O . THR A 1 348 ? 10.103 -9.319 -0.377 1.00 53.31 348 THR A O 1
ATOM 2840 N N . GLU A 1 349 ? 10.219 -7.379 0.747 1.00 50.50 349 GLU A N 1
ATOM 2841 C CA . GLU A 1 349 ? 11.632 -7.129 0.365 1.00 50.50 349 GLU A CA 1
ATOM 2842 C C . GLU A 1 349 ? 12.672 -7.366 1.481 1.00 50.50 349 GLU A C 1
ATOM 2844 O O . GLU A 1 349 ? 13.712 -7.944 1.186 1.00 50.50 349 GLU A O 1
ATOM 2849 N N . ASN A 1 350 ? 12.394 -7.054 2.758 1.00 50.41 350 ASN A N 1
ATOM 2850 C CA . ASN A 1 350 ? 13.402 -7.165 3.838 1.00 50.41 350 ASN A CA 1
ATOM 2851 C C . ASN A 1 350 ? 13.199 -8.344 4.805 1.00 50.41 350 ASN A C 1
ATOM 2853 O O . ASN A 1 350 ? 13.909 -8.459 5.804 1.00 50.41 350 ASN A O 1
ATOM 2857 N N . ARG A 1 351 ? 12.231 -9.231 4.553 1.00 46.03 351 ARG A N 1
ATOM 2858 C CA . ARG A 1 351 ? 11.949 -10.350 5.460 1.00 46.03 351 ARG A CA 1
ATOM 2859 C C . ARG A 1 351 ? 12.525 -11.651 4.909 1.00 46.03 351 ARG A C 1
ATOM 2861 O O . ARG A 1 351 ? 11.993 -12.212 3.952 1.00 46.03 351 ARG A O 1
ATOM 2868 N N . ASN A 1 352 ? 13.569 -12.165 5.566 1.00 39.91 352 ASN A N 1
ATOM 2869 C CA . ASN A 1 352 ? 13.941 -13.575 5.461 1.00 39.91 352 ASN A CA 1
ATOM 2870 C C . ASN A 1 352 ? 12.690 -14.423 5.707 1.00 39.91 352 ASN A C 1
ATOM 2872 O O . ASN A 1 352 ? 11.928 -14.173 6.640 1.00 39.91 352 ASN A O 1
ATOM 2876 N N . ARG A 1 353 ? 12.463 -15.370 4.798 1.00 39.09 353 ARG A N 1
ATOM 2877 C CA . ARG A 1 353 ? 11.244 -16.155 4.584 1.00 39.09 353 ARG A CA 1
ATOM 2878 C C . ARG A 1 353 ? 10.699 -16.809 5.869 1.00 39.09 353 ARG A C 1
ATOM 2880 O O . ARG A 1 353 ? 10.899 -17.997 6.095 1.00 39.09 353 ARG A O 1
ATOM 2887 N N . LEU A 1 354 ? 9.953 -16.054 6.670 1.00 39.53 354 LEU A N 1
ATOM 2888 C CA . LEU A 1 354 ? 9.063 -16.557 7.713 1.00 39.53 354 LEU A CA 1
ATOM 2889 C C . LEU A 1 354 ? 7.634 -16.421 7.194 1.00 39.53 354 LEU A C 1
ATOM 2891 O O . LEU A 1 354 ? 7.190 -15.322 6.863 1.00 39.53 354 LEU A O 1
ATOM 2895 N N . ASN A 1 355 ? 6.932 -17.549 7.085 1.00 38.69 355 ASN A N 1
ATOM 2896 C CA . ASN A 1 355 ? 5.526 -17.572 6.700 1.00 38.69 355 ASN A CA 1
ATOM 2897 C C . ASN A 1 355 ? 4.724 -16.711 7.682 1.00 38.69 355 ASN A C 1
ATOM 2899 O O . ASN A 1 355 ? 4.632 -17.045 8.860 1.00 38.69 355 ASN A O 1
ATOM 2903 N N . THR A 1 356 ? 4.122 -15.628 7.200 1.00 41.16 356 THR A N 1
ATOM 2904 C CA . THR A 1 356 ? 3.071 -14.937 7.940 1.00 41.16 356 THR A CA 1
ATOM 2905 C C . THR A 1 356 ? 1.764 -15.685 7.718 1.00 41.16 356 THR A C 1
ATOM 2907 O O . THR A 1 356 ? 1.285 -15.824 6.591 1.00 41.16 356 THR A O 1
ATOM 2910 N N . GLU A 1 357 ? 1.172 -16.193 8.796 1.00 43.91 357 GLU A N 1
ATOM 2911 C CA . GLU A 1 357 ? -0.241 -16.551 8.762 1.00 43.91 357 GLU A CA 1
ATOM 2912 C C . GLU A 1 357 ? -1.041 -15.255 8.574 1.00 43.91 357 GLU A C 1
ATOM 2914 O O . GLU A 1 357 ? -0.787 -14.250 9.238 1.00 43.91 357 GLU A O 1
ATOM 2919 N N . GLY A 1 358 ? -1.966 -15.235 7.614 1.00 42.16 358 GLY A N 1
ATOM 2920 C CA . GLY A 1 358 ? -2.835 -14.082 7.407 1.00 42.16 358 GLY A CA 1
ATOM 2921 C C . GLY A 1 358 ? -3.747 -13.898 8.617 1.00 42.16 358 GLY A C 1
ATOM 2922 O O . GLY A 1 358 ? -4.764 -14.579 8.729 1.00 42.16 358 GLY A O 1
ATOM 2923 N N . VAL A 1 359 ? -3.396 -12.987 9.521 1.00 47.59 359 VAL A N 1
ATOM 2924 C CA . VAL A 1 359 ? -4.273 -12.567 10.617 1.00 47.59 359 VAL A CA 1
ATOM 2925 C C . VAL A 1 359 ? -5.208 -11.493 10.062 1.00 47.59 359 VAL A C 1
ATOM 2927 O O . VAL A 1 359 ? -4.761 -10.458 9.572 1.00 47.59 359 VAL A O 1
ATOM 2930 N N . SER A 1 360 ? -6.516 -11.755 10.058 1.00 52.28 360 SER A N 1
ATOM 2931 C CA . SER A 1 360 ? -7.515 -10.752 9.672 1.00 52.28 360 SER A CA 1
ATOM 2932 C C . SER A 1 360 ? -7.489 -9.579 10.651 1.00 52.28 360 SER A C 1
ATOM 2934 O O . SER A 1 360 ? -7.307 -9.807 11.842 1.00 52.28 360 SER A O 1
ATOM 2936 N N . LEU A 1 361 ? -7.775 -8.358 10.185 1.00 51.81 361 LEU A N 1
ATOM 2937 C CA . LEU A 1 361 ? -7.842 -7.160 11.037 1.00 51.81 361 LEU A CA 1
ATOM 2938 C C . LEU A 1 361 ? -8.722 -7.372 12.284 1.00 51.81 361 LEU A C 1
ATOM 2940 O O . LEU A 1 361 ? -8.332 -6.987 13.376 1.00 51.81 361 LEU A O 1
ATOM 2944 N N . ALA A 1 362 ? -9.844 -8.084 12.132 1.00 53.16 362 ALA A N 1
ATOM 2945 C CA . ALA A 1 362 ? -10.733 -8.446 13.238 1.00 53.16 362 ALA A CA 1
ATOM 2946 C C . ALA A 1 362 ? -10.065 -9.326 14.315 1.00 53.16 362 ALA A C 1
ATOM 2948 O O . ALA A 1 362 ? -10.379 -9.193 15.487 1.00 53.16 362 ALA A O 1
ATOM 2949 N N . ARG A 1 363 ? -9.127 -10.207 13.933 1.00 61.66 363 ARG A N 1
ATOM 2950 C CA . ARG A 1 363 ? -8.379 -11.070 14.867 1.00 61.66 363 ARG A CA 1
ATOM 2951 C C . ARG A 1 363 ? -7.279 -10.302 15.587 1.00 61.66 363 ARG A C 1
ATOM 2953 O O . ARG A 1 363 ? -7.036 -10.592 16.748 1.00 61.66 363 ARG A O 1
ATOM 2960 N N . SER A 1 364 ? -6.644 -9.327 14.924 1.00 58.66 364 SER A N 1
ATOM 2961 C CA . SER A 1 364 ? -5.709 -8.440 15.619 1.00 58.66 364 SER A CA 1
ATOM 2962 C C . SER A 1 364 ? -6.462 -7.572 16.623 1.00 58.66 364 SER A C 1
ATOM 2964 O O . SER A 1 364 ? -6.163 -7.627 17.804 1.00 58.66 364 SER A O 1
ATOM 2966 N N . THR A 1 365 ? -7.515 -6.864 16.203 1.00 61.16 365 THR A N 1
ATOM 2967 C CA . THR A 1 365 ? -8.223 -5.919 17.083 1.00 61.16 365 THR A CA 1
ATOM 2968 C C . THR A 1 365 ? -8.961 -6.577 18.249 1.00 61.16 365 THR A C 1
ATOM 2970 O O . THR A 1 365 ? -9.152 -5.919 19.262 1.00 61.16 365 THR A O 1
ATOM 2973 N N . ALA A 1 366 ? -9.379 -7.841 18.121 1.00 66.38 366 ALA A N 1
ATOM 2974 C CA . ALA A 1 366 ? -10.137 -8.541 19.161 1.00 66.38 366 ALA A CA 1
ATOM 2975 C C . ALA A 1 366 ? -9.283 -9.159 20.280 1.00 66.38 366 ALA A C 1
ATOM 2977 O O . ALA A 1 366 ? -9.826 -9.562 21.302 1.00 66.38 366 ALA A O 1
ATOM 2978 N N . MET A 1 367 ? -7.956 -9.237 20.127 1.00 79.31 367 MET A N 1
ATOM 2979 C CA . MET A 1 367 ? -7.069 -9.581 21.246 1.00 79.31 367 MET A CA 1
ATOM 2980 C C . MET A 1 367 ? -6.877 -8.354 22.147 1.00 79.31 367 MET A C 1
ATOM 2982 O O . MET A 1 367 ? -5.806 -7.742 22.180 1.00 79.31 367 MET A O 1
ATOM 2986 N N . ASN A 1 368 ? -7.952 -7.969 22.834 1.00 82.56 368 ASN A N 1
ATOM 2987 C CA . ASN A 1 368 ? -7.988 -6.905 23.829 1.00 82.56 368 ASN A CA 1
ATOM 2988 C C . ASN A 1 368 ? -7.712 -7.497 25.216 1.00 82.56 368 ASN A C 1
ATOM 2990 O O . ASN A 1 368 ? -8.359 -8.463 25.619 1.00 82.56 368 ASN A O 1
ATOM 2994 N N . LYS A 1 369 ? -6.770 -6.900 25.951 1.00 86.19 369 LYS A N 1
ATOM 2995 C CA . LYS A 1 369 ? -6.393 -7.344 27.293 1.00 86.19 369 LYS A CA 1
ATOM 2996 C C . LYS A 1 369 ? -7.588 -7.352 28.253 1.00 86.19 369 LYS A C 1
ATOM 2998 O O . LYS A 1 369 ? -7.808 -8.357 28.912 1.00 86.19 369 LYS A O 1
ATOM 3003 N N . LEU A 1 370 ? -8.430 -6.315 28.220 1.00 86.00 370 LEU A N 1
ATOM 3004 C CA . LEU A 1 370 ? -9.611 -6.201 29.085 1.00 86.00 370 LEU A CA 1
ATOM 3005 C C . LEU A 1 370 ? -10.632 -7.326 28.856 1.00 86.00 370 LEU A C 1
ATOM 3007 O O . LEU A 1 370 ? -11.162 -7.886 29.809 1.00 86.00 370 LEU A O 1
ATOM 3011 N N . GLU A 1 371 ? -10.917 -7.668 27.596 1.00 85.94 371 GLU A N 1
ATOM 3012 C CA . GLU A 1 371 ? -11.904 -8.709 27.266 1.00 85.94 371 GLU A CA 1
ATOM 3013 C C . GLU A 1 371 ? -11.383 -10.114 27.587 1.00 85.94 371 GLU A C 1
ATOM 3015 O O . GLU A 1 371 ? -12.142 -10.978 28.026 1.00 85.94 371 GLU A O 1
ATOM 3020 N N . VAL A 1 372 ? -10.088 -10.348 27.364 1.00 89.88 372 VAL A N 1
ATOM 3021 C CA . VAL A 1 372 ? -9.448 -11.630 27.671 1.00 89.88 372 VAL A CA 1
ATOM 3022 C C . VAL A 1 372 ? -9.303 -11.821 29.179 1.00 89.88 372 VAL A C 1
ATOM 3024 O O . VAL A 1 372 ? -9.568 -12.918 29.664 1.00 89.88 372 VAL A O 1
ATOM 3027 N N . ASP A 1 373 ? -8.949 -10.773 29.923 1.00 91.06 373 ASP A N 1
ATOM 3028 C CA . ASP A 1 373 ? -8.861 -10.828 31.384 1.00 91.06 373 ASP A CA 1
ATOM 3029 C C . ASP A 1 373 ? -10.248 -11.099 31.995 1.00 91.06 373 ASP A C 1
ATOM 3031 O O . ASP A 1 373 ? -10.389 -12.039 32.774 1.00 91.06 373 ASP A O 1
ATOM 3035 N N . ALA A 1 374 ? -11.302 -10.414 31.529 1.00 91.38 374 ALA A N 1
ATOM 3036 C CA . ALA A 1 374 ? -12.681 -10.692 31.948 1.00 91.38 374 ALA A CA 1
ATOM 3037 C C . ALA A 1 374 ? -13.132 -12.135 31.633 1.00 91.38 374 ALA A C 1
ATOM 3039 O O . ALA A 1 374 ? -13.879 -12.750 32.397 1.00 91.38 374 ALA A O 1
ATOM 3040 N N . TYR A 1 375 ? -12.674 -12.710 30.513 1.00 94.00 375 TYR A N 1
ATOM 3041 C CA . TYR A 1 375 ? -12.906 -14.123 30.203 1.00 94.00 375 TYR A CA 1
ATOM 3042 C C . TYR A 1 375 ? -12.202 -15.056 31.197 1.00 94.00 375 TYR A C 1
ATOM 3044 O O . TYR A 1 375 ? -12.808 -16.038 31.627 1.00 94.00 375 TYR A O 1
ATOM 3052 N N . PHE A 1 376 ? -10.951 -14.769 31.569 1.00 94.56 376 PHE A N 1
ATOM 3053 C CA . PHE A 1 376 ? -10.217 -15.581 32.540 1.00 94.56 376 PHE A CA 1
ATOM 3054 C C . PHE A 1 376 ? -10.801 -15.476 33.951 1.00 94.56 376 PHE A C 1
ATOM 3056 O O . PHE A 1 376 ? -10.900 -16.506 34.612 1.00 94.56 376 PHE A O 1
ATOM 3063 N N . GLU A 1 377 ? -11.263 -14.298 34.374 1.00 94.12 377 GLU A N 1
ATOM 3064 C CA . GLU A 1 377 ? -11.995 -14.115 35.638 1.00 94.12 377 GLU A CA 1
ATOM 3065 C C . GLU A 1 377 ? -13.281 -14.959 35.665 1.00 94.12 377 GLU A C 1
ATOM 3067 O O . GLU A 1 377 ? -13.557 -15.687 36.623 1.00 94.12 377 GLU A O 1
ATOM 3072 N N . LEU A 1 378 ? -14.060 -14.932 34.575 1.00 93.62 378 LEU A N 1
ATOM 3073 C CA . LEU A 1 378 ? -15.263 -15.754 34.455 1.00 93.62 378 LEU A CA 1
ATOM 3074 C C . LEU A 1 378 ? -14.925 -17.252 34.447 1.00 93.62 378 LEU A C 1
ATOM 3076 O O . LEU A 1 378 ? -15.598 -18.035 35.120 1.00 93.62 378 LEU A O 1
ATOM 3080 N N . LEU A 1 379 ? -13.884 -17.659 33.718 1.00 94.31 379 LEU A N 1
ATOM 3081 C CA . LEU A 1 379 ? -13.414 -19.042 33.693 1.00 94.31 379 LEU A CA 1
ATOM 3082 C C . LEU A 1 379 ? -12.999 -19.511 35.093 1.00 94.31 379 LEU A C 1
ATOM 3084 O O . LEU A 1 379 ? -13.429 -20.583 35.513 1.00 94.31 379 LEU A O 1
ATOM 3088 N N . GLU A 1 380 ? -12.227 -18.709 35.826 1.00 93.62 380 GLU A N 1
ATOM 3089 C CA . GLU A 1 380 ? -11.808 -19.006 37.199 1.00 93.62 380 GLU A CA 1
ATOM 3090 C C . GLU A 1 380 ? -13.012 -19.215 38.112 1.00 93.62 380 GLU A C 1
ATOM 3092 O O . GLU A 1 380 ? -13.093 -20.233 38.804 1.00 93.62 380 GLU A O 1
ATOM 3097 N N . SER A 1 381 ? -13.995 -18.310 38.039 1.00 91.62 381 SER A N 1
ATOM 3098 C CA . SER A 1 381 ? -15.224 -18.431 38.822 1.00 91.62 381 SER A CA 1
ATOM 3099 C C . SER A 1 381 ? -15.948 -19.747 38.533 1.00 91.62 381 SER A C 1
ATOM 3101 O O . SER A 1 381 ? -16.395 -20.412 39.455 1.00 91.62 381 SER A O 1
ATOM 3103 N N . ILE A 1 382 ? -16.006 -20.192 37.271 1.00 90.94 382 ILE A N 1
ATOM 3104 C CA . ILE A 1 382 ? -16.683 -21.434 36.873 1.00 90.94 382 ILE A CA 1
ATOM 3105 C C . ILE A 1 382 ? -15.910 -22.677 37.325 1.00 90.94 382 ILE A C 1
ATOM 3107 O O . ILE A 1 382 ? -16.540 -23.697 37.623 1.00 90.94 382 ILE A O 1
ATOM 3111 N N . LEU A 1 383 ? -14.578 -22.610 37.353 1.00 90.44 383 LEU A N 1
ATOM 3112 C CA . LEU A 1 383 ? -13.709 -23.710 37.770 1.00 90.44 383 LEU A CA 1
ATOM 3113 C C . LEU A 1 383 ? -13.709 -23.936 39.291 1.00 90.44 383 LEU A C 1
ATOM 3115 O O . LEU A 1 383 ? -13.365 -25.040 39.709 1.00 90.44 383 LEU A O 1
ATOM 3119 N N . THR A 1 384 ? -14.090 -22.928 40.088 1.00 85.50 384 THR A N 1
ATOM 3120 C CA . THR A 1 384 ? -13.936 -22.895 41.560 1.00 85.50 384 THR A CA 1
ATOM 3121 C C . THR A 1 384 ? -15.246 -22.922 42.364 1.00 85.50 384 THR A C 1
ATOM 3123 O O . THR A 1 384 ? -15.205 -22.884 43.590 1.00 85.50 384 THR A O 1
ATOM 3126 N N . VAL A 1 385 ? -16.415 -22.995 41.715 1.00 71.81 385 VAL A N 1
ATOM 3127 C CA . VAL A 1 385 ? -17.726 -22.980 42.403 1.00 71.81 385 VAL A CA 1
ATOM 3128 C C . VAL A 1 385 ? -17.916 -24.191 43.341 1.00 71.81 385 VAL A C 1
ATOM 3130 O O . VAL A 1 385 ? -17.590 -25.313 42.960 1.00 71.81 385 VAL A O 1
ATOM 3133 N N . ASP A 1 386 ? -18.547 -23.961 44.502 1.00 56.25 386 ASP A N 1
ATOM 3134 C CA . ASP A 1 386 ? -18.957 -24.956 45.519 1.00 56.25 386 ASP A CA 1
ATOM 3135 C C . ASP A 1 386 ? -17.792 -25.677 46.242 1.00 56.25 386 ASP A C 1
ATOM 3137 O O . ASP A 1 386 ? -17.798 -26.900 46.378 1.00 56.25 386 ASP A O 1
ATOM 3141 N N . ASP A 1 387 ? -16.778 -24.923 46.697 1.00 54.88 387 ASP A N 1
ATOM 3142 C CA . ASP A 1 387 ? -15.613 -25.385 47.489 1.00 54.88 387 ASP A CA 1
ATOM 3143 C C . ASP A 1 387 ? -14.739 -26.482 46.833 1.00 54.88 387 ASP A C 1
ATOM 3145 O O . ASP A 1 387 ? -13.830 -27.034 47.460 1.00 54.88 387 ASP A O 1
ATOM 3149 N N . GLY A 1 388 ? -14.962 -26.788 45.549 1.00 65.00 388 GLY A N 1
ATOM 3150 C CA . GLY A 1 388 ? -14.257 -27.835 44.812 1.00 65.00 388 GLY A CA 1
ATOM 3151 C C . GLY A 1 388 ? -13.769 -27.386 43.436 1.00 65.00 388 GLY A C 1
ATOM 3152 O O . GLY A 1 388 ? -14.520 -26.842 42.633 1.00 65.00 388 GLY A O 1
ATOM 3153 N N . VAL A 1 389 ? -12.503 -27.677 43.120 1.00 80.69 389 VAL A N 1
ATOM 3154 C CA . VAL A 1 389 ? -11.938 -27.442 41.781 1.00 80.69 389 VAL A CA 1
ATOM 3155 C C . VAL A 1 389 ? -12.501 -28.465 40.795 1.00 80.69 389 VAL A C 1
ATOM 3157 O O . VAL A 1 389 ? -12.402 -29.679 41.015 1.00 80.69 389 VAL A O 1
ATOM 3160 N N . LEU A 1 390 ? -13.061 -27.989 39.680 1.00 88.38 390 LEU A N 1
ATOM 3161 C CA . LEU A 1 390 ? -13.578 -28.863 38.630 1.00 88.38 390 LEU A CA 1
ATOM 3162 C C . LEU A 1 390 ? -12.461 -29.773 38.092 1.00 88.38 390 LEU A C 1
ATOM 3164 O O . LEU A 1 390 ? -11.406 -29.310 37.655 1.00 88.38 390 LEU A O 1
ATOM 3168 N N . LYS A 1 391 ? -12.697 -31.089 38.109 1.00 91.69 391 LYS A N 1
ATOM 3169 C CA . LYS A 1 391 ? -11.705 -32.076 37.662 1.00 91.69 391 LYS A CA 1
ATOM 3170 C C . LYS A 1 391 ? -11.358 -31.878 36.177 1.00 91.69 391 LYS A C 1
ATOM 3172 O O . LYS A 1 391 ? -12.259 -31.570 35.392 1.00 91.69 391 LYS A O 1
ATOM 3177 N N . PRO A 1 392 ? -10.113 -32.160 35.744 1.00 92.50 392 PRO A N 1
ATOM 3178 C CA . PRO A 1 392 ? -9.712 -32.049 34.335 1.00 92.50 392 PRO A CA 1
ATOM 3179 C C . PRO A 1 392 ? -10.581 -32.905 33.403 1.00 92.50 392 PRO A C 1
ATOM 3181 O O . PRO A 1 392 ? -10.877 -32.519 32.272 1.00 92.50 392 PRO A O 1
ATOM 3184 N N . SER A 1 393 ? -11.065 -34.041 33.911 1.00 94.50 393 SER A N 1
ATOM 3185 C CA . SER A 1 393 ? -11.987 -34.940 33.218 1.00 94.50 393 SER A CA 1
ATOM 3186 C C . SER A 1 393 ? -13.337 -34.294 32.864 1.00 94.50 393 SER A C 1
ATOM 3188 O O . SER A 1 393 ? -14.023 -34.783 31.968 1.00 94.50 393 SER A O 1
ATOM 3190 N N . CYS A 1 394 ? -13.714 -33.211 33.555 1.00 94.81 394 CYS A N 1
ATOM 3191 C CA . CYS A 1 394 ? -14.974 -32.473 33.420 1.00 94.81 394 CYS A CA 1
ATOM 3192 C C . CYS A 1 394 ? -14.829 -31.124 32.688 1.00 94.81 394 CYS A C 1
ATOM 3194 O O . CYS A 1 394 ? -15.820 -30.407 32.553 1.00 94.81 394 CYS A O 1
ATOM 3196 N N . ILE A 1 395 ? -13.629 -30.767 32.216 1.00 96.44 395 ILE A N 1
ATOM 3197 C CA . ILE A 1 395 ? -13.373 -29.546 31.439 1.00 96.44 395 ILE A CA 1
ATOM 3198 C C . ILE A 1 395 ? -13.190 -29.949 29.983 1.00 96.44 395 ILE A C 1
ATOM 3200 O O . ILE A 1 395 ? -12.158 -30.511 29.629 1.00 96.44 395 ILE A O 1
ATOM 3204 N N . PHE A 1 396 ? -14.177 -29.669 29.140 1.00 97.75 396 PHE A N 1
ATOM 3205 C CA . PHE A 1 396 ? -14.173 -30.022 27.726 1.00 97.75 396 PHE A CA 1
ATOM 3206 C C . PHE A 1 396 ? -13.977 -28.804 26.839 1.00 97.75 396 PHE A C 1
ATOM 3208 O O . PHE A 1 396 ? -14.450 -27.712 27.135 1.00 97.75 396 PHE A O 1
ATOM 3215 N N . ASN A 1 397 ? -13.342 -29.027 25.697 1.00 97.50 397 ASN A N 1
ATOM 3216 C CA . ASN A 1 397 ? -13.299 -28.097 24.588 1.00 97.50 397 ASN A CA 1
ATOM 3217 C C . ASN A 1 397 ? -13.878 -28.757 23.336 1.00 97.50 397 ASN A C 1
ATOM 3219 O O . ASN A 1 397 ? -13.618 -29.937 23.083 1.00 97.50 397 ASN A O 1
ATOM 3223 N N . MET A 1 398 ? -14.680 -28.016 22.575 1.00 95.69 398 MET A N 1
ATOM 3224 C CA . MET A 1 398 ? -15.259 -28.458 21.311 1.00 95.69 398 MET A CA 1
ATOM 3225 C C . MET A 1 398 ? -15.089 -27.385 20.239 1.00 95.69 398 MET A C 1
ATOM 3227 O O . MET A 1 398 ? -15.206 -26.191 20.513 1.00 95.69 398 MET A O 1
ATOM 3231 N N . ASP A 1 399 ? -14.791 -27.843 19.025 1.00 95.69 399 ASP A N 1
ATOM 3232 C CA . ASP A 1 399 ? -14.648 -26.992 17.848 1.00 95.69 399 ASP A CA 1
ATOM 3233 C C . ASP A 1 399 ? -14.801 -27.805 16.553 1.00 95.69 399 ASP A C 1
ATOM 3235 O O . ASP A 1 399 ? -14.744 -29.047 16.550 1.00 95.69 399 ASP A O 1
ATOM 3239 N N . GLU A 1 400 ? -14.930 -27.109 15.428 1.00 94.56 400 GLU A N 1
ATOM 3240 C CA . GLU A 1 400 ? -15.038 -27.687 14.099 1.00 94.56 400 GLU A CA 1
ATOM 3241 C C . GLU A 1 400 ? -13.852 -27.398 13.185 1.00 94.56 400 GLU A C 1
ATOM 3243 O O . GLU A 1 400 ? -13.290 -26.308 13.111 1.00 94.56 400 GLU A O 1
ATOM 3248 N N . THR A 1 401 ? -13.525 -28.378 12.340 1.00 94.75 401 THR A N 1
ATOM 3249 C CA . THR A 1 401 ? -12.553 -28.172 11.272 1.00 94.75 401 THR A CA 1
ATOM 3250 C C . THR A 1 401 ? -12.995 -28.771 9.947 1.00 94.75 401 THR A C 1
ATOM 3252 O O . THR A 1 401 ? -13.478 -29.899 9.865 1.00 94.75 401 THR A O 1
ATOM 3255 N N . GLY A 1 402 ? -12.805 -28.014 8.867 1.00 93.88 402 GLY A N 1
ATOM 3256 C CA . GLY A 1 402 ? -13.066 -28.482 7.509 1.00 93.88 402 GLY A CA 1
ATOM 3257 C C . GLY A 1 402 ? -11.907 -29.315 6.959 1.00 93.88 402 GLY A C 1
ATOM 3258 O O . GLY A 1 402 ? -10.766 -28.843 6.896 1.00 93.88 402 GLY A O 1
ATOM 3259 N N . LEU A 1 403 ? -12.210 -30.524 6.490 1.00 92.44 403 LEU A N 1
ATOM 3260 C CA . LEU A 1 403 ? -11.307 -31.369 5.713 1.00 92.44 403 LEU A CA 1
ATOM 3261 C C . LEU A 1 403 ? -11.789 -31.430 4.265 1.00 92.44 403 LEU A C 1
ATOM 3263 O O . LEU A 1 403 ? -12.938 -31.778 3.996 1.00 92.44 403 LEU A O 1
ATOM 3267 N N . GLN A 1 404 ? -10.914 -31.082 3.324 1.00 88.50 404 GLN A N 1
ATOM 3268 C CA . GLN A 1 404 ? -11.250 -31.121 1.905 1.00 88.50 404 GLN A CA 1
ATOM 3269 C C . GLN A 1 404 ? -10.864 -32.466 1.291 1.00 88.50 404 GLN A C 1
ATOM 3271 O O . GLN A 1 404 ? -9.778 -32.987 1.543 1.00 88.50 404 GLN A O 1
ATOM 3276 N N . LEU A 1 405 ? -11.728 -33.009 0.434 1.00 82.44 405 LEU A N 1
ATOM 3277 C CA . LEU A 1 405 ? -11.441 -34.243 -0.307 1.00 82.44 405 LEU A CA 1
ATOM 3278 C C . LEU A 1 405 ? -10.424 -34.046 -1.447 1.00 82.44 405 LEU A C 1
ATOM 3280 O O . LEU A 1 405 ? -9.962 -35.024 -2.032 1.00 82.44 405 LEU A O 1
ATOM 3284 N N . ASN A 1 406 ? -10.029 -32.803 -1.752 1.00 74.62 406 ASN A N 1
ATOM 3285 C CA . ASN A 1 406 ? -8.892 -32.519 -2.621 1.00 74.62 406 ASN A CA 1
ATOM 3286 C C . ASN A 1 406 ? -7.640 -32.194 -1.788 1.00 74.62 406 ASN A C 1
ATOM 3288 O O . ASN A 1 406 ? -7.614 -31.286 -0.961 1.00 74.62 406 ASN A O 1
ATOM 3292 N N . SER A 1 407 ? -6.552 -32.930 -2.020 1.00 61.34 407 SER A N 1
ATOM 3293 C CA . SER A 1 407 ? -5.255 -32.575 -1.439 1.00 61.34 407 SER A CA 1
ATOM 3294 C C . SER A 1 407 ? -4.699 -31.357 -2.170 1.00 61.34 407 SER A C 1
ATOM 3296 O O . SER A 1 407 ? -4.517 -31.406 -3.385 1.00 61.34 407 SER A O 1
ATOM 3298 N N . ARG A 1 408 ? -4.313 -30.309 -1.435 1.00 57.62 408 ARG A N 1
ATOM 3299 C CA . ARG A 1 408 ? -3.397 -29.298 -1.983 1.00 57.62 408 ARG A CA 1
ATOM 3300 C C . ARG A 1 408 ? -2.039 -29.962 -2.277 1.00 57.62 408 ARG A C 1
ATOM 3302 O O . ARG A 1 408 ? -1.579 -30.764 -1.442 1.00 57.62 408 ARG A O 1
ATOM 3309 N N . PRO A 1 409 ? -1.408 -29.687 -3.434 1.00 59.06 409 PRO A N 1
ATOM 3310 C CA . PRO A 1 409 ? -0.043 -30.126 -3.699 1.00 59.06 409 PRO A CA 1
ATOM 3311 C C . PRO A 1 409 ? 0.886 -29.658 -2.576 1.00 59.06 409 PRO A C 1
ATOM 3313 O O . PRO A 1 409 ? 0.740 -28.545 -2.072 1.00 59.06 409 PRO A O 1
ATOM 3316 N N . GLY A 1 410 ? 1.798 -30.527 -2.144 1.00 56.47 410 GLY A N 1
ATOM 3317 C CA . GLY A 1 410 ? 2.898 -30.111 -1.274 1.00 56.47 410 GLY A CA 1
ATOM 3318 C C . GLY A 1 410 ? 3.959 -29.345 -2.067 1.00 56.47 410 GLY A C 1
ATOM 3319 O O . GLY A 1 410 ? 3.876 -29.238 -3.288 1.00 56.47 410 GLY A O 1
ATOM 3320 N N . HIS A 1 411 ? 4.980 -28.850 -1.376 1.00 60.44 411 HIS A N 1
ATOM 3321 C CA . HIS A 1 411 ? 6.177 -28.347 -2.043 1.00 60.44 411 HIS A CA 1
ATOM 3322 C C . HIS A 1 411 ? 6.989 -29.531 -2.581 1.00 60.44 411 HIS A C 1
ATOM 3324 O O . HIS A 1 411 ? 7.081 -30.567 -1.921 1.00 60.44 411 HIS A O 1
ATOM 3330 N N . VAL A 1 412 ? 7.568 -29.374 -3.768 1.00 61.03 412 VAL A N 1
ATOM 3331 C CA . VAL A 1 412 ? 8.464 -30.355 -4.388 1.00 61.03 412 VAL A CA 1
ATOM 3332 C C . VAL A 1 412 ? 9.834 -29.718 -4.593 1.00 61.03 412 VAL A C 1
ATOM 3334 O O . VAL A 1 412 ? 9.922 -28.543 -4.951 1.00 61.03 412 VAL A O 1
ATOM 3337 N N . LEU A 1 413 ? 10.897 -30.478 -4.328 1.00 61.22 413 LEU A N 1
ATOM 3338 C CA . LEU A 1 413 ? 12.260 -30.090 -4.685 1.00 61.22 413 LEU A CA 1
ATOM 3339 C C . LEU A 1 413 ? 12.455 -30.371 -6.174 1.00 61.22 413 LEU A C 1
ATOM 3341 O O . LEU A 1 413 ? 12.139 -31.462 -6.642 1.00 61.22 413 LEU A O 1
ATOM 3345 N N . VAL A 1 414 ? 12.929 -29.371 -6.909 1.00 67.69 414 VAL A N 1
ATOM 3346 C CA . VAL A 1 414 ? 13.109 -29.423 -8.362 1.00 67.69 414 VAL A CA 1
ATOM 3347 C C . VAL A 1 414 ? 14.384 -28.689 -8.743 1.00 67.69 414 VAL A C 1
ATOM 3349 O O . VAL A 1 414 ? 14.794 -27.747 -8.061 1.00 67.69 414 VAL A O 1
ATOM 3352 N N . GLU A 1 415 ? 14.994 -29.100 -9.849 1.00 62.28 415 GLU A N 1
ATOM 3353 C CA . GLU A 1 415 ? 16.162 -28.421 -10.394 1.00 62.28 415 GLU A CA 1
ATOM 3354 C C . GLU A 1 415 ? 15.796 -27.002 -10.856 1.00 62.28 415 GLU A C 1
ATOM 3356 O O . GLU A 1 415 ? 14.723 -26.760 -11.435 1.00 62.28 415 GLU A O 1
ATOM 3361 N N . LYS A 1 416 ? 16.685 -26.043 -10.578 1.00 56.34 416 LYS A N 1
ATOM 3362 C CA . LYS A 1 416 ? 16.499 -24.628 -10.909 1.00 56.34 416 LYS A CA 1
ATOM 3363 C C . LYS A 1 416 ? 16.348 -24.472 -12.428 1.00 56.34 416 LYS A C 1
ATOM 3365 O O . LYS A 1 416 ? 17.294 -24.691 -13.168 1.00 56.34 416 LYS A O 1
ATOM 3370 N N . GLY A 1 417 ? 15.162 -24.059 -12.883 1.00 72.44 417 GLY A N 1
ATOM 3371 C CA . GLY A 1 417 ? 14.834 -23.923 -14.312 1.00 72.44 417 GLY A CA 1
ATOM 3372 C C . GLY A 1 417 ? 13.762 -24.895 -14.820 1.00 72.44 417 GLY A C 1
ATOM 3373 O O . GLY A 1 417 ? 13.327 -24.769 -15.965 1.00 72.44 417 GLY A O 1
ATOM 3374 N N . SER A 1 418 ? 13.281 -25.810 -13.974 1.00 63.22 418 SER A N 1
ATOM 3375 C CA . SER A 1 418 ? 12.190 -26.736 -14.303 1.00 63.22 418 SER A CA 1
ATOM 3376 C C . SER A 1 418 ? 10.894 -25.992 -14.666 1.00 63.22 418 SER A C 1
ATOM 3378 O O . SER A 1 418 ? 10.323 -25.283 -13.838 1.00 63.22 418 SER A O 1
ATOM 3380 N N . LYS A 1 419 ? 10.416 -26.158 -15.910 1.00 60.72 419 LYS A N 1
ATOM 3381 C CA . LYS A 1 419 ? 9.237 -25.440 -16.449 1.00 60.72 419 LYS A CA 1
ATOM 3382 C C . LYS A 1 419 ? 7.908 -26.191 -16.294 1.00 60.72 419 LYS A C 1
ATOM 3384 O O . LYS A 1 419 ? 6.858 -25.558 -16.326 1.00 60.72 419 LYS A O 1
ATOM 3389 N N . ALA A 1 420 ? 7.935 -27.514 -16.123 1.00 55.78 420 ALA A N 1
ATOM 3390 C CA . ALA A 1 420 ? 6.739 -28.355 -16.051 1.00 55.78 420 ALA A CA 1
ATOM 3391 C C . ALA A 1 420 ? 6.687 -29.114 -14.718 1.00 55.78 420 ALA A C 1
ATOM 3393 O O . ALA A 1 420 ? 7.169 -30.237 -14.605 1.00 55.78 420 ALA A O 1
ATOM 3394 N N . ILE A 1 421 ? 6.101 -28.485 -13.698 1.00 57.41 421 ILE A N 1
ATOM 3395 C CA . ILE A 1 421 ? 5.930 -29.080 -12.370 1.00 57.41 421 ILE A CA 1
ATOM 3396 C C . ILE A 1 421 ? 4.434 -29.202 -12.116 1.00 57.41 421 ILE A C 1
ATOM 3398 O O . ILE A 1 421 ? 3.753 -28.209 -11.867 1.00 57.41 421 ILE A O 1
ATOM 3402 N N . SER A 1 422 ? 3.910 -30.421 -12.194 1.00 54.91 422 SER A N 1
ATOM 3403 C CA . SER A 1 422 ? 2.512 -30.706 -11.879 1.00 54.91 422 SER A CA 1
ATOM 3404 C C . SER A 1 422 ? 2.435 -31.828 -10.850 1.00 54.91 422 SER A C 1
ATOM 3406 O O . SER A 1 422 ? 3.200 -32.787 -10.885 1.00 54.91 422 SER A O 1
ATOM 3408 N N . THR A 1 423 ? 1.537 -31.685 -9.877 1.00 57.09 423 THR A N 1
ATOM 3409 C CA . THR A 1 423 ? 1.204 -32.758 -8.936 1.00 57.09 423 THR A CA 1
ATOM 3410 C C . THR A 1 423 ? -0.226 -33.179 -9.211 1.00 57.09 423 THR A C 1
ATOM 3412 O O . THR A 1 423 ? -1.127 -32.339 -9.206 1.00 57.09 423 THR A O 1
ATOM 3415 N N . VAL A 1 424 ? -0.440 -34.473 -9.435 1.00 58.06 424 VAL A N 1
ATOM 3416 C CA . VAL A 1 424 ? -1.785 -35.026 -9.607 1.00 58.06 424 VAL A CA 1
ATOM 3417 C C . VAL A 1 424 ? -2.575 -34.792 -8.316 1.00 58.06 424 VAL A C 1
ATOM 3419 O O . VAL A 1 424 ? -2.175 -35.232 -7.237 1.00 58.06 424 VAL A O 1
ATOM 3422 N N . THR A 1 425 ? -3.692 -34.073 -8.420 1.00 56.94 425 THR A N 1
ATOM 3423 C CA . THR A 1 425 ? -4.648 -33.870 -7.324 1.00 56.94 425 THR A CA 1
ATOM 3424 C C . THR A 1 425 ? -5.946 -34.602 -7.642 1.00 56.94 425 THR A C 1
ATOM 3426 O O . THR A 1 425 ? -6.248 -34.861 -8.803 1.00 56.94 425 THR A O 1
ATOM 3429 N N . SER A 1 426 ? -6.712 -34.974 -6.611 1.00 55.75 426 SER A N 1
ATOM 3430 C CA . SER A 1 426 ? -7.910 -35.803 -6.805 1.00 55.75 426 SER A CA 1
ATOM 3431 C C . SER A 1 426 ? -8.996 -35.118 -7.648 1.00 55.75 426 SER A C 1
ATOM 3433 O O . SER A 1 426 ? -9.718 -35.823 -8.345 1.00 55.75 426 SER A O 1
ATOM 3435 N N . THR A 1 427 ? -9.147 -33.789 -7.549 1.00 58.00 427 THR A N 1
ATOM 3436 C CA . THR A 1 427 ? -10.158 -32.969 -8.251 1.00 58.00 427 THR A CA 1
ATOM 3437 C C . THR A 1 427 ? -9.804 -31.472 -8.175 1.00 58.00 427 THR A C 1
ATOM 3439 O O . THR A 1 427 ? -9.278 -31.021 -7.155 1.00 58.00 427 THR A O 1
ATOM 3442 N N . GLU A 1 428 ? -10.187 -30.674 -9.183 1.00 52.16 428 GLU A N 1
ATOM 3443 C CA . GLU A 1 428 ? -9.985 -29.206 -9.212 1.00 52.16 428 GLU A CA 1
ATOM 3444 C C . GLU A 1 428 ? -10.768 -28.450 -8.118 1.00 52.16 428 GLU A C 1
ATOM 3446 O O . GLU A 1 428 ? -10.283 -27.463 -7.566 1.00 52.16 428 GLU A O 1
ATOM 3451 N N . LYS A 1 429 ? -11.961 -28.939 -7.745 1.00 57.53 429 LYS A N 1
ATOM 3452 C CA . LYS A 1 429 ? -12.759 -28.450 -6.606 1.00 57.53 429 LYS A CA 1
ATOM 3453 C C . LYS A 1 429 ? -13.051 -29.610 -5.660 1.00 57.53 429 LYS A C 1
ATOM 3455 O O . LYS A 1 429 ? -13.684 -30.580 -6.065 1.00 57.53 429 LYS A O 1
ATOM 3460 N N . GLY A 1 430 ? -12.564 -29.537 -4.424 1.00 65.81 430 GLY A N 1
ATOM 3461 C CA . GLY A 1 430 ? -12.850 -30.536 -3.396 1.00 65.81 430 GLY A CA 1
ATOM 3462 C C . GLY A 1 430 ? -14.111 -30.206 -2.614 1.00 65.81 430 GLY A C 1
ATOM 3463 O O . GLY A 1 430 ? -14.390 -29.047 -2.312 1.00 65.81 430 GLY A O 1
ATOM 3464 N N . GLU A 1 431 ? -14.858 -31.246 -2.266 1.00 84.00 431 GLU A N 1
ATOM 3465 C CA . GLU A 1 431 ? -15.909 -31.163 -1.261 1.00 84.00 431 GLU A CA 1
ATOM 3466 C C . GLU A 1 431 ? -15.288 -31.039 0.140 1.00 84.00 431 GLU A C 1
ATOM 3468 O O . GLU A 1 431 ? -14.336 -31.754 0.458 1.00 84.00 431 GLU A O 1
ATOM 3473 N N . THR A 1 432 ? -15.824 -30.138 0.968 1.00 89.81 432 THR A N 1
ATOM 3474 C CA . THR A 1 432 ? -15.443 -29.999 2.380 1.00 89.81 432 THR A CA 1
ATOM 3475 C C . THR A 1 432 ? -16.388 -30.819 3.248 1.00 89.81 432 THR A C 1
ATOM 3477 O O . THR A 1 432 ? -17.606 -30.670 3.144 1.00 89.81 432 THR A O 1
ATOM 3480 N N . ILE A 1 433 ? -15.820 -31.632 4.132 1.00 93.31 433 ILE A N 1
ATOM 3481 C CA . ILE A 1 433 ? -16.528 -32.330 5.204 1.00 93.31 433 ILE A CA 1
ATOM 3482 C C . ILE A 1 433 ? -16.056 -31.721 6.518 1.00 93.31 433 ILE A C 1
ATOM 3484 O O . ILE A 1 433 ? -14.851 -31.576 6.738 1.00 93.31 433 ILE A O 1
ATOM 3488 N N . THR A 1 434 ? -16.996 -31.334 7.369 1.00 95.88 434 THR A N 1
ATOM 3489 C CA . THR A 1 434 ? -16.674 -30.727 8.662 1.00 95.88 434 THR A CA 1
ATOM 3490 C C . THR A 1 434 ? -16.557 -31.816 9.708 1.00 95.88 434 THR A C 1
ATOM 3492 O O . THR A 1 434 ? -17.439 -32.664 9.806 1.00 95.88 434 THR A O 1
ATOM 3495 N N . VAL A 1 435 ? -15.473 -31.796 10.473 1.00 96.75 435 VAL A N 1
ATOM 3496 C CA . VAL A 1 435 ? -15.231 -32.683 11.609 1.00 96.75 435 VAL A CA 1
ATOM 3497 C C . VAL A 1 435 ? -15.431 -31.878 12.883 1.00 96.75 435 VAL A C 1
ATOM 3499 O O . VAL A 1 435 ? -14.755 -30.872 13.070 1.00 96.75 435 VAL A O 1
ATOM 3502 N N . ILE A 1 436 ? -16.333 -32.337 13.743 1.00 97.06 436 ILE A N 1
ATOM 3503 C CA . ILE A 1 436 ? -16.506 -31.842 15.107 1.00 97.06 436 ILE A CA 1
ATOM 3504 C C . ILE A 1 436 ? -15.575 -32.655 16.005 1.00 97.06 436 ILE A C 1
ATOM 3506 O O . ILE A 1 436 ? -15.732 -33.878 16.116 1.00 97.06 436 ILE A O 1
ATOM 3510 N N . ALA A 1 437 ? -14.617 -31.982 16.633 1.00 96.88 437 ALA A N 1
ATOM 3511 C CA . ALA A 1 437 ? -13.725 -32.572 17.621 1.00 96.88 437 ALA A CA 1
ATOM 3512 C C . ALA A 1 437 ? -14.120 -32.111 19.023 1.00 96.88 437 ALA A C 1
ATOM 3514 O O . ALA A 1 437 ? -14.570 -30.984 19.211 1.00 96.88 437 ALA A O 1
ATOM 3515 N N . CYS A 1 438 ? -13.945 -32.991 20.006 1.00 97.38 438 CYS A N 1
ATOM 3516 C CA . CYS A 1 438 ? -14.148 -32.650 21.405 1.00 97.38 438 CYS A CA 1
ATOM 3517 C C . CYS A 1 438 ? -13.210 -33.477 22.287 1.00 97.38 438 CYS A C 1
ATOM 3519 O O . CYS A 1 438 ? -13.112 -34.695 22.106 1.00 97.38 438 CYS A O 1
ATOM 3521 N N . CYS A 1 439 ? -12.525 -32.823 23.220 1.00 96.94 439 CYS A N 1
ATOM 3522 C CA . CYS A 1 439 ? -11.671 -33.469 24.213 1.00 96.94 439 CYS A CA 1
ATOM 3523 C C . CYS A 1 439 ? -11.781 -32.791 25.573 1.00 96.94 439 CYS A C 1
ATOM 3525 O O . CYS A 1 439 ? -12.197 -31.635 25.654 1.00 96.94 439 CYS A O 1
ATOM 3527 N N . ASN A 1 440 ? -11.404 -33.515 26.627 1.00 96.75 440 ASN A N 1
ATOM 3528 C CA . ASN A 1 440 ? -11.260 -32.949 27.961 1.00 96.75 440 ASN A CA 1
ATOM 3529 C C . ASN A 1 440 ? -9.804 -32.611 28.307 1.00 96.75 440 ASN A C 1
ATOM 3531 O O . ASN A 1 440 ? -8.866 -33.035 27.626 1.00 96.75 440 ASN A O 1
ATOM 3535 N N . ALA A 1 441 ? -9.625 -31.855 29.388 1.00 95.38 441 ALA A N 1
ATOM 3536 C CA . ALA A 1 441 ? -8.316 -31.444 29.886 1.00 95.38 441 ALA A CA 1
ATOM 3537 C C . ALA A 1 441 ? -7.466 -32.608 30.430 1.00 95.38 441 ALA A C 1
ATOM 3539 O O . ALA A 1 441 ? -6.254 -32.464 30.556 1.00 95.38 441 ALA A O 1
ATOM 3540 N N . GLU A 1 442 ? -8.073 -33.772 30.689 1.00 94.19 442 GLU A N 1
ATOM 3541 C CA . GLU A 1 442 ? -7.381 -35.032 31.011 1.00 94.19 442 GLU A CA 1
ATOM 3542 C C . GLU A 1 442 ? -6.825 -35.752 29.763 1.00 94.19 442 GLU A C 1
ATOM 3544 O O . GLU A 1 442 ? -6.119 -36.750 29.867 1.00 94.19 442 GLU A O 1
ATOM 3549 N N . GLY A 1 443 ? -7.097 -35.237 28.563 1.00 93.69 443 GLY A N 1
ATOM 3550 C CA . GLY A 1 443 ? -6.560 -35.774 27.315 1.00 93.69 443 GLY A CA 1
ATOM 3551 C C . GLY A 1 443 ? -7.416 -36.856 26.660 1.00 93.69 443 GLY A C 1
ATOM 3552 O O . GLY A 1 443 ? -7.009 -37.443 25.657 1.00 93.69 443 GLY A O 1
ATOM 3553 N N . THR A 1 444 ? -8.626 -37.089 27.171 1.00 94.88 444 THR A N 1
ATOM 3554 C CA . THR A 1 444 ? -9.597 -38.006 26.570 1.00 94.88 444 THR A CA 1
ATOM 3555 C C . THR A 1 444 ? -10.365 -37.310 25.450 1.00 94.88 444 THR A C 1
ATOM 3557 O O . THR A 1 444 ? -10.939 -36.236 25.636 1.00 94.88 444 THR A O 1
ATOM 3560 N N . PHE A 1 445 ? -10.420 -37.947 24.280 1.00 96.31 445 PHE A N 1
ATOM 3561 C CA . PHE A 1 445 ? -11.173 -37.472 23.120 1.00 96.31 445 PHE A CA 1
ATOM 3562 C C . PHE A 1 445 ? -12.484 -38.235 22.961 1.00 96.31 445 PHE A C 1
ATOM 3564 O O . PHE A 1 445 ? -12.520 -39.464 23.034 1.00 96.31 445 PHE A O 1
ATOM 3571 N N . LEU A 1 446 ? -13.555 -37.515 22.632 1.00 96.00 446 LEU A N 1
ATOM 3572 C CA . LEU A 1 446 ? -14.747 -38.147 22.080 1.00 96.00 446 LEU A CA 1
ATOM 3573 C C . LEU A 1 446 ? -14.452 -38.597 20.639 1.00 96.00 446 LEU A C 1
ATOM 3575 O O . LEU A 1 446 ? -13.697 -37.925 19.927 1.00 96.00 446 LEU A O 1
ATOM 3579 N N . PRO A 1 447 ? -15.082 -39.685 20.156 1.00 96.00 447 PRO A N 1
ATOM 3580 C CA . PRO A 1 447 ? -15.069 -39.999 18.733 1.00 96.00 447 PRO A CA 1
ATOM 3581 C C . PRO A 1 447 ? -15.518 -38.778 17.917 1.00 96.00 447 PRO A C 1
ATOM 3583 O O . PRO A 1 447 ? -16.444 -38.082 18.340 1.00 96.00 447 PRO A O 1
ATOM 3586 N N . PRO A 1 448 ? -14.922 -38.491 16.752 1.00 96.31 448 PRO A N 1
ATOM 3587 C CA . PRO A 1 448 ? -15.287 -37.310 15.991 1.00 96.31 448 PRO A CA 1
ATOM 3588 C C . PRO A 1 448 ? -16.684 -37.481 15.406 1.00 96.31 448 PRO A C 1
ATOM 3590 O O . PRO A 1 448 ? -17.035 -38.556 14.908 1.00 96.31 448 PRO A O 1
ATOM 3593 N N . ALA A 1 449 ? -17.466 -36.408 15.415 1.00 96.88 449 ALA A N 1
ATOM 3594 C CA . ALA A 1 449 ? -18.671 -36.331 14.600 1.00 96.88 449 ALA A CA 1
ATOM 3595 C C . ALA A 1 449 ? -18.356 -35.617 13.282 1.00 96.88 449 ALA A C 1
ATOM 3597 O O . ALA A 1 449 ? -17.399 -34.852 13.192 1.00 96.88 449 ALA A O 1
ATOM 3598 N N . CYS A 1 450 ? -19.114 -35.892 12.227 1.00 96.56 450 CYS A N 1
ATOM 3599 C CA . CYS A 1 450 ? -18.886 -35.309 10.909 1.00 96.56 450 CYS A CA 1
ATOM 3600 C C . CYS A 1 450 ? -20.174 -34.746 10.320 1.00 96.56 450 CYS A C 1
ATOM 3602 O O . CYS A 1 450 ? -21.249 -35.297 10.538 1.00 96.56 450 CYS A O 1
ATOM 3604 N N . ILE A 1 451 ? -20.056 -33.678 9.534 1.00 96.06 451 ILE A N 1
ATOM 3605 C CA . ILE A 1 451 ? -21.164 -33.063 8.804 1.00 96.06 451 ILE A CA 1
ATOM 3606 C C . ILE A 1 451 ? -20.840 -33.092 7.312 1.00 96.06 451 ILE A C 1
ATOM 3608 O O . ILE A 1 451 ? -19.842 -32.520 6.863 1.00 96.06 451 ILE A O 1
ATOM 3612 N N . MET A 1 452 ? -21.705 -33.741 6.534 1.00 94.62 452 MET A N 1
ATOM 3613 C CA . MET A 1 452 ? -21.638 -33.754 5.073 1.00 94.62 452 MET A CA 1
ATOM 3614 C C . MET A 1 452 ? -22.804 -32.977 4.462 1.00 94.62 452 MET A C 1
ATOM 3616 O O . MET A 1 452 ? -23.938 -33.023 4.942 1.00 94.62 452 MET A O 1
ATOM 3620 N N . LYS A 1 453 ? -22.547 -32.299 3.339 1.00 92.00 453 LYS A N 1
ATOM 3621 C CA . LYS A 1 453 ? -23.605 -31.619 2.587 1.00 92.00 453 LYS A CA 1
ATOM 3622 C C . LYS A 1 453 ? -24.471 -32.637 1.835 1.00 92.00 453 LYS A C 1
ATOM 3624 O O . LYS A 1 453 ? -23.980 -33.416 1.019 1.00 92.00 453 LYS A O 1
ATOM 3629 N N . GLY A 1 454 ? -25.779 -32.607 2.033 1.00 88.75 454 GLY A N 1
ATOM 3630 C CA . GLY A 1 454 ? -26.755 -33.425 1.318 1.00 88.75 454 GLY A CA 1
ATOM 3631 C C . GLY A 1 454 ? -28.022 -33.657 2.134 1.00 88.75 454 GLY A C 1
ATOM 3632 O O . GLY A 1 454 ? -28.059 -33.374 3.325 1.00 88.75 454 GLY A O 1
ATOM 3633 N N . LYS A 1 455 ? -29.066 -34.168 1.476 1.00 84.81 455 LYS A N 1
ATOM 3634 C CA . LYS A 1 455 ? -30.331 -34.549 2.130 1.00 84.81 455 LYS A CA 1
ATOM 3635 C C . LYS A 1 455 ? -30.357 -36.022 2.543 1.00 84.81 455 LYS A C 1
ATOM 3637 O O . LYS A 1 455 ? -30.814 -36.345 3.627 1.00 84.81 455 LYS A O 1
ATOM 3642 N N . ASN A 1 456 ? -29.836 -36.902 1.689 1.00 85.94 456 ASN A N 1
ATOM 3643 C CA . ASN A 1 456 ? -29.940 -38.347 1.884 1.00 85.94 456 ASN A CA 1
ATOM 3644 C C . ASN A 1 456 ? -28.671 -38.882 2.552 1.00 85.94 456 ASN A C 1
ATOM 3646 O O . ASN A 1 456 ? -27.584 -38.792 1.970 1.00 85.94 456 ASN A O 1
ATOM 3650 N N . LYS A 1 457 ? -28.817 -39.447 3.755 1.00 88.62 457 LYS A N 1
ATOM 3651 C CA . LYS A 1 457 ? -27.758 -40.210 4.422 1.00 88.62 457 LYS A CA 1
ATOM 3652 C C . LYS A 1 457 ? -27.702 -41.613 3.820 1.00 88.62 457 LYS A C 1
ATOM 3654 O O . LYS A 1 457 ? -28.730 -42.271 3.698 1.00 88.62 457 LYS A O 1
ATOM 3659 N N . LYS A 1 458 ? -26.505 -42.048 3.438 1.00 88.75 458 LYS A N 1
ATOM 3660 C CA . LYS A 1 458 ? -26.221 -43.414 2.992 1.00 88.75 458 LYS A CA 1
ATOM 3661 C C . LYS A 1 458 ? -25.435 -44.136 4.094 1.00 88.75 458 LYS A C 1
ATOM 3663 O O . LYS A 1 458 ? -24.481 -43.517 4.576 1.00 88.75 458 LYS A O 1
ATOM 3668 N N . PRO A 1 459 ? -25.806 -45.363 4.508 1.00 88.38 459 PRO A N 1
ATOM 3669 C CA . PRO A 1 459 ? -25.068 -46.118 5.528 1.00 88.38 459 PRO A CA 1
ATOM 3670 C C . PRO A 1 459 ? -23.566 -46.212 5.234 1.00 88.38 459 PRO A C 1
ATOM 3672 O O . PRO A 1 459 ? -22.740 -46.013 6.118 1.00 88.38 459 PRO A O 1
ATOM 36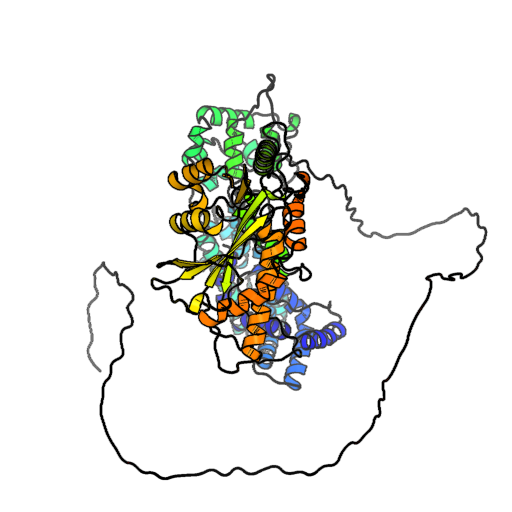75 N N . GLU A 1 460 ? -23.211 -46.363 3.960 1.00 91.31 460 GLU A N 1
ATOM 3676 C CA . GLU A 1 460 ? -21.838 -46.528 3.481 1.00 91.31 460 GLU A CA 1
ATOM 3677 C C . GLU A 1 460 ? -20.955 -45.285 3.715 1.00 91.31 460 GLU A C 1
ATOM 3679 O O . GLU A 1 460 ? -19.735 -45.340 3.575 1.00 91.31 460 GLU A O 1
ATOM 3684 N N . PHE A 1 461 ? -21.541 -44.127 4.046 1.00 91.31 461 PHE A N 1
ATOM 3685 C CA . PHE A 1 461 ? -20.767 -42.938 4.420 1.00 91.31 461 PHE A CA 1
ATOM 3686 C C . PHE A 1 461 ? -20.173 -43.029 5.831 1.00 91.31 461 PHE A C 1
ATOM 3688 O O . PHE A 1 461 ? -19.254 -42.270 6.142 1.00 91.31 461 PHE A O 1
ATOM 3695 N N . GLU A 1 462 ? -20.680 -43.928 6.676 1.00 90.94 462 GLU A N 1
ATOM 3696 C CA . GLU A 1 462 ? -20.137 -44.184 8.014 1.00 90.94 462 GLU A CA 1
ATOM 3697 C C . GLU A 1 462 ? -19.087 -45.309 8.013 1.00 90.94 462 GLU A C 1
ATOM 3699 O O . GLU A 1 462 ? -18.383 -45.504 9.006 1.00 90.94 462 GLU A O 1
ATOM 3704 N N . ASP A 1 463 ? -18.898 -45.988 6.877 1.00 91.12 463 ASP A N 1
ATOM 3705 C CA . ASP A 1 463 ? -17.975 -47.111 6.755 1.00 91.12 463 ASP A CA 1
ATOM 3706 C C . ASP A 1 463 ? -16.526 -46.722 7.070 1.00 91.12 463 ASP A C 1
ATOM 3708 O O . ASP A 1 463 ? -15.894 -45.867 6.437 1.00 91.12 463 ASP A O 1
ATOM 3712 N N . GLY A 1 464 ? -15.952 -47.435 8.040 1.00 91.62 464 GLY A N 1
ATOM 3713 C CA . GLY A 1 464 ? -14.555 -47.289 8.432 1.00 91.62 464 GLY A CA 1
ATOM 3714 C C . GLY A 1 464 ? -14.216 -45.964 9.112 1.00 91.62 464 GLY A C 1
ATOM 3715 O O . GLY A 1 464 ? -13.026 -45.687 9.273 1.00 91.62 464 GLY A O 1
ATOM 3716 N N . MET A 1 465 ? -15.218 -45.165 9.502 1.00 94.69 465 MET A N 1
ATOM 3717 C CA . MET A 1 465 ? -15.055 -44.038 10.425 1.00 94.69 465 MET A CA 1
ATOM 3718 C C . MET A 1 465 ? -14.441 -44.506 11.758 1.00 94.69 465 MET A C 1
ATOM 3720 O O . MET A 1 465 ? -14.520 -45.694 12.086 1.00 94.69 465 MET A O 1
ATOM 3724 N N . PRO A 1 466 ? -13.828 -43.600 12.544 1.00 95.00 466 PRO A N 1
ATOM 3725 C CA . PRO A 1 466 ? -13.422 -43.925 13.908 1.00 95.00 466 PRO A CA 1
ATOM 3726 C C . PRO A 1 466 ? -14.571 -44.570 14.710 1.00 95.00 466 PRO A C 1
ATOM 3728 O O . PRO A 1 466 ? -15.719 -44.127 14.594 1.00 95.00 466 PRO A O 1
ATOM 3731 N N . PRO A 1 467 ? -14.300 -45.601 15.529 1.00 93.25 467 PRO A N 1
ATOM 3732 C CA . PRO A 1 467 ? -15.335 -46.255 16.322 1.00 93.25 467 PRO A CA 1
ATOM 3733 C C . PRO A 1 467 ? -16.114 -45.263 17.194 1.00 93.25 467 PRO A C 1
ATOM 3735 O O . PRO A 1 467 ? -15.531 -44.444 17.901 1.00 93.25 467 PRO A O 1
ATOM 3738 N N . GLY A 1 468 ? -17.446 -45.330 17.134 1.00 92.69 468 GLY A N 1
ATOM 3739 C CA . GLY A 1 468 ? -18.337 -44.438 17.879 1.00 92.69 468 GLY A CA 1
ATOM 3740 C C . GLY A 1 468 ? -18.559 -43.055 17.252 1.00 92.69 468 GLY A C 1
ATOM 3741 O O . GLY A 1 468 ? -19.276 -42.251 17.851 1.00 92.69 468 GLY A O 1
ATOM 3742 N N . SER A 1 469 ? -17.981 -42.771 16.078 1.00 94.94 469 SER A N 1
ATOM 3743 C CA . SER A 1 469 ? -18.276 -41.569 15.291 1.00 94.94 469 SER A CA 1
ATOM 3744 C C . SER A 1 469 ? -19.740 -41.491 14.860 1.00 94.94 469 SER A C 1
ATOM 3746 O O . SER A 1 469 ? -20.405 -42.506 14.670 1.00 94.94 469 SER A O 1
ATOM 3748 N N . LYS A 1 470 ? -20.220 -40.264 14.638 1.00 93.06 470 LYS A N 1
ATOM 3749 C CA . LYS A 1 470 ? -21.548 -39.993 14.072 1.00 93.06 470 LYS A CA 1
ATOM 3750 C C . LYS A 1 470 ? -21.457 -39.129 12.827 1.00 93.06 470 LYS A C 1
ATOM 3752 O O . LYS A 1 470 ? -20.716 -38.147 12.817 1.00 93.06 470 LYS A O 1
ATOM 3757 N N . LEU A 1 471 ? -22.242 -39.461 11.804 1.00 94.62 471 LEU A N 1
ATOM 3758 C CA . LEU A 1 471 ? -22.394 -38.636 10.610 1.00 94.62 471 LEU A CA 1
ATOM 3759 C C . LEU A 1 471 ? -23.760 -37.945 10.566 1.00 94.62 471 LEU A C 1
ATOM 3761 O O . LEU A 1 471 ? -24.804 -38.605 10.542 1.00 94.62 471 LEU A O 1
ATOM 3765 N N . PHE A 1 472 ? -23.722 -36.621 10.442 1.00 94.81 472 PHE A N 1
ATOM 3766 C CA . PHE A 1 472 ? -24.863 -35.750 10.202 1.00 94.81 472 PHE A CA 1
ATOM 3767 C C . PHE A 1 472 ? -24.892 -35.262 8.748 1.00 94.81 472 PHE A C 1
ATOM 3769 O O . PHE A 1 472 ? -23.853 -35.041 8.117 1.00 94.81 472 PHE A O 1
ATOM 3776 N N . MET A 1 473 ? -26.099 -35.060 8.220 1.00 92.94 473 MET A N 1
ATOM 3777 C CA . MET A 1 473 ? -26.325 -34.533 6.873 1.00 92.94 473 MET A CA 1
ATOM 3778 C C . MET A 1 473 ? -26.966 -33.148 6.957 1.00 92.94 473 MET A C 1
ATOM 3780 O O . MET A 1 473 ? -27.941 -32.962 7.679 1.00 92.94 473 MET A O 1
ATOM 3784 N N . SER A 1 474 ? -26.451 -32.183 6.194 1.00 92.25 474 SER A N 1
ATOM 3785 C CA . SER A 1 474 ? -27.038 -30.841 6.090 1.00 92.25 474 SER A CA 1
ATOM 3786 C C . SER A 1 474 ? -27.375 -30.496 4.638 1.00 92.25 474 SER A C 1
ATOM 3788 O O . SER A 1 474 ? -26.517 -30.596 3.759 1.00 92.25 474 SER A O 1
ATOM 3790 N N . PRO A 1 475 ? -28.604 -30.046 4.326 1.00 87.19 475 PRO A N 1
ATOM 3791 C CA . PRO A 1 475 ? -29.040 -29.858 2.944 1.00 87.19 475 PRO A CA 1
ATOM 3792 C C . PRO A 1 475 ? -28.301 -28.727 2.214 1.00 87.19 475 PRO A C 1
ATOM 3794 O O . PRO A 1 475 ? -28.092 -28.807 1.002 1.00 87.19 475 PRO A O 1
ATOM 3797 N N . LYS A 1 476 ? -27.932 -27.653 2.925 1.00 85.31 476 LYS A N 1
ATOM 3798 C CA . LYS A 1 476 ? -27.466 -26.394 2.315 1.00 85.31 476 LYS A CA 1
ATOM 3799 C C . LYS A 1 476 ? -25.940 -26.261 2.301 1.00 85.31 476 LYS A C 1
ATOM 3801 O O . LYS A 1 476 ? -25.373 -25.800 1.304 1.00 85.31 476 LYS A O 1
ATOM 3806 N N . SER A 1 477 ? -25.265 -26.702 3.357 1.00 88.56 477 SER A N 1
ATOM 3807 C CA . SER A 1 477 ? -23.817 -26.548 3.550 1.00 88.56 477 SER A CA 1
ATOM 3808 C C . SER A 1 477 ? -23.247 -27.720 4.352 1.00 88.56 477 SER A C 1
ATOM 3810 O O . SER A 1 477 ? -23.998 -28.571 4.802 1.00 88.56 477 SER A O 1
ATOM 3812 N N . ALA A 1 478 ? -21.926 -27.783 4.514 1.00 88.06 478 ALA A N 1
ATOM 3813 C CA . ALA A 1 478 ? -21.288 -28.693 5.470 1.00 88.06 478 ALA A CA 1
ATOM 3814 C C . ALA A 1 478 ? -21.005 -28.004 6.821 1.00 88.06 478 ALA A C 1
ATOM 3816 O O . ALA A 1 478 ? -20.289 -28.556 7.644 1.00 88.06 478 ALA A O 1
ATOM 3817 N N . TYR A 1 479 ? -21.515 -26.789 7.042 1.00 89.38 479 TYR A N 1
ATOM 3818 C CA . TYR A 1 479 ? -21.325 -26.065 8.301 1.00 89.38 479 TYR A CA 1
ATOM 3819 C C . TYR A 1 479 ? -22.297 -26.564 9.367 1.00 89.38 479 TYR A C 1
ATOM 3821 O O . TYR A 1 479 ? -23.384 -27.057 9.041 1.00 89.38 479 TYR A O 1
ATOM 3829 N N . ILE A 1 480 ? -21.913 -26.404 10.632 1.00 90.44 480 ILE A N 1
ATOM 3830 C CA . ILE A 1 480 ? -22.818 -26.649 11.745 1.00 90.44 480 ILE A CA 1
ATOM 3831 C C . ILE A 1 480 ? -23.977 -25.644 11.720 1.00 90.44 480 ILE A C 1
ATOM 3833 O O . ILE A 1 480 ? -23.850 -24.510 11.260 1.00 90.44 480 ILE A O 1
ATOM 3837 N N . THR A 1 481 ? -25.142 -26.093 12.170 1.00 91.25 481 THR A N 1
ATOM 3838 C CA . THR A 1 481 ? -26.344 -25.272 12.357 1.00 91.25 481 THR A CA 1
ATOM 3839 C C . THR A 1 481 ? -26.821 -25.455 13.793 1.00 91.25 481 THR A C 1
ATOM 3841 O O . THR A 1 481 ? -26.454 -26.448 14.421 1.00 91.25 481 THR A O 1
ATOM 3844 N N . SER A 1 482 ? -27.643 -24.545 14.321 1.00 89.56 482 SER A N 1
ATOM 3845 C CA . SER A 1 482 ? -28.143 -24.661 15.700 1.00 89.56 482 SER A CA 1
ATOM 3846 C C . SER A 1 482 ? -28.853 -25.989 15.970 1.00 89.56 482 SER A C 1
ATOM 3848 O O . SER A 1 482 ? -28.653 -26.580 17.027 1.00 89.56 482 SER A O 1
ATOM 3850 N N . ASP A 1 483 ? -29.624 -26.497 15.006 1.00 90.19 483 ASP A N 1
ATOM 3851 C CA . ASP A 1 483 ? -30.320 -27.780 15.148 1.00 90.19 483 ASP A CA 1
ATOM 3852 C C . ASP A 1 483 ? -29.334 -28.953 15.213 1.00 90.19 483 ASP A C 1
ATOM 3854 O O . ASP A 1 483 ? -29.439 -29.800 16.099 1.00 90.19 483 ASP A O 1
ATOM 3858 N N . LEU A 1 484 ? -28.322 -28.958 14.336 1.00 92.50 484 LEU A N 1
ATOM 3859 C CA . LEU A 1 484 ? -27.271 -29.981 14.341 1.00 92.50 484 LEU A CA 1
ATOM 3860 C C . LEU A 1 484 ? -26.410 -29.926 15.602 1.00 92.50 484 LEU A C 1
ATOM 3862 O O . LEU A 1 484 ? -25.998 -30.970 16.098 1.00 92.50 484 LEU A O 1
ATOM 3866 N N . PHE A 1 485 ? -26.146 -28.733 16.137 1.00 93.50 485 PHE A N 1
ATOM 3867 C CA . PHE A 1 485 ? -25.417 -28.588 17.393 1.00 93.50 485 PHE A CA 1
ATOM 3868 C C . PHE A 1 485 ? -26.214 -29.158 18.571 1.00 93.50 485 PHE A C 1
ATOM 3870 O O . PHE A 1 485 ? -25.666 -29.913 19.370 1.00 93.50 485 PHE A O 1
ATOM 3877 N N . ILE A 1 486 ? -27.522 -28.881 18.649 1.00 92.81 486 ILE A N 1
ATOM 3878 C CA . ILE A 1 486 ? -28.404 -29.477 19.667 1.00 92.81 486 ILE A CA 1
ATOM 3879 C C . ILE A 1 486 ? -28.452 -31.001 19.519 1.00 92.81 486 ILE A C 1
ATOM 3881 O O . ILE A 1 486 ? -28.406 -31.718 20.518 1.00 92.81 486 ILE A O 1
ATOM 3885 N N . GLU A 1 487 ? -28.546 -31.511 18.291 1.00 93.56 487 GLU A N 1
ATOM 3886 C CA . GLU A 1 487 ? -28.545 -32.950 18.018 1.00 93.56 487 GLU A CA 1
ATOM 3887 C C . GLU A 1 487 ? -27.213 -33.606 18.410 1.00 93.56 487 GLU A C 1
ATOM 3889 O O . GLU A 1 487 ? -27.199 -34.673 19.033 1.00 93.56 487 GLU A O 1
ATOM 3894 N N . TRP A 1 488 ? -26.088 -32.956 18.113 1.00 95.69 488 TRP A N 1
ATOM 3895 C CA . TRP A 1 488 ? -24.766 -33.388 18.558 1.00 95.69 488 TRP A CA 1
ATOM 3896 C C . TRP A 1 488 ? -24.666 -33.389 20.087 1.00 95.69 488 TRP A C 1
ATOM 3898 O O . TRP A 1 488 ? -24.251 -34.391 20.669 1.00 95.69 488 TRP A O 1
ATOM 3908 N N . LEU A 1 489 ? -25.125 -32.327 20.754 1.00 94.94 489 LEU A N 1
ATOM 3909 C CA . LEU A 1 489 ? -25.112 -32.229 22.211 1.00 94.94 489 LEU A CA 1
ATOM 3910 C C . LEU A 1 489 ? -25.903 -33.392 22.829 1.00 94.94 489 LEU A C 1
ATOM 3912 O O . LEU A 1 489 ? -25.366 -34.152 23.632 1.00 94.94 489 LEU A O 1
ATOM 3916 N N . LYS A 1 490 ? -27.146 -33.593 22.375 1.00 94.88 490 LYS A N 1
ATOM 3917 C CA . LYS A 1 490 ? -28.064 -34.640 22.854 1.00 94.88 490 LYS A CA 1
ATOM 3918 C C . LYS A 1 490 ? -27.552 -36.051 22.622 1.00 94.88 490 LYS A C 1
ATOM 3920 O O . LYS A 1 490 ? -27.654 -36.903 23.496 1.00 94.88 490 LYS A O 1
ATOM 3925 N N . THR A 1 491 ? -27.071 -36.322 21.416 1.00 94.75 491 THR A N 1
ATOM 3926 C CA . THR A 1 491 ? -26.868 -37.700 20.965 1.00 94.75 491 THR A CA 1
ATOM 3927 C C . THR A 1 491 ? -25.401 -38.123 20.983 1.00 94.75 491 THR A C 1
ATOM 3929 O O . THR A 1 491 ? -25.110 -39.319 20.880 1.00 94.75 491 THR A O 1
ATOM 3932 N N . HIS A 1 492 ? -24.470 -37.175 21.083 1.00 95.00 492 HIS A N 1
ATOM 3933 C CA . HIS A 1 492 ? -23.036 -37.434 21.012 1.00 95.00 492 HIS A CA 1
ATOM 3934 C C . HIS A 1 492 ? -22.316 -37.067 22.306 1.00 95.00 492 HIS A C 1
ATOM 3936 O O . HIS A 1 492 ? -21.642 -37.932 22.865 1.00 95.00 492 HIS A O 1
ATOM 3942 N N . PHE A 1 493 ? -22.503 -35.839 22.797 1.00 96.31 493 PHE A N 1
ATOM 3943 C CA . PHE A 1 493 ? -21.807 -35.330 23.981 1.00 96.31 493 PHE A CA 1
ATOM 3944 C C . PHE A 1 493 ? -22.408 -35.840 25.297 1.00 96.31 493 PHE A C 1
ATOM 3946 O O . PHE A 1 493 ? -21.715 -36.519 26.050 1.00 96.31 493 PHE A O 1
ATOM 3953 N N . VAL A 1 494 ? -23.700 -35.589 25.557 1.00 96.00 494 VAL A N 1
ATOM 3954 C CA . VAL A 1 494 ? -24.362 -35.970 26.823 1.00 96.00 494 VAL A CA 1
ATOM 3955 C C . VAL A 1 494 ? -24.216 -37.459 27.165 1.00 96.00 494 VAL A C 1
ATOM 3957 O O . VAL A 1 494 ? -23.882 -37.754 28.307 1.00 96.00 494 VAL A O 1
ATOM 3960 N N . PRO A 1 495 ? -24.354 -38.414 26.224 1.00 95.19 495 PRO A N 1
ATOM 3961 C CA . PRO A 1 495 ? -24.185 -39.834 26.546 1.00 95.19 495 PRO A CA 1
ATOM 3962 C C . PRO A 1 495 ? -22.752 -40.242 26.929 1.00 95.19 495 PRO A C 1
ATOM 3964 O O . PRO A 1 495 ? -22.539 -41.384 27.321 1.00 95.19 495 PRO A O 1
ATOM 3967 N N . ARG A 1 496 ? -21.761 -39.361 26.736 1.00 94.50 496 ARG A N 1
ATOM 3968 C CA . ARG A 1 496 ? -20.325 -39.638 26.929 1.00 94.50 496 ARG A CA 1
ATOM 3969 C C . ARG A 1 496 ? -19.662 -38.720 27.956 1.00 94.50 496 ARG A C 1
ATOM 3971 O O . ARG A 1 496 ? -18.478 -38.897 28.233 1.00 94.50 496 ARG A O 1
ATOM 3978 N N . LYS A 1 497 ? -20.381 -37.729 28.485 1.00 92.81 497 LYS A N 1
ATOM 3979 C CA . LYS A 1 497 ? -19.851 -36.837 29.519 1.00 92.81 497 LYS A CA 1
ATOM 3980 C C . LYS A 1 497 ? -19.786 -37.577 30.868 1.00 92.81 497 LYS A C 1
ATOM 3982 O O . LYS A 1 497 ? -20.604 -38.469 31.102 1.00 92.81 497 LYS A O 1
ATOM 3987 N N . PRO A 1 498 ? -18.871 -37.205 31.776 1.00 92.69 498 PRO A N 1
ATOM 3988 C CA . PRO A 1 498 ? -18.881 -37.726 33.139 1.00 92.69 498 PRO A CA 1
ATOM 3989 C C . PRO A 1 498 ? -20.136 -37.283 33.913 1.00 92.69 498 PRO A C 1
ATOM 3991 O O . PRO A 1 498 ? -20.805 -36.300 33.571 1.00 92.69 498 PRO A O 1
ATOM 3994 N N . ALA A 1 499 ? -20.461 -38.023 34.974 1.00 88.38 499 ALA A N 1
ATOM 3995 C CA . ALA A 1 499 ? -21.549 -37.665 35.878 1.00 88.38 499 ALA A CA 1
ATOM 3996 C C . ALA A 1 499 ? -21.262 -36.331 36.594 1.00 88.38 499 ALA A C 1
ATOM 3998 O O . ALA A 1 499 ? -20.115 -36.028 36.923 1.00 88.38 499 ALA A O 1
ATOM 3999 N N . GLY A 1 500 ? -22.320 -35.559 36.849 1.00 88.31 500 GLY A N 1
ATOM 4000 C CA . GLY A 1 500 ? -22.238 -34.243 37.482 1.00 88.31 500 GLY A CA 1
ATOM 4001 C C . GLY A 1 500 ? -21.913 -33.102 36.516 1.00 88.31 500 GLY A C 1
ATOM 4002 O O . GLY A 1 500 ? -22.109 -33.207 35.296 1.00 88.31 500 GLY A O 1
ATOM 4003 N N . ARG A 1 501 ? -21.438 -31.998 37.104 1.00 91.44 501 ARG A N 1
ATOM 4004 C CA . ARG A 1 501 ? -21.160 -30.733 36.420 1.00 91.44 501 ARG A CA 1
ATOM 4005 C C . ARG A 1 501 ? -20.004 -30.862 35.436 1.00 91.44 501 ARG A C 1
ATOM 4007 O O . ARG A 1 501 ? -18.938 -31.377 35.765 1.00 91.44 501 ARG A O 1
ATOM 4014 N N . VAL A 1 502 ? -20.216 -30.334 34.236 1.00 95.06 502 VAL A N 1
ATOM 4015 C CA . VAL A 1 502 ? -19.232 -30.298 33.153 1.00 95.06 502 VAL A CA 1
ATOM 4016 C C . VAL A 1 502 ? -19.152 -28.890 32.574 1.00 95.06 502 VAL A C 1
ATOM 4018 O O . VAL A 1 502 ? -20.174 -28.251 32.333 1.00 95.06 502 VAL A O 1
ATOM 4021 N N . LEU A 1 503 ? -17.933 -28.422 32.320 1.00 95.94 503 LEU A N 1
ATOM 4022 C CA . LEU A 1 503 ? -17.669 -27.201 31.565 1.00 95.94 503 LEU A CA 1
ATOM 4023 C C . LEU A 1 503 ? -17.408 -27.567 30.104 1.00 95.94 503 LEU A C 1
ATOM 4025 O O . LEU A 1 503 ? -16.562 -28.414 29.829 1.00 95.94 503 LEU A O 1
ATOM 4029 N N . LEU A 1 504 ? -18.106 -26.922 29.172 1.00 96.50 504 LEU A N 1
ATOM 4030 C CA . LEU A 1 504 ? -17.864 -27.050 27.738 1.00 96.50 504 LEU A CA 1
ATOM 4031 C C . LEU A 1 504 ? -17.476 -25.689 27.142 1.00 96.50 504 LEU A C 1
ATOM 4033 O O . LEU A 1 504 ? -18.298 -24.778 27.046 1.00 96.50 504 LEU A O 1
ATOM 4037 N N . LEU A 1 505 ? -16.211 -25.589 26.737 1.00 96.00 505 LEU A N 1
ATOM 4038 C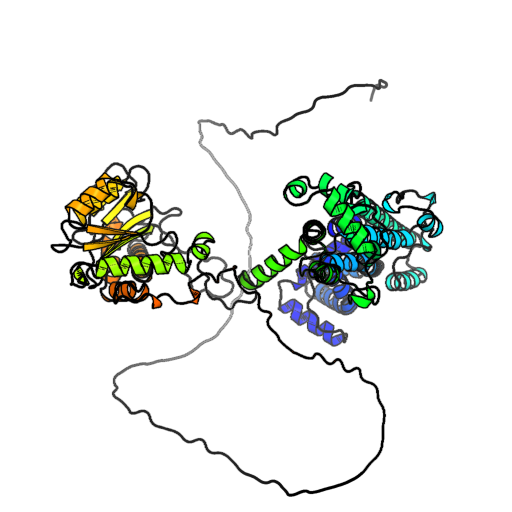 CA . LEU A 1 505 ? -15.598 -24.441 26.075 1.00 96.00 505 LEU A CA 1
ATOM 4039 C C . LEU A 1 505 ? -15.823 -24.513 24.567 1.00 96.00 505 LEU A C 1
ATOM 4041 O O . LEU A 1 505 ? -15.522 -25.539 23.950 1.00 96.00 505 LEU A O 1
ATOM 4045 N N . LEU A 1 506 ? -16.304 -23.420 23.981 1.00 92.75 506 LEU A N 1
ATOM 4046 C CA . LEU A 1 506 ? -16.674 -23.330 22.566 1.00 92.75 506 LEU A CA 1
ATOM 4047 C C . LEU A 1 506 ? -16.500 -21.904 22.025 1.00 92.75 506 LEU A C 1
ATOM 4049 O O . LEU A 1 506 ? -16.288 -20.960 22.790 1.00 92.75 506 LEU A O 1
ATOM 4053 N N . ASP A 1 507 ? -16.547 -21.733 20.703 1.00 88.00 507 ASP A N 1
ATOM 4054 C CA . ASP A 1 507 ? -16.457 -20.406 20.091 1.00 88.00 507 ASP A CA 1
ATOM 4055 C C . ASP A 1 507 ? -17.771 -19.608 20.224 1.00 88.00 507 ASP A C 1
ATOM 4057 O O . ASP A 1 507 ? -18.846 -20.141 20.495 1.00 88.00 507 ASP A O 1
ATOM 4061 N N . GLY A 1 508 ? -17.694 -18.285 20.073 1.00 83.12 508 GLY A N 1
ATOM 4062 C CA . GLY A 1 508 ? -18.861 -17.404 20.169 1.00 83.12 508 GLY A CA 1
ATOM 4063 C C . GLY A 1 508 ? -19.792 -17.435 18.949 1.00 83.12 508 GLY A C 1
ATOM 4064 O O . GLY A 1 508 ? -20.547 -16.480 18.750 1.00 83.12 508 GLY A O 1
ATOM 4065 N N . HIS A 1 509 ? -19.730 -18.447 18.074 1.00 82.94 509 HIS A N 1
ATOM 4066 C CA . HIS A 1 509 ? -20.551 -18.451 16.869 1.00 82.94 509 HIS A CA 1
ATOM 4067 C C . HIS A 1 509 ? -22.039 -18.619 17.213 1.00 82.94 509 HIS A C 1
ATOM 4069 O O . HIS A 1 509 ? -22.446 -19.462 18.013 1.00 82.94 509 HIS A O 1
ATOM 4075 N N . SER A 1 510 ? -22.885 -17.819 16.553 1.00 81.81 510 SER A N 1
ATOM 4076 C CA . SER A 1 510 ? -24.335 -17.739 16.807 1.00 81.81 510 SER A CA 1
ATOM 4077 C C . SER A 1 510 ? -25.054 -19.095 16.859 1.00 81.81 510 SER A C 1
ATOM 4079 O O . SER A 1 510 ? -26.041 -19.246 17.580 1.00 81.81 510 SER A O 1
ATOM 4081 N N . THR A 1 511 ? -24.559 -20.104 16.134 1.00 83.88 511 THR A N 1
ATOM 4082 C CA . THR A 1 511 ? -25.146 -21.449 16.135 1.00 83.88 511 THR A CA 1
ATOM 4083 C C . THR A 1 511 ? -25.046 -22.154 17.479 1.00 83.88 511 THR A C 1
ATOM 4085 O O . THR A 1 511 ? -25.938 -22.947 17.784 1.00 83.88 511 THR A O 1
ATOM 4088 N N . HIS A 1 512 ? -24.013 -21.853 18.269 1.00 79.81 512 HIS A N 1
ATOM 4089 C CA . HIS A 1 512 ? -23.776 -22.455 19.578 1.00 79.81 512 HIS A CA 1
ATOM 4090 C C . HIS A 1 512 ? -24.481 -21.720 20.710 1.00 79.81 512 HIS A C 1
ATOM 4092 O O . HIS A 1 512 ? -24.664 -22.327 21.754 1.00 79.81 512 HIS A O 1
ATOM 4098 N N . CYS A 1 513 ? -24.892 -20.458 20.524 1.00 74.81 513 CYS A N 1
ATOM 4099 C CA . CYS A 1 513 ? -25.323 -19.604 21.642 1.00 74.81 513 CYS A CA 1
ATOM 4100 C C . CYS A 1 513 ? -26.750 -19.041 21.506 1.00 74.81 513 CYS A C 1
ATOM 4102 O O . CYS A 1 513 ? -27.373 -18.717 22.513 1.00 74.81 513 CYS A O 1
ATOM 4104 N N . ASN A 1 514 ? -27.327 -18.972 20.299 1.00 76.62 514 ASN A N 1
ATOM 4105 C CA . ASN A 1 514 ? -28.586 -18.235 20.077 1.00 76.62 514 ASN A CA 1
ATOM 4106 C C . ASN A 1 514 ? -29.876 -19.045 20.311 1.00 76.62 514 ASN A C 1
ATOM 4108 O O . ASN A 1 514 ? -30.970 -18.551 20.040 1.00 76.62 514 ASN A O 1
ATOM 4112 N N . SER A 1 515 ? -29.792 -20.290 20.789 1.00 82.69 515 SER A N 1
ATOM 4113 C CA . SER A 1 515 ? -30.973 -21.138 21.001 1.00 82.69 515 SER A CA 1
ATOM 4114 C C . SER A 1 515 ? -31.307 -21.289 22.482 1.00 82.69 515 SER A C 1
ATOM 4116 O O . SER A 1 515 ? -30.636 -22.009 23.216 1.00 82.69 515 SER A O 1
ATOM 4118 N N . VAL A 1 516 ? -32.424 -20.693 22.910 1.00 85.50 516 VAL A N 1
ATOM 4119 C CA . VAL A 1 516 ? -32.950 -20.838 24.283 1.00 85.50 516 VAL A CA 1
ATOM 4120 C C . VAL A 1 516 ? -33.199 -22.309 24.636 1.00 85.50 516 VAL A C 1
ATOM 4122 O O . VAL A 1 516 ? -32.913 -22.745 25.748 1.00 85.50 516 VAL A O 1
ATOM 4125 N N . LYS A 1 517 ? -33.681 -23.107 23.670 1.00 87.00 517 LYS A N 1
ATOM 4126 C CA . LYS A 1 517 ? -33.899 -24.553 23.851 1.00 87.00 517 LYS A CA 1
ATOM 4127 C C . LYS A 1 517 ? -32.597 -25.288 24.171 1.00 87.00 517 LYS A C 1
ATOM 4129 O O . LYS A 1 517 ? -32.608 -26.227 24.958 1.00 87.00 517 LYS A O 1
ATOM 4134 N N . MET A 1 518 ? -31.500 -24.867 23.549 1.00 88.31 518 MET A N 1
ATOM 4135 C CA . MET A 1 518 ? -30.177 -25.440 23.760 1.00 88.31 518 MET A CA 1
ATOM 4136 C C . MET A 1 518 ? -29.631 -25.065 25.139 1.00 88.31 518 MET A C 1
A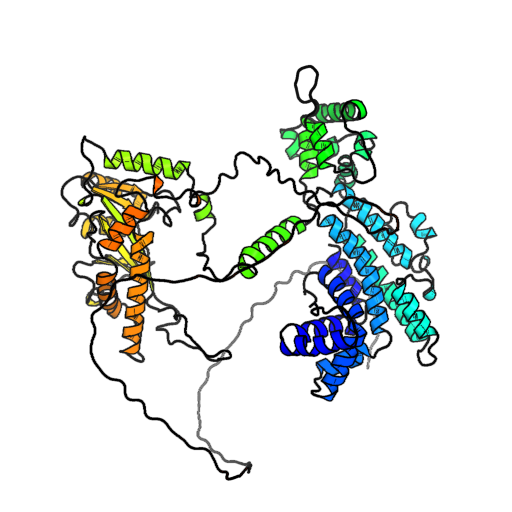TOM 4138 O O . MET A 1 518 ? -29.242 -25.962 25.878 1.00 88.31 518 MET A O 1
ATOM 4142 N N . LEU A 1 519 ? -29.697 -23.782 25.519 1.00 89.00 519 LEU A N 1
ATOM 4143 C CA . LEU A 1 519 ? -29.248 -23.315 26.839 1.00 89.00 519 LEU A CA 1
ATOM 4144 C C . LEU A 1 519 ? -30.001 -24.019 27.971 1.00 89.00 519 LEU A C 1
ATOM 4146 O O . LEU A 1 519 ? -29.392 -24.466 28.940 1.00 89.00 519 LEU A O 1
ATOM 4150 N N . LYS A 1 520 ? -31.323 -24.176 27.819 1.00 90.75 520 LYS A N 1
ATOM 4151 C CA . LYS A 1 520 ? -32.142 -24.926 28.773 1.00 90.75 520 LYS A CA 1
ATOM 4152 C C . LYS A 1 520 ? -31.717 -26.393 28.843 1.00 90.75 520 LYS A C 1
ATOM 4154 O O . LYS A 1 520 ? -31.485 -26.897 29.929 1.00 90.75 520 LYS A O 1
ATOM 4159 N N . TYR A 1 521 ? -31.537 -27.051 27.696 1.00 92.56 521 TYR A N 1
ATOM 4160 C CA . TYR A 1 521 ? -31.100 -28.447 27.662 1.00 92.56 521 TYR A CA 1
ATOM 4161 C C . TYR A 1 521 ? -29.712 -28.654 28.289 1.00 92.56 521 TYR A C 1
ATOM 4163 O O . TYR A 1 521 ? -29.507 -29.640 28.989 1.00 92.56 521 TYR A O 1
ATOM 4171 N N . ALA A 1 522 ? -28.766 -27.739 28.056 1.00 92.75 522 ALA A N 1
ATOM 4172 C CA . ALA A 1 522 ? -27.444 -27.780 28.675 1.00 92.75 522 ALA A CA 1
ATOM 4173 C C . ALA A 1 522 ? -27.546 -27.653 30.203 1.00 92.75 522 ALA A C 1
ATOM 4175 O O . ALA A 1 522 ? -26.994 -28.487 30.919 1.00 92.75 522 ALA A O 1
ATOM 4176 N N . LYS A 1 523 ? -28.333 -26.684 30.690 1.00 91.75 523 LYS A N 1
ATOM 4177 C CA . LYS A 1 523 ? -28.600 -26.499 32.121 1.00 91.75 523 LYS A CA 1
ATOM 4178 C C . LYS A 1 523 ? -29.245 -27.733 32.756 1.00 91.75 523 LYS A C 1
ATOM 4180 O O . LYS A 1 523 ? -28.775 -28.182 33.791 1.00 91.75 523 LYS A O 1
ATOM 4185 N N . ASP A 1 524 ? -30.257 -28.310 32.110 1.00 94.25 524 ASP A N 1
ATOM 4186 C CA . ASP A 1 524 ? -30.972 -29.503 32.589 1.00 94.25 524 ASP A CA 1
ATOM 4187 C C . ASP A 1 524 ? -30.078 -30.769 32.624 1.00 94.25 524 ASP A C 1
ATOM 4189 O O . ASP A 1 524 ? -30.486 -31.792 33.165 1.00 94.25 524 ASP A O 1
ATOM 4193 N N . ASN A 1 525 ? -28.874 -30.725 32.035 1.00 94.44 525 ASN A N 1
ATOM 4194 C CA . ASN A 1 525 ? -27.899 -31.823 32.012 1.00 94.44 525 ASN A CA 1
ATOM 4195 C C . ASN A 1 525 ? -26.582 -31.475 32.739 1.00 94.44 525 ASN A C 1
ATOM 4197 O O . ASN A 1 525 ? -25.567 -32.135 32.501 1.00 94.44 525 ASN A O 1
ATOM 4201 N N . ASP A 1 526 ? -26.575 -30.446 33.593 1.00 93.94 526 ASP A N 1
ATOM 4202 C CA . ASP A 1 526 ? -25.400 -29.976 34.345 1.00 93.94 526 ASP A CA 1
ATOM 4203 C C . ASP A 1 526 ? -24.210 -29.577 33.453 1.00 93.94 526 ASP A C 1
ATOM 4205 O O . ASP A 1 526 ? -23.049 -29.880 33.742 1.00 93.94 526 ASP A O 1
ATOM 4209 N N . ILE A 1 527 ? -24.495 -28.916 32.329 1.00 94.94 527 ILE A N 1
ATOM 4210 C CA . ILE A 1 527 ? -23.482 -28.430 31.389 1.00 94.94 527 ILE A CA 1
ATOM 4211 C C . ILE A 1 527 ? -23.432 -26.908 31.447 1.00 94.94 527 ILE A C 1
ATOM 4213 O O . ILE A 1 527 ? -24.367 -26.221 31.028 1.00 94.94 527 ILE A O 1
ATOM 4217 N N . THR A 1 528 ? -22.296 -26.383 31.893 1.00 93.69 528 THR A N 1
ATOM 4218 C CA . THR A 1 528 ? -21.968 -24.963 31.780 1.00 93.69 528 THR A CA 1
ATOM 4219 C C . THR A 1 528 ? -21.298 -24.724 30.435 1.00 93.69 528 THR A C 1
ATOM 4221 O O . THR A 1 528 ? -20.215 -25.245 30.170 1.00 93.69 528 THR A O 1
ATOM 4224 N N . LEU A 1 529 ? -21.942 -23.936 29.577 1.00 93.50 529 LEU A N 1
ATOM 4225 C CA . LEU A 1 529 ? -21.366 -23.493 28.310 1.00 93.50 529 LEU A CA 1
ATOM 4226 C C . LEU A 1 529 ? -20.620 -22.183 28.537 1.00 93.50 529 LEU A C 1
ATOM 4228 O O . LEU A 1 529 ? -21.203 -21.234 29.061 1.00 93.50 529 LEU A O 1
ATOM 4232 N N . LEU A 1 530 ? -19.361 -22.123 28.116 1.00 93.25 530 LEU A N 1
ATOM 4233 C CA . LEU A 1 530 ? -18.571 -20.898 28.154 1.00 93.25 530 LEU A CA 1
ATOM 4234 C C . LEU A 1 530 ? -18.011 -20.614 26.761 1.00 93.25 530 LEU A C 1
ATOM 4236 O O . LEU A 1 530 ? -17.237 -21.400 26.210 1.00 93.25 530 LEU A O 1
ATOM 4240 N N . SER A 1 531 ? -18.424 -19.482 26.196 1.00 92.25 531 SER A N 1
ATOM 4241 C CA . SER A 1 531 ? -17.922 -19.004 24.912 1.00 92.25 531 SER A CA 1
ATOM 4242 C C . SER A 1 531 ? -16.640 -18.207 25.099 1.00 92.25 531 SER A C 1
ATOM 4244 O O . SER A 1 531 ? -16.568 -17.325 25.954 1.00 92.25 531 SER A O 1
ATOM 4246 N N . MET A 1 532 ? -15.650 -18.472 24.253 1.00 91.12 532 MET A N 1
ATOM 4247 C CA . MET A 1 532 ? -14.469 -17.615 24.159 1.00 91.12 532 MET A CA 1
ATOM 4248 C C . MET A 1 532 ? -14.833 -16.242 23.564 1.00 91.12 532 MET A C 1
ATOM 4250 O O . MET A 1 532 ? -15.769 -16.156 22.756 1.00 91.12 532 MET A O 1
ATOM 4254 N N . PRO A 1 533 ? -14.076 -15.174 23.883 1.00 88.81 533 PRO A N 1
ATOM 4255 C CA . PRO A 1 533 ? -14.243 -13.868 23.257 1.00 88.81 533 PRO A CA 1
ATOM 4256 C C . PRO A 1 533 ? -14.160 -13.941 21.727 1.00 88.81 533 PRO A C 1
ATOM 4258 O O . PRO A 1 533 ? -13.426 -14.752 21.149 1.00 88.81 533 PRO A O 1
ATOM 4261 N N . SER A 1 534 ? -14.908 -13.076 21.045 1.00 84.19 534 SER A N 1
ATOM 4262 C CA . SER A 1 534 ? -14.997 -13.097 19.581 1.00 84.19 534 SER A CA 1
ATOM 4263 C C . SER A 1 534 ? -13.622 -12.957 18.923 1.00 84.19 534 SER A C 1
ATOM 4265 O O . SER A 1 534 ? -12.794 -12.170 19.352 1.00 84.19 534 SER A O 1
ATOM 4267 N N . HIS A 1 535 ? -13.375 -13.709 17.846 1.00 80.56 535 HIS A N 1
ATOM 4268 C CA . HIS A 1 535 ? -12.135 -13.653 17.051 1.00 80.56 535 HIS A CA 1
ATOM 4269 C C . HIS A 1 535 ? -10.816 -13.983 17.792 1.00 80.56 535 HIS A C 1
ATOM 4271 O O . HIS A 1 535 ? -9.739 -13.763 17.232 1.00 80.56 535 HIS A O 1
ATOM 4277 N N . THR A 1 536 ? -10.866 -14.602 18.975 1.00 86.06 536 THR A N 1
ATOM 4278 C CA . THR A 1 536 ? -9.672 -14.957 19.774 1.00 86.06 536 THR A CA 1
ATOM 4279 C C . THR A 1 536 ? -9.190 -16.408 19.623 1.00 86.06 536 THR A C 1
ATOM 4281 O O . THR A 1 536 ? -8.176 -16.776 20.215 1.00 86.06 536 THR A O 1
ATOM 4284 N N . SER A 1 537 ? -9.828 -17.234 18.776 1.00 84.19 537 SER A N 1
ATOM 4285 C CA . SER A 1 537 ? -9.551 -18.686 18.680 1.00 84.19 537 SER A CA 1
ATOM 4286 C C . SER A 1 537 ? -8.066 -19.025 18.474 1.00 84.19 537 SER A C 1
ATOM 4288 O O . SER A 1 537 ? -7.525 -19.938 19.082 1.00 84.19 537 SER A O 1
ATOM 4290 N N . HIS A 1 538 ? -7.346 -18.211 17.701 1.00 83.19 538 HIS A N 1
ATOM 4291 C CA . HIS A 1 538 ? -5.911 -18.379 17.453 1.00 83.19 538 HIS A CA 1
ATOM 4292 C C . HIS A 1 538 ? -5.011 -18.393 18.713 1.00 83.19 538 HIS A C 1
ATOM 4294 O O . HIS A 1 538 ? -3.888 -18.908 18.637 1.00 83.19 538 HIS A O 1
ATOM 4300 N N . TYR A 1 539 ? -5.496 -17.885 19.853 1.00 89.06 539 TYR A N 1
ATOM 4301 C CA . TYR A 1 539 ? -4.830 -17.959 21.158 1.00 89.06 539 TYR A CA 1
ATOM 4302 C C . TYR A 1 539 ? -5.619 -18.724 22.218 1.00 89.06 539 TYR A C 1
ATOM 4304 O O . TYR A 1 539 ? -4.988 -19.397 23.025 1.00 89.06 539 TYR A O 1
ATOM 4312 N N . LEU A 1 540 ? -6.953 -18.644 22.218 1.00 91.75 540 LEU A N 1
ATOM 4313 C CA . LEU A 1 540 ? -7.777 -19.177 23.309 1.00 91.75 540 LEU A CA 1
ATOM 4314 C C . LEU A 1 540 ? -8.423 -20.539 23.026 1.00 91.75 540 LEU A C 1
ATOM 4316 O O . LEU A 1 540 ? -8.946 -21.129 23.962 1.00 91.75 540 LEU A O 1
ATOM 4320 N N . GLN A 1 541 ? -8.361 -21.061 21.793 1.00 93.81 541 GLN A N 1
ATOM 4321 C CA . GLN A 1 541 ? -9.044 -22.301 21.394 1.00 93.81 541 GLN A CA 1
ATOM 4322 C C . GLN A 1 541 ? -8.104 -23.527 21.422 1.00 93.81 541 GLN A C 1
ATOM 4324 O O . GLN A 1 541 ? -7.277 -23.671 20.513 1.00 93.81 541 GLN A O 1
ATOM 4329 N N . PRO A 1 542 ? -8.207 -24.445 22.411 1.00 95.06 542 PRO A N 1
ATOM 4330 C CA . PRO A 1 542 ? -7.276 -25.569 22.566 1.00 95.06 542 PRO A CA 1
ATOM 4331 C C . PRO A 1 542 ? -7.120 -26.437 21.312 1.00 95.06 542 PRO A C 1
ATOM 4333 O O . PRO A 1 542 ? -5.998 -26.750 20.905 1.00 95.06 542 PRO A O 1
ATOM 4336 N N . LEU A 1 543 ? -8.232 -26.799 20.663 1.00 95.25 543 LEU A N 1
ATOM 4337 C CA . LEU A 1 543 ? -8.222 -27.660 19.474 1.00 95.25 543 LEU A CA 1
ATOM 4338 C C . LEU A 1 543 ? -7.531 -27.013 18.259 1.00 95.25 543 LEU A C 1
ATOM 4340 O O . LEU A 1 543 ? -6.847 -27.712 17.500 1.00 95.25 543 LEU A O 1
ATOM 4344 N N . ASP A 1 544 ? -7.647 -25.692 18.097 1.00 92.12 544 ASP A N 1
ATOM 4345 C CA . ASP A 1 544 ? -6.975 -24.927 17.038 1.00 92.12 544 ASP A CA 1
ATOM 4346 C C . ASP A 1 544 ? -5.456 -24.880 17.253 1.00 92.12 544 ASP A C 1
ATOM 4348 O O . ASP A 1 544 ? -4.683 -25.009 16.296 1.00 92.12 544 ASP A O 1
ATOM 4352 N N . ARG A 1 545 ? -5.016 -24.729 18.511 1.00 89.69 545 ARG A N 1
ATOM 4353 C CA . ARG A 1 545 ? -3.596 -24.574 18.871 1.00 89.69 545 ARG A CA 1
ATOM 4354 C C . ARG A 1 545 ? -2.769 -25.823 18.575 1.00 89.69 545 ARG A C 1
ATOM 4356 O O . ARG A 1 545 ? -1.595 -25.699 18.222 1.00 89.69 545 ARG A O 1
ATOM 4363 N N . THR A 1 546 ? -3.354 -27.014 18.701 1.00 89.88 546 THR A N 1
ATOM 4364 C CA . THR A 1 546 ? -2.590 -28.273 18.645 1.00 89.88 546 THR A CA 1
ATOM 4365 C C . THR A 1 546 ? -3.214 -29.336 17.740 1.00 89.88 546 THR A C 1
ATOM 4367 O O . THR A 1 546 ? -2.549 -29.860 16.837 1.00 89.88 546 THR A O 1
ATOM 4370 N N . VAL A 1 547 ? -4.496 -29.651 17.925 1.00 92.75 547 VAL A N 1
ATOM 4371 C CA . VAL A 1 547 ? -5.120 -30.851 17.347 1.00 92.75 547 VAL A CA 1
ATOM 4372 C C . VAL A 1 547 ? -5.398 -30.698 15.853 1.00 92.75 547 VAL A C 1
ATOM 4374 O O . VAL A 1 547 ? -5.042 -31.578 15.063 1.00 92.75 547 VAL A O 1
ATOM 4377 N N . PHE A 1 548 ? -5.986 -29.586 15.410 1.00 94.69 548 PHE A N 1
ATOM 4378 C CA . PHE A 1 548 ? -6.435 -29.460 14.019 1.00 94.69 548 PHE A CA 1
ATOM 4379 C C . PHE A 1 548 ? -5.305 -29.391 13.000 1.00 94.69 548 PHE A C 1
ATOM 4381 O O . PHE A 1 548 ? -5.442 -29.918 11.888 1.00 94.69 548 PHE A O 1
ATOM 4388 N N . LYS A 1 549 ? -4.162 -28.805 13.365 1.00 90.69 549 LYS A N 1
ATOM 4389 C CA . LYS A 1 549 ? -2.967 -28.825 12.513 1.00 90.69 549 LYS A CA 1
ATOM 4390 C C . LYS A 1 549 ? -2.442 -30.251 12.341 1.00 90.69 549 LYS A C 1
ATOM 4392 O O . LYS A 1 549 ? -2.146 -30.659 11.211 1.00 90.69 549 LYS A O 1
ATOM 4397 N N . SER A 1 550 ? -2.383 -31.024 13.428 1.00 93.25 550 SER A N 1
ATOM 4398 C CA . SER A 1 550 ? -1.987 -32.435 13.390 1.00 93.25 550 SER A CA 1
ATOM 4399 C C . SER A 1 550 ? -2.970 -33.269 12.563 1.00 93.25 550 SER A C 1
ATOM 4401 O O . SER A 1 550 ? -2.550 -33.995 11.657 1.00 93.25 550 SER A O 1
ATOM 4403 N N . LEU A 1 551 ? -4.278 -33.096 12.785 1.00 95.06 551 LEU A N 1
ATOM 4404 C CA . LEU A 1 551 ? -5.334 -33.803 12.060 1.00 95.06 551 LEU A CA 1
ATOM 4405 C C . LEU A 1 551 ? -5.252 -33.556 10.556 1.00 95.06 551 LEU A C 1
ATOM 4407 O O . LEU A 1 551 ? -5.192 -34.510 9.783 1.00 95.06 551 LEU A O 1
ATOM 4411 N N . LYS A 1 552 ? -5.181 -32.289 10.128 1.00 93.25 552 LYS A N 1
ATOM 4412 C CA . LYS A 1 552 ? -5.054 -31.929 8.706 1.00 93.25 552 LYS A CA 1
ATOM 4413 C C . LYS A 1 552 ? -3.793 -32.534 8.096 1.00 93.25 552 LYS A C 1
ATOM 4415 O O . LYS A 1 552 ? -3.850 -33.119 7.016 1.00 93.25 552 LYS A O 1
ATOM 4420 N N . THR A 1 553 ? -2.663 -32.445 8.795 1.00 91.25 553 THR A N 1
ATOM 4421 C CA . THR A 1 553 ? -1.382 -32.990 8.320 1.00 91.25 553 THR A CA 1
ATOM 4422 C C . THR A 1 553 ? -1.468 -34.497 8.084 1.00 91.25 553 THR A C 1
ATOM 4424 O O . THR A 1 553 ? -1.126 -34.981 7.000 1.00 91.25 553 THR A O 1
ATOM 4427 N N . HIS A 1 554 ? -1.979 -35.241 9.065 1.00 93.31 554 HIS A N 1
ATOM 4428 C CA . HIS A 1 554 ? -2.128 -36.688 8.968 1.00 93.31 554 HIS A CA 1
ATOM 4429 C C . HIS A 1 554 ? -3.184 -37.093 7.939 1.00 93.31 554 HIS A C 1
ATOM 4431 O O . HIS A 1 554 ? -2.932 -37.993 7.139 1.00 93.31 554 HIS A O 1
ATOM 4437 N N . PHE A 1 555 ? -4.317 -36.395 7.882 1.00 94.25 555 PHE A N 1
ATOM 4438 C CA . PHE A 1 555 ? -5.381 -36.661 6.919 1.00 94.25 555 PHE A CA 1
ATOM 4439 C C . PHE A 1 555 ? -4.907 -36.476 5.475 1.00 94.25 555 PHE A C 1
ATOM 4441 O O . PHE A 1 555 ? -5.044 -37.387 4.656 1.00 94.25 555 PHE A O 1
ATOM 4448 N N . TYR A 1 556 ? -4.258 -35.352 5.154 1.00 91.50 556 TYR A N 1
ATOM 4449 C CA . TYR A 1 556 ? -3.736 -35.124 3.803 1.00 91.50 556 TYR A CA 1
ATOM 4450 C C . TYR A 1 556 ? -2.569 -36.060 3.461 1.00 91.50 556 TYR A C 1
ATOM 4452 O O . TYR A 1 556 ? -2.411 -36.438 2.299 1.00 91.50 556 TYR A O 1
ATOM 4460 N N . LYS A 1 557 ? -1.783 -36.510 4.451 1.00 90.75 557 LYS A N 1
ATOM 4461 C CA . LYS A 1 557 ? -0.807 -37.594 4.251 1.00 90.75 557 LYS A CA 1
ATOM 4462 C C . LYS A 1 557 ? -1.504 -38.897 3.845 1.00 90.75 557 LYS A C 1
ATOM 4464 O O . LYS A 1 557 ? -1.084 -39.509 2.865 1.00 90.75 557 LYS A O 1
ATOM 4469 N N . GLN A 1 558 ? -2.583 -39.288 4.527 1.00 91.50 558 GLN A N 1
ATOM 4470 C CA . GLN A 1 558 ? -3.361 -40.480 4.164 1.00 91.50 558 GLN A CA 1
ATOM 4471 C C . GLN A 1 558 ? -4.016 -40.346 2.785 1.00 91.50 558 GLN A C 1
ATOM 4473 O O . GLN A 1 558 ? -3.960 -41.288 1.999 1.00 91.50 558 GLN A O 1
ATOM 4478 N N . CYS A 1 559 ? -4.544 -39.168 2.442 1.00 89.69 559 CYS A N 1
ATOM 4479 C CA . CYS A 1 559 ? -5.089 -38.895 1.110 1.00 89.69 559 CYS A CA 1
ATOM 4480 C C . CYS A 1 559 ? -4.045 -39.133 0.007 1.00 89.69 559 CYS A C 1
ATOM 4482 O O . CYS A 1 559 ? -4.326 -39.799 -0.987 1.00 89.69 559 CYS A O 1
ATOM 4484 N N . ARG A 1 560 ? -2.814 -38.635 0.192 1.00 87.19 560 ARG A N 1
ATOM 4485 C CA . ARG A 1 560 ? -1.718 -38.824 -0.774 1.00 87.19 560 ARG A CA 1
ATOM 4486 C C . ARG A 1 560 ? -1.303 -40.287 -0.904 1.00 87.19 560 ARG A C 1
ATOM 4488 O O . ARG A 1 560 ? -1.083 -40.750 -2.018 1.00 87.19 560 ARG A O 1
ATOM 4495 N N . LEU A 1 561 ? -1.198 -41.011 0.211 1.00 88.94 561 LEU A N 1
ATOM 4496 C CA . LEU A 1 561 ? -0.881 -42.443 0.195 1.00 88.94 561 LEU A CA 1
ATOM 4497 C C . LEU A 1 561 ? -1.962 -43.244 -0.535 1.00 88.94 561 LEU A C 1
ATOM 4499 O O . LEU A 1 561 ? -1.642 -44.082 -1.372 1.00 88.94 561 LEU A O 1
ATOM 4503 N N . TRP A 1 562 ? -3.233 -42.933 -0.278 1.00 89.69 562 TRP A N 1
ATOM 4504 C CA . TRP A 1 562 ? -4.354 -43.593 -0.935 1.00 89.69 562 TRP A CA 1
ATOM 4505 C C . TRP A 1 562 ? -4.362 -43.355 -2.449 1.00 89.69 562 TRP A C 1
ATOM 4507 O O . TRP A 1 562 ? -4.532 -44.308 -3.204 1.00 89.69 562 TRP A O 1
ATOM 4517 N N . LEU A 1 563 ? -4.108 -42.119 -2.898 1.00 86.88 563 LEU A N 1
ATOM 4518 C CA . LEU A 1 563 ? -4.012 -41.785 -4.327 1.00 86.88 563 LEU A CA 1
ATOM 4519 C C . LEU A 1 563 ? -2.848 -42.509 -5.018 1.00 86.88 563 LEU A C 1
ATOM 4521 O O . LEU A 1 563 ? -3.002 -42.956 -6.150 1.00 86.88 563 LEU A O 1
ATOM 4525 N N . LYS A 1 564 ? -1.705 -42.675 -4.336 1.00 85.31 564 LYS A N 1
ATOM 4526 C CA . LYS A 1 564 ? -0.575 -43.465 -4.858 1.00 85.31 564 LYS A CA 1
ATOM 4527 C C . LYS A 1 564 ? -0.924 -44.948 -5.011 1.00 85.31 564 LYS A C 1
ATOM 4529 O O . LYS A 1 564 ? -0.510 -45.568 -5.980 1.00 85.31 564 LYS A O 1
ATOM 4534 N N . GLN A 1 565 ? -1.678 -45.505 -4.064 1.00 88.25 565 GLN A N 1
ATOM 4535 C CA . GLN A 1 565 ? -2.098 -46.912 -4.075 1.00 88.25 565 GLN A CA 1
ATOM 4536 C C . GLN A 1 565 ? -3.261 -47.191 -5.035 1.00 88.25 565 GLN A C 1
ATOM 4538 O O . GLN A 1 565 ? -3.494 -48.340 -5.391 1.00 88.25 565 GLN A O 1
ATOM 4543 N N . ASN A 1 566 ? -3.996 -46.157 -5.455 1.00 85.94 566 ASN A N 1
ATOM 4544 C CA . ASN A 1 566 ? -5.166 -46.281 -6.322 1.00 85.94 566 ASN A CA 1
ATOM 4545 C C . ASN A 1 566 ? -5.056 -45.342 -7.540 1.00 85.94 566 ASN A C 1
ATOM 4547 O O . ASN A 1 566 ? -5.825 -44.377 -7.633 1.00 85.94 566 ASN A O 1
ATOM 4551 N N . PRO A 1 567 ? -4.122 -45.597 -8.480 1.00 81.56 567 PRO A N 1
ATOM 4552 C CA . PRO A 1 567 ? -3.956 -44.763 -9.667 1.00 81.56 567 PRO A CA 1
ATOM 4553 C C . PRO A 1 567 ? -5.265 -44.609 -10.455 1.00 81.56 567 PRO A C 1
ATOM 4555 O O . PRO A 1 567 ? -6.017 -45.566 -10.635 1.00 81.56 567 PRO A O 1
ATOM 4558 N N . GLY A 1 568 ? -5.560 -43.387 -10.904 1.00 78.19 568 GLY A N 1
ATOM 4559 C CA . GLY A 1 568 ? -6.764 -43.073 -11.686 1.00 78.19 568 GLY A CA 1
ATOM 4560 C C . GLY A 1 568 ? -8.078 -43.018 -10.892 1.00 78.19 568 GLY A C 1
ATOM 4561 O O . GLY A 1 568 ? -9.109 -42.656 -11.457 1.00 78.19 568 GLY A O 1
ATOM 4562 N N . ARG A 1 569 ? -8.076 -43.327 -9.586 1.00 82.38 569 ARG A N 1
ATOM 4563 C CA . ARG A 1 569 ? -9.265 -43.210 -8.726 1.00 82.38 569 ARG A CA 1
ATOM 4564 C C . ARG A 1 569 ? -9.255 -41.903 -7.932 1.00 82.38 569 ARG A C 1
ATOM 4566 O O . ARG A 1 569 ? -8.207 -41.392 -7.548 1.00 82.38 569 ARG A O 1
ATOM 4573 N N . ARG A 1 570 ? -10.451 -41.379 -7.649 1.00 83.44 570 ARG A N 1
ATOM 4574 C CA . ARG A 1 570 ? -10.654 -40.165 -6.841 1.00 83.44 570 ARG A CA 1
ATOM 4575 C C . ARG A 1 570 ? -11.088 -40.498 -5.418 1.00 83.44 570 ARG A C 1
ATOM 4577 O O . ARG A 1 570 ? -11.813 -41.470 -5.205 1.00 83.44 570 ARG A O 1
ATOM 4584 N N . ILE A 1 571 ? -10.709 -39.647 -4.469 1.00 87.44 571 ILE A N 1
ATOM 4585 C CA . ILE A 1 571 ? -11.214 -39.710 -3.096 1.00 87.44 571 ILE A CA 1
ATOM 4586 C C . ILE A 1 571 ? -12.681 -39.265 -3.106 1.00 87.44 571 ILE A C 1
ATOM 4588 O O . ILE A 1 571 ? -13.041 -38.245 -3.691 1.00 87.44 571 ILE A O 1
ATOM 4592 N N . THR A 1 572 ? -13.540 -40.055 -2.471 1.00 89.00 572 THR A N 1
ATOM 4593 C CA . THR A 1 572 ? -14.982 -39.802 -2.348 1.00 89.00 572 THR A CA 1
ATOM 4594 C C . THR A 1 572 ? -15.416 -39.838 -0.882 1.00 89.00 572 THR A C 1
ATOM 4596 O O . THR A 1 572 ? -14.635 -40.207 -0.000 1.00 89.00 572 THR A O 1
ATOM 4599 N N . ARG A 1 573 ? -16.687 -39.511 -0.614 1.00 90.62 573 ARG A N 1
ATOM 4600 C CA . ARG A 1 573 ? -17.298 -39.639 0.721 1.00 90.62 573 ARG A CA 1
ATOM 4601 C C . ARG A 1 573 ? -17.157 -41.047 1.311 1.00 90.62 573 ARG A C 1
ATOM 4603 O O . ARG A 1 573 ? -16.929 -41.170 2.503 1.00 90.62 573 ARG A O 1
ATOM 4610 N N . LEU A 1 574 ? -17.189 -42.086 0.473 1.00 90.19 574 LEU A N 1
ATOM 4611 C CA . LEU A 1 574 ? -17.045 -43.488 0.896 1.00 90.19 574 LEU A CA 1
ATOM 4612 C C . LEU A 1 574 ? -15.639 -43.804 1.428 1.00 90.19 574 LEU A C 1
ATOM 4614 O O . LEU A 1 574 ? -15.459 -44.622 2.320 1.00 90.19 574 LEU A O 1
ATOM 4618 N N . SER A 1 575 ? -14.612 -43.148 0.885 1.00 90.00 575 SER A N 1
ATOM 4619 C CA . SER A 1 575 ? -13.236 -43.306 1.372 1.00 90.00 575 SER A CA 1
ATOM 4620 C C . SER A 1 575 ? -12.918 -42.417 2.575 1.00 90.00 575 SER A C 1
ATOM 4622 O O . SER A 1 575 ? -11.911 -42.650 3.242 1.00 90.00 575 SER A O 1
ATOM 4624 N N . PHE A 1 576 ? -13.744 -41.400 2.853 1.00 92.81 576 PHE A N 1
ATOM 4625 C CA . PHE A 1 576 ? -13.462 -40.395 3.876 1.00 92.81 576 PHE A CA 1
ATOM 4626 C C . PHE A 1 576 ? -13.287 -41.019 5.259 1.00 92.81 576 PHE A C 1
ATOM 4628 O O . PHE A 1 576 ? -12.276 -40.748 5.903 1.00 92.81 576 PHE A O 1
ATOM 4635 N N . GLY A 1 577 ? -14.207 -41.895 5.677 1.00 93.25 577 GLY A N 1
ATOM 4636 C CA . GLY A 1 577 ? -14.174 -42.487 7.014 1.00 93.25 577 GLY A CA 1
ATOM 4637 C C . GLY A 1 577 ? -12.883 -43.241 7.297 1.00 93.25 577 GLY A C 1
ATOM 4638 O O . GLY A 1 577 ? -12.204 -42.954 8.281 1.00 93.25 577 GLY A O 1
ATOM 4639 N N . ARG A 1 578 ? -12.455 -44.099 6.365 1.00 93.94 578 ARG A N 1
ATOM 4640 C CA . ARG A 1 578 ? -11.195 -44.857 6.478 1.00 93.94 578 ARG A CA 1
ATOM 4641 C C . ARG A 1 578 ? -9.963 -43.953 6.566 1.00 93.94 578 ARG A C 1
ATOM 4643 O O . ARG A 1 578 ? -9.020 -44.263 7.294 1.00 93.94 578 ARG A O 1
ATOM 4650 N N . LEU A 1 579 ? -9.942 -42.855 5.806 1.00 94.44 579 LEU A N 1
ATOM 4651 C CA . LEU A 1 579 ? -8.839 -41.889 5.825 1.00 94.44 579 LEU A CA 1
ATOM 4652 C C . LEU A 1 579 ? -8.831 -41.079 7.125 1.00 94.44 579 LEU A C 1
ATOM 4654 O O . LEU A 1 579 ? -7.763 -40.875 7.706 1.00 94.44 579 LEU A O 1
ATOM 4658 N N . LEU A 1 580 ? -10.012 -40.664 7.593 1.00 96.00 580 LEU A N 1
ATOM 4659 C CA . LEU A 1 580 ? -10.184 -39.973 8.863 1.00 96.00 580 LEU A CA 1
ATOM 4660 C C . LEU A 1 580 ? -9.759 -40.867 10.023 1.00 96.00 580 LEU A C 1
ATOM 4662 O O . LEU A 1 580 ? -8.997 -40.406 10.854 1.00 96.00 580 LEU A O 1
ATOM 4666 N N . ASN A 1 581 ? -10.155 -42.138 10.051 1.00 95.88 581 ASN A N 1
ATOM 4667 C CA . ASN A 1 581 ? -9.802 -43.074 11.119 1.00 95.88 581 ASN A CA 1
ATOM 4668 C C . ASN A 1 581 ? -8.287 -43.210 11.314 1.00 95.88 581 ASN A C 1
ATOM 4670 O O . ASN A 1 581 ? -7.764 -43.004 12.409 1.00 95.88 581 ASN A O 1
ATOM 4674 N N . LYS A 1 582 ? -7.550 -43.408 10.216 1.00 94.25 582 LYS A N 1
ATOM 4675 C CA . LYS A 1 582 ? -6.080 -43.459 10.246 1.00 94.25 582 LYS A CA 1
ATOM 4676 C C . LYS A 1 582 ? -5.432 -42.150 10.709 1.00 94.25 582 LYS A C 1
ATOM 4678 O O . LYS A 1 582 ? -4.338 -42.177 11.269 1.00 94.25 582 LYS A O 1
ATOM 4683 N N . ALA A 1 583 ? -6.049 -41.008 10.411 1.00 95.12 583 ALA A N 1
ATOM 4684 C CA . ALA A 1 583 ? -5.540 -39.701 10.813 1.00 95.12 583 ALA A CA 1
ATOM 4685 C C . ALA A 1 583 ? -5.900 -39.361 12.266 1.00 95.12 583 ALA A C 1
ATOM 4687 O O . ALA A 1 583 ? -5.061 -38.842 12.997 1.00 95.12 583 ALA A O 1
ATOM 4688 N N . TRP A 1 584 ? -7.122 -39.690 12.681 1.00 95.69 584 TRP A N 1
ATOM 4689 C CA . TRP A 1 584 ? -7.671 -39.424 14.001 1.00 95.69 584 TRP A CA 1
ATOM 4690 C C . TRP A 1 584 ? -6.863 -40.130 15.080 1.00 95.69 584 TRP A C 1
ATOM 4692 O O . TRP A 1 584 ? -6.432 -39.469 16.015 1.00 95.69 584 TRP A O 1
ATOM 4702 N N . GLY A 1 585 ? -6.522 -41.409 14.883 1.00 89.19 585 GLY A N 1
ATOM 4703 C CA . GLY A 1 585 ? -5.687 -42.159 15.828 1.00 89.19 585 GLY A CA 1
ATOM 4704 C C . GLY A 1 585 ? -4.290 -41.566 16.072 1.00 89.19 585 GLY A C 1
ATOM 4705 O O . GLY A 1 585 ? -3.643 -41.934 17.041 1.00 89.19 585 GLY A O 1
ATOM 4706 N N . LYS A 1 586 ? -3.815 -40.646 15.217 1.00 90.94 586 LYS A N 1
ATOM 4707 C CA . LYS A 1 586 ? -2.554 -39.905 15.421 1.00 90.94 586 LYS A CA 1
ATOM 4708 C C . LYS A 1 586 ? -2.755 -38.482 15.935 1.00 90.94 586 LYS A C 1
ATOM 4710 O O . LYS A 1 586 ? -1.854 -37.918 16.545 1.00 90.94 586 LYS A O 1
ATOM 4715 N N . ALA A 1 587 ? -3.891 -37.866 15.619 1.00 92.19 587 ALA A N 1
ATOM 4716 C CA . ALA A 1 587 ? -4.174 -36.482 15.976 1.00 92.19 587 ALA A CA 1
ATOM 4717 C C . ALA A 1 587 ? -4.823 -36.356 17.361 1.00 92.19 587 ALA A C 1
ATOM 4719 O O . ALA A 1 587 ? -4.459 -35.457 18.116 1.00 92.19 587 ALA A O 1
ATOM 4720 N N . ALA A 1 588 ? -5.732 -37.269 17.701 1.00 92.38 588 ALA A N 1
ATOM 4721 C CA . ALA A 1 588 ? -6.421 -37.352 18.986 1.00 92.38 588 ALA A CA 1
ATOM 4722 C C . ALA A 1 588 ? -5.562 -38.077 20.038 1.00 92.38 588 ALA A C 1
ATOM 4724 O O . ALA A 1 588 ? -5.981 -39.066 20.633 1.00 92.38 588 ALA A O 1
ATOM 4725 N N . ALA A 1 589 ? -4.325 -37.609 20.196 1.00 93.50 589 ALA A N 1
ATOM 4726 C CA . ALA A 1 589 ? -3.380 -38.086 21.197 1.00 93.50 589 ALA A CA 1
ATOM 4727 C C . ALA A 1 589 ? -3.482 -37.211 22.455 1.00 93.50 589 ALA A C 1
ATOM 4729 O O . ALA A 1 589 ? -3.664 -35.992 22.334 1.00 93.50 589 ALA A O 1
ATOM 4730 N N . ALA A 1 590 ? -3.363 -37.811 23.641 1.00 93.69 590 ALA A N 1
ATOM 4731 C CA . ALA A 1 590 ? -3.522 -37.111 24.917 1.00 93.69 590 ALA A CA 1
ATOM 4732 C C . ALA A 1 590 ? -2.546 -35.929 25.045 1.00 93.69 590 ALA A C 1
ATOM 4734 O O . ALA A 1 590 ? -2.926 -34.847 25.487 1.00 93.69 590 ALA A O 1
ATOM 4735 N N . GLU A 1 591 ? -1.325 -36.080 24.526 1.00 92.94 591 GLU A N 1
ATOM 4736 C CA . GLU A 1 591 ? -0.290 -35.045 24.512 1.00 92.94 591 GLU A CA 1
ATOM 4737 C C . GLU A 1 591 ? -0.739 -33.787 23.759 1.00 92.94 591 GLU A C 1
ATOM 4739 O O . GLU A 1 591 ? -0.443 -32.669 24.182 1.00 92.94 591 GLU A O 1
ATOM 4744 N N . ASN A 1 592 ? -1.492 -33.947 22.663 1.00 92.62 592 ASN A N 1
ATOM 4745 C CA . ASN A 1 592 ? -2.004 -32.808 21.900 1.00 92.62 592 ASN A CA 1
ATOM 4746 C C . ASN A 1 592 ? -3.099 -32.066 22.674 1.00 92.62 592 ASN A C 1
ATOM 4748 O O . ASN A 1 592 ? -3.154 -30.837 22.603 1.00 92.62 592 ASN A O 1
ATOM 4752 N N . ALA A 1 593 ? -3.951 -32.782 23.412 1.00 93.94 593 ALA A N 1
ATOM 4753 C CA . ALA A 1 593 ? -4.943 -32.158 24.282 1.00 93.94 593 ALA A CA 1
ATOM 4754 C C . ALA A 1 593 ? -4.260 -31.402 25.429 1.00 93.94 593 ALA A C 1
ATOM 4756 O O . ALA A 1 593 ? -4.506 -30.207 25.576 1.00 93.94 593 ALA A O 1
ATOM 4757 N N . PHE A 1 594 ? -3.333 -32.035 26.156 1.00 94.00 594 PHE A N 1
ATOM 4758 C CA . PHE A 1 594 ? -2.576 -31.382 27.230 1.00 94.00 594 PHE A CA 1
ATOM 4759 C C . PHE A 1 594 ? -1.865 -30.119 26.751 1.00 94.00 594 PHE A C 1
ATOM 4761 O O . PHE A 1 594 ? -1.978 -29.064 27.370 1.00 94.00 594 PHE A O 1
ATOM 4768 N N . ALA A 1 595 ? -1.171 -30.200 25.613 1.00 93.31 595 ALA A N 1
ATOM 4769 C CA . ALA A 1 595 ? -0.506 -29.046 25.025 1.00 93.31 595 ALA A CA 1
ATOM 4770 C C . ALA A 1 595 ? -1.501 -27.940 24.632 1.00 93.31 595 ALA A C 1
ATOM 4772 O O . ALA A 1 595 ? -1.180 -26.764 24.784 1.00 93.31 595 ALA A O 1
ATOM 4773 N N . GLY A 1 596 ? -2.699 -28.304 24.160 1.00 94.12 596 GLY A N 1
ATOM 4774 C CA . GLY A 1 596 ? -3.764 -27.363 23.811 1.00 94.12 596 GLY A CA 1
ATOM 4775 C C . GLY A 1 596 ? -4.262 -26.600 25.032 1.00 94.12 596 GLY A C 1
ATOM 4776 O O . GLY A 1 596 ? -4.144 -25.380 25.071 1.00 94.12 596 GLY A O 1
ATOM 4777 N N . PHE A 1 597 ? -4.741 -27.314 26.053 1.00 96.38 597 PHE A N 1
ATOM 4778 C CA . PHE A 1 597 ? -5.263 -26.711 27.285 1.00 96.38 597 PHE A CA 1
ATOM 4779 C C . PHE A 1 597 ? -4.211 -25.904 28.056 1.00 96.38 597 PHE A C 1
ATOM 4781 O O . PHE A 1 597 ? -4.530 -24.849 28.609 1.00 96.38 597 PHE A O 1
ATOM 4788 N N . LYS A 1 598 ? -2.952 -26.363 28.054 1.00 95.12 598 LYS A N 1
ATOM 4789 C CA . LYS A 1 598 ? -1.833 -25.643 28.670 1.00 95.12 598 LYS A CA 1
ATOM 4790 C C . LYS A 1 598 ? -1.506 -24.355 27.916 1.00 95.12 598 LYS A C 1
ATOM 4792 O O . LYS A 1 598 ? -1.267 -23.328 28.542 1.00 95.12 598 LYS A O 1
ATOM 4797 N N . ALA A 1 599 ? -1.493 -24.392 26.581 1.00 93.12 599 ALA A N 1
ATOM 4798 C CA . ALA A 1 599 ? -1.164 -23.227 25.758 1.00 93.12 599 ALA A CA 1
ATOM 4799 C C . ALA A 1 599 ? -2.231 -22.124 25.807 1.00 93.12 599 ALA A C 1
ATOM 4801 O O . ALA A 1 599 ? -1.905 -20.972 25.536 1.00 93.12 599 ALA A O 1
ATOM 4802 N N . THR A 1 600 ? -3.482 -22.465 26.122 1.00 94.19 600 THR A N 1
ATOM 4803 C CA . THR A 1 600 ? -4.585 -21.501 26.251 1.00 94.19 600 THR A CA 1
ATOM 4804 C C . THR A 1 600 ? -4.806 -21.026 27.687 1.00 94.19 600 THR A C 1
ATOM 4806 O O . THR A 1 600 ? -5.729 -20.254 27.924 1.00 94.19 600 THR A O 1
ATOM 4809 N N . GLY A 1 601 ? -4.016 -21.505 28.656 1.00 94.00 601 GLY A N 1
ATOM 4810 C CA . GLY A 1 601 ? -4.158 -21.129 30.066 1.00 94.00 601 GLY A CA 1
ATOM 4811 C C . GLY A 1 601 ? -5.396 -21.700 30.762 1.00 94.00 601 GLY A C 1
ATOM 4812 O O . GLY A 1 601 ? -5.746 -21.246 31.847 1.00 94.00 601 GLY A O 1
ATOM 4813 N N . VAL A 1 602 ? -6.075 -22.673 30.147 1.00 94.44 602 VAL A N 1
ATOM 4814 C CA . VAL A 1 602 ? -7.308 -23.266 30.688 1.00 94.44 602 VAL A CA 1
ATOM 4815 C C . VAL A 1 602 ? -6.984 -24.346 31.717 1.00 94.44 602 VAL A C 1
ATOM 4817 O O . VAL A 1 602 ? -7.605 -24.393 32.776 1.00 94.44 602 VAL A O 1
ATOM 4820 N N . HIS A 1 603 ? -6.035 -25.236 31.404 1.00 93.56 603 HIS A N 1
ATOM 4821 C CA . HIS A 1 603 ? -5.625 -26.294 32.324 1.00 93.56 603 HIS A CA 1
ATOM 4822 C C . HIS A 1 603 ? -4.141 -26.687 32.153 1.00 93.56 603 HIS A C 1
ATOM 4824 O O . HIS A 1 603 ? -3.760 -27.138 31.068 1.00 93.56 603 HIS A O 1
ATOM 4830 N N . PRO A 1 604 ? -3.304 -26.578 33.206 1.00 93.25 604 PRO A N 1
ATOM 4831 C CA . PRO A 1 604 ? -3.578 -25.891 34.473 1.00 93.25 604 PRO A CA 1
ATOM 4832 C C . PRO A 1 604 ? -4.012 -24.438 34.248 1.00 93.25 604 PRO A C 1
ATOM 4834 O O . PRO A 1 604 ? -3.591 -23.819 33.269 1.00 93.25 604 PRO A O 1
ATOM 4837 N N . PHE A 1 605 ? -4.878 -23.923 35.120 1.00 94.12 605 PHE A N 1
ATOM 4838 C CA . PHE A 1 605 ? -5.372 -22.554 35.003 1.00 94.12 605 PHE A CA 1
ATOM 4839 C C . PHE A 1 605 ? -4.201 -21.570 35.133 1.00 94.12 605 PHE A C 1
ATOM 4841 O O . PHE A 1 605 ? -3.479 -21.585 36.130 1.00 94.12 605 PHE A O 1
ATOM 4848 N N . ASN A 1 606 ? -3.968 -20.777 34.088 1.00 93.12 606 ASN A N 1
ATOM 4849 C CA . ASN A 1 606 ? -2.879 -19.808 34.015 1.00 93.12 606 ASN A CA 1
ATOM 4850 C C . ASN A 1 606 ? -3.211 -18.710 32.985 1.00 93.12 606 ASN A C 1
ATOM 4852 O O . ASN A 1 606 ? -2.875 -18.866 31.807 1.00 93.12 606 ASN A O 1
ATOM 4856 N N . PRO A 1 607 ? -3.817 -17.586 33.405 1.00 90.12 607 PRO A N 1
ATOM 4857 C CA . PRO A 1 607 ? -4.113 -16.455 32.519 1.00 90.12 607 PRO A CA 1
ATOM 4858 C C . PRO A 1 607 ? -2.872 -15.888 31.808 1.00 90.12 607 PRO A C 1
ATOM 4860 O O . PRO A 1 607 ? -2.946 -15.453 30.658 1.00 90.12 607 PRO A O 1
ATOM 4863 N N . SER A 1 608 ? -1.699 -15.976 32.445 1.00 89.81 608 SER A N 1
ATOM 4864 C CA . SER A 1 608 ? -0.411 -15.525 31.898 1.00 89.81 608 SER A CA 1
ATOM 4865 C C . SER A 1 608 ? 0.179 -16.470 30.843 1.00 89.81 608 SER A C 1
ATOM 4867 O O . SER A 1 608 ? 1.264 -16.216 30.322 1.00 89.81 608 SER A O 1
ATOM 4869 N N . ALA A 1 609 ? -0.503 -17.571 30.502 1.00 89.06 609 ALA A N 1
ATOM 4870 C CA . ALA A 1 609 ? -0.115 -18.423 29.377 1.00 89.06 609 ALA A CA 1
ATOM 4871 C C . ALA A 1 609 ? -0.240 -17.694 28.027 1.00 89.06 609 ALA A C 1
ATOM 4873 O O . ALA A 1 609 ? 0.429 -18.066 27.058 1.00 89.06 609 ALA A O 1
ATOM 4874 N N . ILE A 1 610 ? -1.084 -16.658 27.961 1.00 90.25 610 ILE A N 1
ATOM 4875 C CA . ILE A 1 610 ? -1.218 -15.798 26.789 1.00 90.25 610 ILE A CA 1
ATOM 4876 C C . ILE A 1 610 ? -0.126 -14.725 26.850 1.00 90.25 610 ILE A C 1
ATOM 4878 O O . ILE A 1 610 ? -0.131 -13.909 27.770 1.00 90.25 610 ILE A O 1
ATOM 4882 N N . PRO A 1 611 ? 0.825 -14.713 25.901 1.00 84.00 611 PRO A N 1
ATOM 4883 C CA . PRO A 1 611 ? 1.977 -13.827 25.988 1.00 84.00 611 PRO A CA 1
ATOM 4884 C C . PRO A 1 611 ? 1.581 -12.374 25.715 1.00 84.00 611 PRO A C 1
ATOM 4886 O O . PRO A 1 611 ? 0.705 -12.122 24.892 1.00 84.00 611 PRO A O 1
ATOM 4889 N N . ASP A 1 612 ? 2.285 -11.413 26.315 1.00 81.69 612 ASP A N 1
ATOM 4890 C CA . ASP A 1 612 ? 1.932 -9.985 26.220 1.00 81.69 612 ASP A CA 1
ATOM 4891 C C . ASP A 1 612 ? 1.866 -9.458 24.779 1.00 81.69 612 ASP A C 1
ATOM 4893 O O . ASP A 1 612 ? 1.023 -8.630 24.444 1.00 81.69 612 ASP A O 1
ATOM 4897 N N . TYR A 1 613 ? 2.705 -9.992 23.884 1.00 79.50 613 TYR A N 1
ATOM 4898 C CA .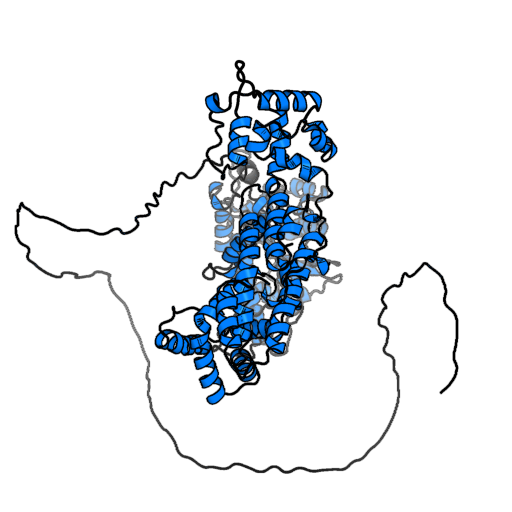 TYR A 1 613 ? 2.690 -9.625 22.463 1.00 79.50 613 TYR A CA 1
ATOM 4899 C C . TYR A 1 613 ? 1.430 -10.095 21.716 1.00 79.50 613 TYR A C 1
ATOM 4901 O O . TYR A 1 613 ? 1.214 -9.690 20.572 1.00 79.50 613 TYR A O 1
ATOM 4909 N N . ALA A 1 614 ? 0.647 -11.008 22.299 1.00 78.06 614 ALA A N 1
ATOM 4910 C CA . ALA A 1 614 ? -0.602 -11.483 21.717 1.00 78.06 614 ALA A CA 1
ATOM 4911 C C . ALA A 1 614 ? -1.699 -10.418 21.796 1.00 78.06 614 ALA A C 1
ATOM 4913 O O . ALA A 1 614 ? -2.597 -10.420 20.954 1.00 78.06 614 ALA A O 1
ATOM 4914 N N . PHE A 1 615 ? -1.615 -9.515 22.774 1.00 81.56 615 PHE A N 1
ATOM 4915 C CA . PHE A 1 615 ? -2.533 -8.399 22.915 1.00 81.56 615 PHE A CA 1
ATOM 4916 C C . PHE A 1 615 ? -2.141 -7.282 21.954 1.00 81.56 615 PHE A C 1
ATOM 4918 O O . PHE A 1 615 ? -0.963 -6.964 21.770 1.00 81.56 615 PHE A O 1
ATOM 4925 N N . THR A 1 616 ? -3.138 -6.667 21.323 1.00 64.12 616 THR A N 1
ATOM 4926 C CA . THR A 1 616 ? -2.875 -5.455 20.548 1.00 64.12 616 THR A CA 1
ATOM 4927 C C . THR A 1 616 ? -2.410 -4.381 21.517 1.00 64.12 616 THR A C 1
ATOM 4929 O O . THR A 1 616 ? -3.123 -4.081 22.471 1.00 64.12 616 THR A O 1
ATOM 4932 N N . GLN A 1 617 ? -1.226 -3.804 21.275 1.00 50.25 617 GLN A N 1
ATOM 4933 C CA . GLN A 1 617 ? -0.789 -2.609 21.992 1.00 50.25 617 GLN A CA 1
ATOM 4934 C C . GLN A 1 617 ? -1.916 -1.586 21.898 1.00 50.25 617 GLN A C 1
ATOM 4936 O O . GLN A 1 617 ? -2.295 -1.199 20.788 1.00 50.25 617 GLN A O 1
ATOM 4941 N N . GLU A 1 618 ? -2.484 -1.198 23.040 1.00 42.31 618 GLU A N 1
ATOM 4942 C CA . GLU A 1 618 ? -3.465 -0.126 23.099 1.00 42.31 618 GLU A CA 1
ATOM 4943 C C . GLU A 1 618 ? -2.917 1.056 22.296 1.00 42.31 618 GLU A C 1
ATOM 4945 O O . GLU A 1 618 ? -1.960 1.717 22.694 1.00 42.31 618 GLU A O 1
ATOM 4950 N N . LEU A 1 619 ? -3.546 1.383 21.166 1.00 36.84 619 LEU A N 1
ATOM 4951 C CA . LEU 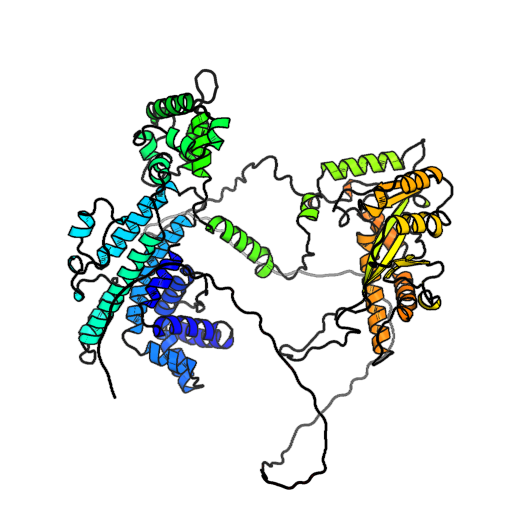A 1 619 ? -3.301 2.643 20.462 1.00 36.84 619 LEU A CA 1
ATOM 4952 C C . LEU A 1 619 ? -3.882 3.829 21.259 1.00 36.84 619 LEU A C 1
ATOM 4954 O O . LEU A 1 619 ? -4.342 4.816 20.686 1.00 36.84 619 LEU A O 1
ATOM 4958 N N . THR A 1 620 ? -3.943 3.740 22.591 1.00 31.88 620 THR A N 1
ATOM 4959 C CA . THR A 1 620 ? -4.599 4.738 23.433 1.00 31.88 620 THR A CA 1
ATOM 4960 C C . THR A 1 620 ? -4.043 4.789 24.858 1.00 31.88 620 THR A C 1
ATOM 4962 O O . THR A 1 620 ? -4.781 4.611 25.815 1.00 31.88 620 THR A O 1
ATOM 4965 N N . LYS A 1 621 ? -2.760 5.140 25.003 1.00 36.16 621 LYS A N 1
ATOM 4966 C CA . LYS A 1 621 ? -2.253 6.222 25.882 1.00 36.16 621 LYS A CA 1
ATOM 4967 C C . LYS A 1 621 ? -0.720 6.172 25.924 1.00 36.16 621 LYS A C 1
ATOM 4969 O O . LYS A 1 621 ? -0.138 5.119 26.106 1.00 36.16 621 LYS A O 1
ATOM 4974 N N . GLN A 1 622 ? -0.104 7.352 25.817 1.00 27.91 622 GLN A N 1
ATOM 4975 C CA . GLN A 1 622 ? 1.341 7.634 25.897 1.00 27.91 622 GLN A CA 1
ATOM 4976 C C . GLN A 1 622 ? 2.161 7.402 24.613 1.00 27.91 622 GLN A C 1
ATOM 4978 O O . GLN A 1 622 ? 2.982 6.502 24.506 1.00 27.91 622 GLN A O 1
ATOM 4983 N N . MET A 1 623 ? 2.057 8.353 23.676 1.00 27.17 623 MET A N 1
ATOM 4984 C CA . MET A 1 623 ? 3.252 8.799 22.953 1.00 27.17 623 MET A CA 1
ATOM 4985 C C . MET A 1 623 ? 4.155 9.557 23.942 1.00 27.17 623 MET A C 1
ATOM 4987 O O . MET A 1 623 ? 4.153 10.788 23.975 1.00 27.17 623 MET A O 1
ATOM 4991 N N . SER A 1 624 ? 4.896 8.843 24.787 1.00 26.05 624 SER A N 1
ATOM 4992 C CA . SER A 1 624 ? 6.142 9.372 25.340 1.00 26.05 624 SER A CA 1
ATOM 4993 C C . SER A 1 624 ? 7.232 9.150 24.288 1.00 26.05 624 SER A C 1
ATOM 4995 O O . SER A 1 624 ? 7.391 8.070 23.724 1.00 26.05 624 SER A O 1
ATOM 4997 N N . LYS A 1 625 ? 7.898 10.247 23.928 1.00 26.39 625 LYS A N 1
ATOM 4998 C CA . LYS A 1 625 ? 8.948 10.320 22.908 1.00 26.39 625 LYS A CA 1
ATOM 4999 C C . LYS A 1 625 ? 10.057 9.290 23.181 1.00 26.39 625 LYS A C 1
ATOM 5001 O O . LYS A 1 625 ? 10.509 9.222 24.321 1.00 26.39 625 LYS A O 1
ATOM 5006 N N . PRO A 1 626 ? 10.612 8.615 22.161 1.00 26.69 626 PRO A N 1
ATOM 5007 C CA . PRO A 1 626 ? 11.975 8.118 22.253 1.00 26.69 626 PRO A CA 1
ATOM 5008 C C . PRO A 1 626 ? 12.919 9.327 22.200 1.00 26.69 626 PRO A C 1
ATOM 5010 O O . PRO A 1 626 ? 13.007 10.010 21.177 1.00 26.69 626 PRO A O 1
ATOM 5013 N N . GLN A 1 627 ? 13.598 9.620 23.309 1.00 27.78 627 GLN A N 1
ATOM 5014 C CA . GLN A 1 627 ? 14.871 10.330 23.260 1.00 27.78 627 GLN A CA 1
ATOM 5015 C C . GLN A 1 627 ? 15.897 9.353 22.686 1.00 27.78 627 GLN A C 1
ATOM 5017 O O . GLN A 1 627 ? 16.240 8.379 23.341 1.00 27.78 627 GLN A O 1
ATOM 5022 N N . ASN A 1 628 ? 16.362 9.616 21.469 1.00 26.78 628 ASN A N 1
ATOM 5023 C CA . ASN A 1 628 ? 17.685 9.188 21.040 1.00 26.78 628 ASN A CA 1
ATOM 5024 C C . ASN A 1 628 ? 18.448 10.457 20.678 1.00 26.78 628 ASN A C 1
ATOM 5026 O O . ASN A 1 628 ? 18.228 11.059 19.626 1.00 26.78 628 ASN A O 1
ATOM 5030 N N . GLU A 1 629 ? 19.320 10.861 21.594 1.00 27.06 629 GLU A N 1
ATOM 5031 C CA . GLU A 1 629 ? 20.532 11.583 21.250 1.00 27.06 629 GLU A CA 1
ATOM 5032 C C . GLU A 1 629 ? 21.346 10.684 20.316 1.00 27.06 629 GLU A C 1
ATOM 5034 O O . GLU A 1 629 ? 21.733 9.576 20.676 1.00 27.06 629 GLU A O 1
ATOM 5039 N N . CYS A 1 630 ? 21.573 11.145 19.093 1.00 21.70 630 CYS A N 1
ATOM 5040 C CA . CYS A 1 630 ? 22.726 10.720 18.318 1.00 21.70 630 CYS A CA 1
ATOM 5041 C C . CYS A 1 630 ? 23.163 11.926 17.494 1.00 21.70 630 CYS A C 1
ATOM 5043 O O . CYS A 1 630 ? 22.568 12.281 16.477 1.00 21.70 630 CYS A O 1
ATOM 5045 N N . THR A 1 631 ? 24.159 12.606 18.041 1.00 23.61 631 THR A N 1
ATOM 5046 C CA . THR A 1 631 ? 24.893 13.735 17.488 1.00 23.61 631 THR A CA 1
ATOM 5047 C C . THR A 1 631 ? 25.456 13.348 16.122 1.00 23.61 631 THR A C 1
ATOM 5049 O O . THR A 1 631 ? 26.314 12.475 16.017 1.00 23.61 631 THR A O 1
ATOM 5052 N N . ALA A 1 632 ? 24.960 13.988 15.065 1.00 20.94 632 ALA A N 1
ATOM 5053 C CA . ALA A 1 632 ? 25.616 14.012 13.768 1.00 20.94 632 ALA A CA 1
ATOM 5054 C C . ALA A 1 632 ? 26.484 15.273 13.725 1.00 20.94 632 ALA A C 1
ATOM 5056 O O . ALA A 1 632 ? 25.966 16.370 13.523 1.00 20.94 632 ALA A O 1
ATOM 5057 N N . THR A 1 633 ? 27.789 15.122 13.940 1.00 23.36 633 THR A N 1
ATOM 5058 C CA . THR A 1 633 ? 28.747 16.195 13.663 1.00 23.36 633 THR A CA 1
ATOM 5059 C C . THR A 1 633 ? 29.299 15.980 12.262 1.00 23.36 633 THR A C 1
ATOM 5061 O O . THR A 1 633 ? 30.041 15.037 12.000 1.00 23.36 633 THR A O 1
ATOM 5064 N N . VAL A 1 634 ? 28.878 16.862 11.361 1.00 20.83 634 VAL A N 1
ATOM 5065 C CA . VAL A 1 634 ? 29.535 17.157 10.088 1.00 20.83 634 VAL A CA 1
ATOM 5066 C C . VAL A 1 634 ? 30.892 17.779 10.406 1.00 20.83 634 VAL A C 1
ATOM 5068 O O . VAL A 1 634 ? 30.929 18.761 11.143 1.00 20.83 634 VAL A O 1
ATOM 5071 N N . MET A 1 635 ? 31.982 17.266 9.838 1.00 22.03 635 MET A N 1
ATOM 5072 C CA . MET A 1 635 ? 33.231 18.024 9.723 1.00 22.03 635 MET A CA 1
ATOM 5073 C C . MET A 1 635 ? 33.699 17.967 8.271 1.00 22.03 635 MET A C 1
ATOM 5075 O O . MET A 1 635 ? 33.968 16.903 7.718 1.00 22.03 635 MET A O 1
ATOM 5079 N N . VAL A 1 636 ? 33.683 19.157 7.681 1.00 21.95 636 VAL A N 1
ATOM 5080 C CA . VAL A 1 636 ? 34.301 19.561 6.423 1.00 21.95 636 VAL A CA 1
ATOM 5081 C C . VAL A 1 636 ? 35.817 19.610 6.639 1.00 21.95 636 VAL A C 1
ATOM 5083 O O . VAL A 1 636 ? 36.267 20.015 7.710 1.00 21.95 636 VAL A O 1
ATOM 5086 N N . GLU A 1 637 ? 36.576 19.173 5.637 1.00 19.75 637 GLU A N 1
ATOM 5087 C CA . GLU A 1 637 ? 38.029 19.335 5.551 1.00 19.75 637 GLU A CA 1
ATOM 5088 C C . GLU A 1 637 ? 38.396 20.805 5.313 1.00 19.75 637 GLU A C 1
ATOM 5090 O O . GLU A 1 637 ? 37.882 21.418 4.382 1.00 19.75 637 GLU A O 1
ATOM 5095 N N . GLU A 1 638 ? 39.344 21.330 6.089 1.00 21.17 638 GLU A N 1
ATOM 5096 C CA . GLU A 1 638 ? 40.231 22.418 5.669 1.00 21.17 638 GLU A CA 1
ATOM 5097 C C . GLU A 1 638 ? 41.632 22.166 6.251 1.00 21.17 638 GLU A C 1
ATOM 5099 O O . GLU A 1 638 ? 41.788 21.751 7.402 1.00 21.17 638 GLU A O 1
ATOM 5104 N N . GLN A 1 639 ? 42.637 22.326 5.392 1.00 20.80 639 GLN A N 1
ATOM 5105 C CA . GLN A 1 639 ? 44.060 22.092 5.634 1.00 20.80 639 GLN A CA 1
ATOM 5106 C C . GLN A 1 639 ? 44.695 23.271 6.393 1.00 20.80 639 GLN A C 1
ATOM 5108 O O . GLN A 1 639 ? 44.333 24.411 6.133 1.00 20.80 639 GLN A O 1
ATOM 5113 N N . GLU A 1 640 ? 45.677 23.011 7.265 1.00 21.25 640 GLU A N 1
ATOM 5114 C CA . GLU A 1 640 ? 47.094 23.407 7.086 1.00 21.25 640 GLU A CA 1
ATOM 5115 C C . GLU A 1 640 ? 47.916 23.336 8.394 1.00 21.25 640 GLU A C 1
ATOM 5117 O O . GLU A 1 640 ? 47.516 23.786 9.462 1.00 21.25 640 GLU A O 1
ATOM 5122 N N . GLU A 1 641 ? 49.075 22.694 8.235 1.00 19.81 641 GLU A N 1
ATOM 5123 C CA . GLU A 1 641 ? 50.398 22.844 8.856 1.00 19.81 641 GLU A CA 1
ATOM 5124 C C . GLU A 1 641 ? 50.629 23.472 10.256 1.00 19.81 641 GLU A C 1
ATOM 5126 O O . GLU A 1 641 ? 50.335 24.628 10.535 1.00 19.81 641 GLU A O 1
ATOM 5131 N N . ASN A 1 642 ? 51.447 22.730 11.023 1.00 21.30 642 ASN A N 1
ATOM 5132 C CA . ASN A 1 642 ? 52.772 23.107 11.558 1.00 21.30 642 ASN A CA 1
ATOM 5133 C C . ASN A 1 642 ? 53.033 23.059 13.083 1.00 21.30 642 ASN A C 1
ATOM 5135 O O . ASN A 1 642 ? 52.365 23.667 13.911 1.00 21.30 642 ASN A O 1
ATOM 5139 N N . THR A 1 643 ? 54.184 22.432 13.373 1.00 21.73 643 THR A N 1
ATOM 5140 C CA . THR A 1 643 ? 55.122 22.605 14.506 1.00 21.73 643 THR A CA 1
ATOM 5141 C C . THR A 1 643 ? 54.873 21.933 15.874 1.00 21.73 643 THR A C 1
ATOM 5143 O O . THR A 1 643 ? 54.225 22.457 16.766 1.00 21.73 643 THR A O 1
ATOM 5146 N N . SER A 1 644 ? 55.578 20.802 16.048 1.00 21.27 644 SER A N 1
ATOM 5147 C CA . SER A 1 644 ? 56.611 20.533 17.076 1.00 21.27 644 SER A CA 1
ATOM 5148 C C . SER A 1 644 ? 56.291 20.519 18.590 1.00 21.27 644 SER A C 1
ATOM 5150 O O . SER A 1 644 ? 55.980 21.545 19.182 1.00 21.27 644 SER A O 1
ATOM 5152 N N . ASN A 1 645 ? 56.670 19.381 19.200 1.00 23.08 645 ASN A N 1
ATOM 5153 C CA . ASN A 1 645 ? 57.516 19.202 20.402 1.00 23.08 645 ASN A CA 1
ATOM 5154 C C . ASN A 1 645 ? 56.911 18.640 21.713 1.00 23.08 645 ASN A C 1
ATOM 5156 O O . ASN A 1 645 ? 56.258 19.352 22.461 1.00 23.08 645 ASN A O 1
ATOM 5160 N N . ILE A 1 646 ? 57.366 17.401 22.008 1.00 22.56 646 ILE A N 1
ATOM 5161 C CA . ILE A 1 646 ? 57.935 16.873 23.279 1.00 22.56 646 ILE A CA 1
ATOM 5162 C C . ILE A 1 646 ? 56.924 16.741 24.453 1.00 22.56 646 ILE A C 1
ATOM 5164 O O . ILE A 1 646 ? 56.339 17.718 24.886 1.00 22.56 646 ILE A O 1
ATOM 5168 N N . ALA A 1 647 ? 56.663 15.568 25.049 1.00 24.16 647 ALA A N 1
ATOM 5169 C CA . ALA A 1 647 ? 57.633 14.720 25.744 1.00 24.16 647 ALA A CA 1
ATOM 5170 C C . ALA A 1 647 ? 57.193 13.251 25.926 1.00 24.16 647 ALA A C 1
ATOM 5172 O O . ALA A 1 647 ? 56.016 12.905 25.969 1.00 24.16 647 ALA A O 1
ATOM 5173 N N . SER A 1 648 ? 58.225 12.431 26.078 1.00 21.89 648 SER A N 1
ATOM 5174 C CA . SER A 1 648 ? 58.331 10.976 26.112 1.00 21.89 648 SER A CA 1
ATOM 5175 C C . SER A 1 648 ? 57.934 10.313 27.439 1.00 21.89 648 SER A C 1
ATOM 5177 O O . SER A 1 648 ? 58.214 10.861 28.500 1.00 21.89 648 SER A O 1
ATOM 5179 N N . ALA A 1 649 ? 57.474 9.056 27.373 1.00 24.75 649 ALA A N 1
ATOM 5180 C CA . ALA A 1 649 ? 57.975 7.955 28.211 1.00 24.75 649 ALA A CA 1
ATOM 5181 C C . ALA A 1 649 ? 57.575 6.594 27.601 1.00 24.75 649 ALA A C 1
ATOM 5183 O O . ALA A 1 649 ? 56.423 6.175 27.674 1.00 24.75 649 ALA A O 1
ATOM 5184 N N . ASN A 1 650 ? 58.555 5.930 26.981 1.00 22.48 650 ASN A N 1
ATOM 5185 C CA . ASN A 1 650 ? 58.511 4.535 26.535 1.00 22.48 650 ASN A CA 1
ATOM 5186 C C . ASN A 1 650 ? 58.633 3.576 27.728 1.00 22.48 650 ASN A C 1
ATOM 5188 O O . ASN A 1 650 ? 59.341 3.899 28.680 1.00 22.48 650 ASN A O 1
ATOM 5192 N N . LEU A 1 651 ? 58.084 2.365 27.598 1.00 25.38 651 LEU A N 1
ATOM 5193 C CA . LEU A 1 651 ? 58.792 1.106 27.876 1.00 25.38 651 LEU A CA 1
ATOM 5194 C C . LEU A 1 651 ? 58.078 -0.061 27.166 1.00 25.38 651 LEU A C 1
ATOM 5196 O O . LEU A 1 651 ? 56.878 -0.021 26.914 1.00 25.38 651 LEU A O 1
ATOM 5200 N N . GLU A 1 652 ? 58.890 -1.028 26.759 1.00 24.39 652 GLU A N 1
ATOM 5201 C CA . GLU A 1 652 ? 58.785 -1.855 25.554 1.00 24.39 652 GLU A CA 1
ATOM 5202 C C . GLU A 1 652 ? 57.845 -3.084 25.611 1.00 24.39 652 GLU A C 1
ATOM 5204 O O . GLU A 1 652 ? 57.429 -3.506 26.690 1.00 24.39 652 GLU A O 1
ATOM 5209 N N . PRO A 1 653 ? 57.556 -3.705 24.443 1.00 29.44 653 PRO A N 1
ATOM 5210 C CA . PRO A 1 653 ? 56.678 -4.866 24.290 1.00 29.44 653 PRO A CA 1
ATOM 5211 C C . PRO A 1 653 ? 57.425 -6.170 23.952 1.00 29.44 653 PRO A C 1
ATOM 5213 O O . PRO A 1 653 ? 58.230 -6.166 23.033 1.00 29.44 653 PRO A O 1
ATOM 5216 N N . VAL A 1 654 ? 57.072 -7.309 24.565 1.00 23.16 654 VAL A N 1
ATOM 5217 C CA . VAL A 1 654 ? 57.142 -8.673 23.963 1.00 23.16 654 VAL A CA 1
ATOM 5218 C C . VAL A 1 654 ? 56.573 -9.735 24.944 1.00 23.16 654 VAL A C 1
ATOM 5220 O O . VAL A 1 654 ? 56.525 -9.445 26.137 1.00 23.16 654 VAL A O 1
ATOM 5223 N N . PRO A 1 655 ? 56.323 -11.017 24.573 1.00 29.95 655 PRO A N 1
ATOM 5224 C CA . PRO A 1 655 ? 55.586 -11.633 23.449 1.00 29.95 655 PRO A CA 1
ATOM 5225 C C . PRO A 1 655 ? 54.616 -12.759 23.948 1.00 29.95 655 PRO A C 1
ATOM 5227 O O . PRO A 1 655 ? 54.379 -12.890 25.143 1.00 29.95 655 PRO A O 1
ATOM 5230 N N . ASN A 1 656 ? 54.189 -13.647 23.028 1.00 23.25 656 ASN A N 1
ATOM 5231 C CA . ASN A 1 656 ? 53.855 -15.083 23.217 1.00 23.25 656 ASN A CA 1
ATOM 5232 C C . ASN A 1 656 ? 52.385 -15.460 23.520 1.00 23.25 656 ASN A C 1
ATOM 5234 O O . ASN A 1 656 ? 51.804 -15.028 24.502 1.00 23.25 656 ASN A O 1
ATOM 5238 N N . THR A 1 657 ? 51.646 -16.083 22.585 1.00 22.41 657 THR A N 1
ATOM 5239 C CA . THR A 1 657 ? 51.597 -17.492 22.085 1.00 22.41 657 THR A CA 1
ATOM 5240 C C . THR A 1 657 ? 50.484 -18.320 22.739 1.00 22.41 657 THR A C 1
ATOM 5242 O O . THR A 1 657 ? 50.402 -18.403 23.953 1.00 22.41 657 THR A O 1
ATOM 5245 N N . PHE A 1 658 ? 49.672 -18.924 21.861 1.00 25.56 658 PHE A N 1
ATOM 5246 C CA . PHE A 1 658 ? 48.801 -20.105 21.975 1.00 25.56 658 PHE A CA 1
ATOM 5247 C C . PHE A 1 658 ? 48.575 -20.762 23.346 1.00 25.56 658 PHE A C 1
ATOM 5249 O O . PHE A 1 658 ? 49.525 -21.246 23.941 1.00 25.56 658 PHE A O 1
ATOM 5256 N N . GLU A 1 659 ? 47.300 -21.024 23.672 1.00 22.53 659 GLU A N 1
ATOM 5257 C CA . GLU A 1 659 ? 46.845 -22.359 24.103 1.00 22.53 659 GLU A CA 1
ATOM 5258 C C . GLU A 1 659 ? 45.308 -22.491 24.032 1.00 22.53 659 GLU A C 1
ATOM 5260 O O . GLU A 1 659 ? 44.565 -21.785 24.707 1.00 22.53 659 GLU A O 1
ATOM 5265 N N . ILE A 1 660 ? 44.820 -23.420 23.204 1.00 25.70 660 ILE A N 1
ATOM 5266 C CA . ILE A 1 660 ? 43.485 -24.021 23.333 1.00 25.70 660 ILE A CA 1
ATOM 5267 C C . ILE A 1 660 ? 43.712 -25.530 23.351 1.00 25.70 660 ILE A C 1
ATOM 5269 O O . ILE A 1 660 ? 44.237 -26.094 22.387 1.00 25.70 660 ILE A O 1
ATOM 5273 N N . ARG A 1 661 ? 43.311 -26.182 24.442 1.00 23.38 661 ARG A N 1
ATOM 5274 C CA . ARG A 1 661 ? 43.209 -27.641 24.558 1.00 23.38 661 ARG A CA 1
ATOM 5275 C C . ARG A 1 661 ? 41.934 -28.055 25.318 1.00 23.38 661 ARG A C 1
ATOM 5277 O O . ARG A 1 661 ? 41.352 -27.210 25.993 1.00 23.38 661 ARG A O 1
ATOM 5284 N N . PRO A 1 662 ? 41.472 -29.310 25.130 1.00 31.36 662 PRO A N 1
ATOM 5285 C CA . PRO A 1 662 ? 40.050 -29.657 25.024 1.00 31.36 662 PRO A CA 1
ATOM 5286 C C . PRO A 1 662 ? 39.561 -30.708 26.055 1.00 31.36 662 PRO A C 1
ATOM 5288 O O . PRO A 1 662 ? 40.302 -31.087 26.957 1.00 31.36 662 PRO A O 1
ATOM 5291 N N . ASP A 1 663 ? 38.338 -31.209 25.799 1.00 22.67 663 ASP A N 1
ATOM 5292 C CA . ASP A 1 663 ? 37.613 -32.377 26.358 1.00 22.67 663 ASP A CA 1
ATOM 5293 C C . ASP A 1 663 ? 36.908 -32.191 27.720 1.00 22.67 663 ASP A C 1
ATOM 5295 O O . ASP A 1 663 ? 37.388 -31.476 28.587 1.00 22.67 663 ASP A O 1
ATOM 5299 N N . VAL A 1 664 ? 35.700 -32.728 27.976 1.00 25.05 664 VAL A N 1
ATOM 5300 C CA . VAL A 1 664 ? 35.286 -34.143 27.858 1.00 25.05 664 VAL A CA 1
ATOM 5301 C C . VAL A 1 664 ? 33.767 -34.292 27.600 1.00 25.05 664 VAL A C 1
ATOM 5303 O O . VAL A 1 664 ? 32.948 -33.661 28.267 1.00 25.05 664 VAL A O 1
ATOM 5306 N N . SER A 1 665 ? 33.379 -35.217 26.713 1.00 24.03 665 SER A N 1
ATOM 5307 C CA . SER A 1 665 ? 32.085 -35.938 26.734 1.00 24.03 665 SER A CA 1
ATOM 5308 C C . SER A 1 665 ? 32.346 -37.442 26.916 1.00 24.03 665 SER A C 1
ATOM 5310 O O . SER A 1 665 ? 33.306 -37.934 26.324 1.00 24.03 665 SER A O 1
ATOM 5312 N N . PRO A 1 666 ? 31.531 -38.207 27.673 1.00 27.11 666 PRO A N 1
ATOM 5313 C CA . PRO A 1 666 ? 31.714 -39.649 27.773 1.00 27.11 666 PRO A CA 1
ATOM 5314 C C . PRO A 1 666 ? 30.962 -40.454 26.690 1.00 27.11 666 PRO A C 1
ATOM 5316 O O . PRO A 1 666 ? 29.816 -40.181 26.339 1.00 27.11 666 PRO A O 1
ATOM 5319 N N . ALA A 1 667 ? 31.705 -41.461 26.224 1.00 23.19 667 ALA A N 1
ATOM 5320 C CA . ALA A 1 667 ? 31.496 -42.619 25.343 1.00 23.19 667 ALA A CA 1
ATOM 5321 C C . ALA A 1 667 ? 30.350 -43.597 25.728 1.00 23.19 667 ALA A C 1
ATOM 5323 O O . ALA A 1 667 ? 29.806 -43.466 26.816 1.00 23.19 667 ALA A O 1
ATOM 5324 N N . ILE A 1 668 ? 29.975 -44.691 25.030 1.00 25.23 668 ILE A N 1
ATOM 5325 C CA . ILE A 1 668 ? 30.083 -45.333 23.684 1.00 25.23 668 ILE A CA 1
ATOM 5326 C C . ILE A 1 668 ? 29.185 -46.597 23.793 1.00 25.23 668 ILE A C 1
ATOM 5328 O O . ILE A 1 668 ? 29.167 -47.202 24.864 1.00 25.23 668 ILE A O 1
ATOM 5332 N N . ALA A 1 669 ? 28.530 -47.039 22.704 1.00 21.50 669 ALA A N 1
ATOM 5333 C CA . ALA A 1 669 ? 28.423 -48.467 22.315 1.00 21.50 669 ALA A CA 1
ATOM 5334 C C . ALA A 1 669 ? 27.820 -48.644 20.894 1.00 21.50 669 ALA A C 1
ATOM 5336 O O . ALA A 1 669 ? 26.631 -48.420 20.684 1.00 21.50 669 ALA A O 1
ATOM 5337 N N . GLU A 1 670 ? 28.657 -49.059 19.935 1.00 24.31 670 GLU A N 1
ATOM 5338 C CA . GLU A 1 670 ? 28.323 -49.683 18.626 1.00 24.31 670 GLU A CA 1
ATOM 5339 C C . GLU A 1 670 ? 28.261 -51.243 18.769 1.00 24.31 670 GLU A C 1
ATOM 5341 O O . GLU A 1 670 ? 28.423 -51.674 19.916 1.00 24.31 670 GLU A O 1
ATOM 5346 N N . PRO A 1 671 ? 28.114 -52.143 17.738 1.00 38.94 671 PRO A N 1
ATOM 5347 C CA . PRO A 1 671 ? 28.093 -51.988 16.253 1.00 38.94 671 PRO A CA 1
ATOM 5348 C C . PRO A 1 671 ? 27.132 -52.912 15.434 1.00 38.94 671 PRO A C 1
ATOM 5350 O O . PRO A 1 671 ? 26.549 -53.855 15.965 1.00 38.94 671 PRO A O 1
ATOM 5353 N N . ASN A 1 672 ? 26.991 -52.670 14.109 1.00 21.47 672 ASN A N 1
ATOM 5354 C CA . ASN A 1 672 ? 27.449 -53.581 13.019 1.00 21.47 672 ASN A CA 1
ATOM 5355 C C . ASN A 1 672 ? 26.875 -53.308 11.597 1.00 21.47 672 ASN A C 1
ATOM 5357 O O . ASN A 1 672 ? 25.667 -53.379 11.392 1.00 21.47 672 ASN A O 1
ATOM 5361 N N . SER A 1 673 ? 27.811 -53.150 10.634 1.00 24.77 673 SER A N 1
ATOM 5362 C CA . SER A 1 673 ? 27.905 -53.740 9.263 1.00 24.77 673 SER A CA 1
ATOM 5363 C C . SER A 1 673 ? 26.788 -53.453 8.222 1.00 24.77 673 SER A C 1
ATOM 5365 O O . SER A 1 673 ? 25.618 -53.607 8.536 1.00 24.77 673 SER A O 1
ATOM 5367 N N . SER A 1 674 ? 26.984 -53.105 6.940 1.00 21.88 674 SER A N 1
ATOM 5368 C CA . SER A 1 674 ? 28.126 -53.112 6.009 1.00 21.88 674 SER A CA 1
ATOM 5369 C C . SER A 1 674 ? 27.836 -52.155 4.837 1.00 21.88 674 SER A C 1
ATOM 5371 O O . SER A 1 674 ? 26.697 -52.070 4.377 1.00 21.88 674 SER A O 1
ATOM 5373 N N . VAL A 1 675 ? 28.869 -51.497 4.308 1.00 22.53 675 VAL A N 1
ATOM 5374 C CA . VAL A 1 675 ? 28.866 -50.796 3.013 1.00 22.53 675 VAL A CA 1
ATOM 5375 C C . VAL A 1 675 ? 29.979 -51.404 2.166 1.00 22.53 675 VAL A C 1
ATOM 5377 O O . VAL A 1 675 ? 31.114 -51.457 2.624 1.00 22.53 675 VAL A O 1
ATOM 5380 N N . GLU A 1 676 ? 29.675 -51.786 0.927 1.00 22.41 676 GLU A N 1
ATOM 5381 C CA . GLU A 1 676 ? 30.673 -51.909 -0.141 1.00 22.41 676 GLU A CA 1
ATOM 5382 C C . GLU A 1 676 ? 30.271 -51.006 -1.317 1.00 22.41 676 GLU A C 1
ATOM 5384 O O . GLU A 1 676 ? 29.187 -51.124 -1.889 1.00 22.41 676 GLU A O 1
ATOM 5389 N N . GLN A 1 677 ? 31.166 -50.070 -1.640 1.00 23.84 677 GLN A N 1
ATOM 5390 C CA . GLN A 1 677 ? 31.270 -49.371 -2.923 1.00 23.84 677 GLN A CA 1
ATOM 5391 C C . GLN A 1 677 ? 32.101 -50.223 -3.883 1.00 23.84 677 GLN A C 1
ATOM 5393 O O . GLN A 1 677 ? 33.117 -50.732 -3.429 1.00 23.84 677 GLN A O 1
ATOM 5398 N N . ILE A 1 678 ? 31.818 -50.207 -5.195 1.00 22.08 678 ILE A N 1
ATOM 5399 C CA . ILE A 1 678 ? 32.865 -50.262 -6.240 1.00 22.08 678 ILE A CA 1
ATOM 5400 C C . ILE A 1 678 ? 32.483 -49.353 -7.429 1.00 22.08 678 ILE A C 1
ATOM 5402 O O . ILE A 1 678 ? 31.314 -49.170 -7.763 1.00 22.08 678 ILE A O 1
ATOM 5406 N N . VAL A 1 679 ? 33.525 -48.753 -8.006 1.00 21.41 679 VAL A N 1
ATOM 5407 C CA . VAL A 1 679 ? 33.633 -47.645 -8.966 1.00 21.41 679 VAL A CA 1
ATOM 5408 C C . VAL A 1 679 ? 33.991 -48.170 -10.382 1.00 21.41 679 VAL A C 1
ATOM 5410 O O . VAL A 1 679 ? 34.590 -49.234 -10.478 1.00 21.41 679 VAL A O 1
ATOM 5413 N N . LEU A 1 680 ? 33.723 -47.372 -11.437 1.00 22.28 680 LEU A N 1
ATOM 5414 C CA . LEU A 1 680 ? 34.601 -47.021 -12.597 1.00 22.28 680 LEU A CA 1
ATOM 5415 C C . LEU A 1 680 ? 34.048 -47.194 -14.040 1.00 22.28 680 LEU A C 1
ATOM 5417 O O . LEU A 1 680 ? 33.698 -48.282 -14.473 1.00 22.28 680 LEU A O 1
ATOM 5421 N N . ASN A 1 681 ? 34.172 -46.074 -14.779 1.00 20.78 681 ASN A N 1
ATOM 5422 C CA . ASN A 1 681 ? 34.676 -45.868 -16.158 1.00 20.78 681 ASN A CA 1
ATOM 5423 C C . ASN A 1 681 ? 33.904 -46.313 -17.419 1.00 20.78 681 ASN A C 1
ATOM 5425 O O . ASN A 1 681 ? 33.710 -47.497 -17.656 1.00 20.78 681 ASN A O 1
ATOM 5429 N N . ALA A 1 682 ? 33.659 -45.359 -18.340 1.00 21.88 682 ALA A N 1
ATOM 5430 C CA . ALA A 1 682 ? 34.478 -45.108 -19.553 1.00 21.88 682 ALA A CA 1
ATOM 5431 C C . ALA A 1 682 ? 33.825 -44.059 -20.504 1.00 21.88 682 ALA A C 1
ATOM 5433 O O . ALA A 1 682 ? 32.602 -43.969 -20.582 1.00 21.88 682 ALA A O 1
ATOM 5434 N N . SER A 1 683 ? 34.647 -43.291 -21.239 1.00 18.97 683 SER A N 1
ATOM 5435 C CA . SER A 1 683 ? 34.274 -42.352 -22.332 1.00 18.97 683 SER A CA 1
ATOM 5436 C C . SER A 1 683 ? 34.754 -42.901 -23.715 1.00 18.97 683 SER A C 1
ATOM 5438 O O . SER A 1 683 ? 35.169 -44.055 -23.761 1.00 18.97 683 SER A O 1
ATOM 5440 N N . PRO A 1 684 ? 34.777 -42.135 -24.834 1.00 40.94 684 PRO A N 1
ATOM 5441 C CA . PRO A 1 684 ? 33.742 -42.041 -25.883 1.00 40.94 684 PRO A CA 1
ATOM 5442 C C . PRO A 1 684 ? 34.252 -42.391 -27.312 1.00 40.94 684 PRO A C 1
ATOM 5444 O O . PRO A 1 684 ? 35.449 -42.326 -27.546 1.00 40.94 684 PRO A O 1
ATOM 5447 N N . GLU A 1 685 ? 33.379 -42.622 -28.310 1.00 22.67 685 GLU A N 1
ATOM 5448 C CA . GLU A 1 685 ? 33.709 -42.315 -29.724 1.00 22.67 685 GLU A CA 1
ATOM 5449 C C . GLU A 1 685 ? 32.498 -42.255 -30.683 1.00 22.67 685 GLU A C 1
ATOM 5451 O O . GLU A 1 685 ? 31.414 -42.768 -30.411 1.00 22.67 685 GLU A O 1
ATOM 5456 N N . MET A 1 686 ? 32.706 -41.518 -31.780 1.00 23.84 686 MET A N 1
ATOM 5457 C CA . MET A 1 686 ? 31.753 -40.958 -32.748 1.00 23.84 686 MET A CA 1
ATOM 5458 C C . MET A 1 686 ? 31.055 -41.983 -33.662 1.00 23.84 686 MET A C 1
ATOM 5460 O O . MET A 1 686 ? 31.632 -43.009 -33.980 1.00 23.84 686 MET A O 1
ATOM 5464 N N . ILE A 1 687 ? 29.894 -41.614 -34.234 1.00 24.69 687 ILE A N 1
ATOM 5465 C CA . ILE A 1 687 ? 29.647 -41.640 -35.694 1.00 24.69 687 ILE A CA 1
ATOM 5466 C C . ILE A 1 687 ? 28.481 -40.697 -36.052 1.00 24.69 687 ILE A C 1
ATOM 5468 O O . ILE A 1 687 ? 27.384 -40.716 -35.502 1.00 24.69 687 ILE A O 1
ATOM 5472 N N . THR A 1 688 ? 28.792 -39.853 -37.026 1.00 24.34 688 THR A N 1
ATOM 5473 C CA . THR A 1 688 ? 27.996 -38.893 -37.794 1.00 24.34 688 THR A CA 1
ATOM 5474 C C . THR A 1 688 ? 26.717 -39.455 -38.434 1.00 24.34 688 THR A C 1
ATOM 5476 O O . THR A 1 688 ? 26.756 -40.571 -38.947 1.00 24.34 688 THR A O 1
ATOM 5479 N N . ARG A 1 689 ? 25.661 -38.624 -38.567 1.00 23.03 689 ARG A N 1
ATOM 5480 C CA . ARG A 1 689 ? 24.927 -38.316 -39.831 1.00 23.03 689 ARG A CA 1
ATOM 5481 C C . ARG A 1 689 ? 23.617 -37.533 -39.579 1.00 23.03 689 ARG A C 1
ATOM 5483 O O . ARG A 1 689 ? 22.649 -38.052 -39.040 1.00 23.03 689 ARG A O 1
ATOM 5490 N N . ARG A 1 690 ? 23.558 -36.288 -40.063 1.00 20.92 690 ARG A N 1
ATOM 5491 C CA . ARG A 1 690 ? 22.349 -35.670 -40.670 1.00 20.92 690 ARG A CA 1
ATOM 5492 C C . ARG A 1 690 ? 22.430 -35.918 -42.196 1.00 20.92 690 ARG A C 1
ATOM 5494 O O . ARG A 1 690 ? 23.524 -36.264 -42.641 1.00 20.92 690 ARG A O 1
ATOM 5501 N N . PRO A 1 691 ? 21.429 -35.613 -43.051 1.00 40.22 691 PRO A N 1
ATOM 5502 C CA . PRO A 1 691 ? 19.980 -35.382 -42.882 1.00 40.22 691 PRO A CA 1
ATOM 5503 C C . PRO A 1 691 ? 19.143 -36.195 -43.920 1.00 40.22 691 PRO A C 1
ATOM 5505 O O . PRO A 1 691 ? 19.717 -36.874 -44.765 1.00 40.22 691 PRO A O 1
ATOM 5508 N N . LYS A 1 692 ? 17.803 -36.059 -43.952 1.00 22.89 692 LYS A N 1
ATOM 5509 C CA . LYS A 1 692 ? 17.040 -35.788 -45.201 1.00 22.89 692 LYS A CA 1
ATOM 5510 C C . LYS A 1 692 ? 15.544 -35.543 -44.944 1.00 22.89 692 LYS A C 1
ATOM 5512 O O . LYS A 1 692 ? 14.867 -36.333 -44.299 1.00 22.89 692 LYS A O 1
ATOM 5517 N N . LYS A 1 693 ? 15.061 -34.419 -45.486 1.00 29.70 693 LYS A N 1
ATOM 5518 C CA . LYS A 1 693 ? 13.647 -34.113 -45.752 1.00 29.70 693 LYS A CA 1
ATOM 5519 C C . LYS A 1 693 ? 13.088 -35.124 -46.761 1.00 29.70 693 LYS A C 1
ATOM 5521 O O . LYS A 1 693 ? 13.793 -35.426 -47.719 1.00 29.70 693 LYS A O 1
ATOM 5526 N N . LEU A 1 694 ? 11.813 -35.489 -46.638 1.00 21.88 694 LEU A N 1
ATOM 5527 C CA . LEU A 1 694 ? 10.971 -35.792 -47.797 1.00 21.88 694 LEU A CA 1
ATOM 5528 C C . LEU A 1 694 ? 9.562 -35.229 -47.559 1.00 21.88 694 LEU A C 1
ATOM 5530 O O . LEU A 1 694 ? 8.961 -35.443 -46.509 1.00 21.88 694 LEU A O 1
ATOM 5534 N N . PHE A 1 695 ? 9.111 -34.436 -48.524 1.00 23.31 695 PHE A N 1
ATOM 5535 C CA . PHE A 1 695 ? 7.760 -33.902 -48.670 1.00 23.31 695 PHE A CA 1
ATOM 5536 C C . PHE A 1 695 ? 6.892 -34.880 -49.477 1.00 23.31 695 PHE A C 1
ATOM 5538 O O . PHE A 1 695 ? 7.440 -35.685 -50.227 1.00 23.31 695 PHE A O 1
ATOM 5545 N N . ALA A 1 696 ? 5.576 -34.627 -49.414 1.00 23.77 696 ALA A N 1
ATOM 5546 C CA . ALA A 1 696 ? 4.540 -34.954 -50.409 1.00 23.77 696 ALA A CA 1
ATOM 5547 C C . ALA A 1 696 ? 3.963 -36.388 -50.342 1.00 23.77 696 ALA A C 1
ATOM 5549 O O . ALA A 1 696 ? 4.680 -37.316 -49.999 1.00 23.77 696 ALA A O 1
ATOM 5550 N N . THR A 1 697 ? 2.698 -36.694 -50.646 1.00 23.78 697 THR A N 1
ATOM 5551 C CA . THR A 1 697 ? 1.427 -35.972 -50.888 1.00 23.78 697 THR A CA 1
ATOM 5552 C C . THR A 1 697 ? 0.344 -37.052 -51.098 1.00 23.78 697 THR A C 1
ATOM 5554 O O . THR A 1 697 ? 0.652 -38.140 -51.573 1.00 23.78 697 THR A O 1
ATOM 5557 N N . ASP A 1 698 ? -0.908 -36.675 -50.831 1.00 23.28 698 ASP A N 1
ATOM 5558 C CA . ASP A 1 698 ? -2.138 -37.042 -51.556 1.00 23.28 698 ASP A CA 1
ATOM 5559 C C . ASP A 1 698 ? -2.939 -38.348 -51.359 1.00 23.28 698 ASP A C 1
ATOM 5561 O O . ASP A 1 698 ? -2.443 -39.469 -51.359 1.00 23.28 698 ASP A O 1
ATOM 5565 N N . SER A 1 699 ? -4.261 -38.082 -51.411 1.00 22.98 699 SER A N 1
ATOM 5566 C CA . SER A 1 699 ? -5.431 -38.906 -51.782 1.00 22.98 699 SER A CA 1
ATOM 5567 C C . SER A 1 699 ? -6.170 -39.608 -50.628 1.00 22.98 699 SER A C 1
ATOM 5569 O O . SER A 1 699 ? -5.651 -40.528 -50.014 1.00 22.98 699 SER A O 1
ATOM 5571 N N . ALA A 1 700 ? -7.322 -39.092 -50.153 1.00 22.64 700 ALA A N 1
ATOM 5572 C CA . ALA A 1 700 ? -8.688 -39.147 -50.741 1.00 22.64 700 ALA A CA 1
ATOM 5573 C C . ALA A 1 700 ? -9.225 -40.601 -50.804 1.00 22.64 700 ALA A C 1
ATOM 5575 O O . ALA A 1 700 ? -8.508 -41.478 -51.250 1.00 22.64 700 ALA A O 1
ATOM 5576 N N . ALA A 1 701 ? -10.437 -40.990 -50.386 1.00 24.83 701 ALA A N 1
ATOM 5577 C CA . ALA A 1 701 ? -11.751 -40.344 -50.380 1.00 24.83 701 ALA A CA 1
ATOM 5578 C C . ALA A 1 701 ? -12.706 -41.114 -49.408 1.00 24.83 701 ALA A C 1
ATOM 5580 O O . ALA A 1 701 ? -12.535 -42.307 -49.201 1.00 24.83 701 ALA A O 1
ATOM 5581 N N . VAL A 1 702 ? -13.582 -40.440 -48.643 1.00 23.56 702 VAL A N 1
ATOM 5582 C CA . VAL A 1 702 ? -15.049 -40.260 -48.857 1.00 23.56 702 VAL A CA 1
ATOM 5583 C C . VAL A 1 702 ? -15.946 -41.466 -48.510 1.00 23.56 702 VAL A C 1
ATOM 5585 O O . VAL A 1 702 ? -15.898 -42.477 -49.188 1.00 23.56 702 VAL A O 1
ATOM 5588 N N . ILE A 1 703 ? -16.853 -41.262 -47.533 1.00 24.69 703 ILE A N 1
ATOM 5589 C CA . ILE A 1 703 ? -18.334 -41.464 -47.531 1.00 24.69 703 ILE A CA 1
ATOM 5590 C C . ILE A 1 703 ? -18.840 -40.827 -46.203 1.00 24.69 703 ILE A C 1
ATOM 5592 O O . ILE A 1 703 ? -18.440 -41.255 -45.129 1.00 24.69 703 ILE A O 1
ATOM 5596 N N . LYS A 1 704 ? -19.401 -39.598 -46.192 1.00 23.73 704 LYS A N 1
ATOM 5597 C CA . LYS A 1 704 ? -20.841 -39.208 -46.289 1.00 23.73 704 LYS A CA 1
ATOM 5598 C C . LYS A 1 704 ? -21.733 -39.951 -45.262 1.00 23.73 704 LYS A C 1
ATOM 5600 O O . LYS A 1 704 ? -21.720 -41.164 -45.251 1.00 23.73 704 LYS A O 1
ATOM 5605 N N . LYS A 1 705 ? -22.603 -39.336 -44.442 1.00 25.55 705 LYS A N 1
ATOM 5606 C CA . LYS A 1 705 ? -23.304 -38.035 -44.506 1.00 25.55 705 LYS A CA 1
ATOM 5607 C C . LYS A 1 705 ? -24.138 -37.811 -43.215 1.00 25.55 705 LYS A C 1
ATOM 5609 O O . LYS A 1 705 ? -24.755 -38.763 -42.759 1.00 25.55 705 LYS A O 1
ATOM 5614 N N . ASN A 1 706 ? -24.306 -36.527 -42.845 1.00 22.95 706 ASN A N 1
ATOM 5615 C CA . ASN A 1 706 ? -25.544 -35.868 -42.344 1.00 22.95 706 ASN A CA 1
ATOM 5616 C C . ASN A 1 706 ? -26.020 -36.200 -40.897 1.00 22.95 706 ASN A C 1
ATOM 5618 O O . ASN A 1 706 ? -26.026 -37.353 -40.514 1.00 22.95 706 ASN A O 1
ATOM 5622 N N . VAL A 1 707 ? -26.459 -35.281 -40.012 1.00 24.05 707 VAL A N 1
ATOM 5623 C CA . VAL A 1 707 ? -27.202 -34.002 -40.131 1.00 24.05 707 VAL A CA 1
ATOM 5624 C C . VAL A 1 707 ? -26.945 -33.075 -38.906 1.00 24.05 707 VAL A C 1
ATOM 5626 O O . VAL A 1 707 ? -26.857 -33.561 -37.787 1.00 24.05 707 VAL A O 1
ATOM 5629 N N . ARG A 1 708 ? -26.867 -31.752 -39.184 1.00 22.06 708 ARG A N 1
ATOM 5630 C CA . ARG A 1 708 ? -27.284 -30.493 -38.475 1.00 22.06 708 ARG A CA 1
ATOM 5631 C C . ARG A 1 708 ? -27.703 -30.560 -36.980 1.00 22.06 708 ARG A C 1
ATOM 5633 O O . ARG A 1 708 ? -28.396 -31.482 -36.595 1.00 22.06 708 ARG A O 1
ATOM 5640 N N . THR A 1 709 ? -27.396 -29.582 -36.108 1.00 23.66 709 THR A N 1
ATOM 5641 C CA . THR A 1 709 ? -27.810 -28.150 -36.161 1.00 23.66 709 THR A CA 1
ATOM 5642 C C . THR A 1 709 ? -26.986 -27.202 -35.248 1.00 23.66 709 THR A C 1
ATOM 5644 O O . THR A 1 709 ? -26.595 -27.554 -34.142 1.00 23.66 709 THR A O 1
ATOM 5647 N N . ILE A 1 710 ? -26.803 -25.970 -35.744 1.00 22.55 710 ILE A N 1
ATOM 5648 C CA . ILE A 1 710 ? -26.330 -24.671 -35.170 1.00 22.55 710 ILE A CA 1
ATOM 5649 C C . ILE A 1 710 ? -27.504 -24.025 -34.349 1.00 22.55 710 ILE A C 1
ATOM 5651 O O . ILE A 1 710 ? -28.622 -24.449 -34.650 1.00 22.55 710 ILE A O 1
ATOM 5655 N N . PRO A 1 711 ? -27.399 -23.034 -33.398 1.00 28.47 711 PRO A N 1
ATOM 5656 C CA . PRO A 1 711 ? -26.482 -21.874 -33.365 1.00 28.47 711 PRO A CA 1
ATOM 5657 C C . PRO A 1 711 ? -25.866 -21.389 -32.035 1.00 28.47 711 PRO A C 1
ATOM 5659 O O . PRO A 1 711 ? -26.430 -21.437 -30.948 1.00 28.47 711 PRO A O 1
ATOM 5662 N N . SER A 1 712 ? -24.752 -20.682 -32.234 1.00 22.11 712 SER A N 1
ATOM 5663 C CA . SER A 1 712 ? -24.228 -19.569 -31.440 1.00 22.11 712 SER A CA 1
ATOM 5664 C C . SER A 1 712 ? -25.041 -18.268 -31.587 1.00 22.11 712 SER A C 1
ATOM 5666 O O . SER A 1 712 ? -25.406 -17.921 -32.711 1.00 22.11 712 SER A O 1
ATOM 5668 N N . LYS A 1 713 ? -25.154 -17.485 -30.502 1.00 25.56 713 LYS A N 1
ATOM 5669 C CA . LYS A 1 713 ? -24.852 -16.030 -30.381 1.00 25.56 713 LYS A CA 1
ATOM 5670 C C . LYS A 1 713 ? -25.704 -15.394 -29.271 1.00 25.56 713 LYS A C 1
ATOM 5672 O O . LYS A 1 713 ? -26.923 -15.470 -29.331 1.00 25.56 713 LYS A O 1
ATOM 5677 N N . LYS A 1 714 ? -25.071 -14.619 -28.382 1.00 25.14 714 LYS A N 1
ATOM 5678 C CA . LYS A 1 714 ? -25.263 -13.154 -28.313 1.00 25.14 714 LYS A CA 1
ATOM 5679 C C . LYS A 1 714 ? -24.336 -12.510 -27.273 1.00 25.14 714 LYS A C 1
ATOM 5681 O O . LYS A 1 714 ? -24.408 -12.788 -26.083 1.00 25.14 714 LYS A O 1
ATOM 5686 N N . ARG A 1 715 ? -23.479 -11.620 -27.784 1.00 23.58 715 ARG A N 1
ATOM 5687 C CA . ARG A 1 715 ? -22.903 -10.471 -27.075 1.00 23.58 715 ARG A CA 1
ATOM 5688 C C . ARG A 1 715 ? -24.055 -9.569 -26.618 1.00 23.58 715 ARG A C 1
ATOM 5690 O O . ARG A 1 715 ? -24.954 -9.324 -27.419 1.00 23.58 715 ARG A O 1
ATOM 5697 N N . PHE A 1 716 ? -23.989 -9.048 -25.396 1.00 23.62 716 PHE A N 1
ATOM 5698 C CA . PHE A 1 716 ? -24.784 -7.891 -24.989 1.00 23.62 716 PHE A CA 1
ATOM 5699 C C . PHE A 1 716 ? -23.979 -6.605 -25.174 1.00 23.62 716 PHE A C 1
ATOM 5701 O O . PHE A 1 716 ? -22.765 -6.571 -24.965 1.00 23.62 716 PHE A O 1
ATOM 5708 N N . ALA A 1 717 ? -24.694 -5.599 -25.664 1.00 25.11 717 ALA A N 1
ATOM 5709 C CA . ALA A 1 717 ? -24.222 -4.315 -26.134 1.00 25.11 717 ALA A CA 1
ATOM 5710 C C . ALA A 1 717 ? -24.080 -3.285 -25.005 1.00 25.11 717 ALA A C 1
ATOM 5712 O O . ALA A 1 717 ? -24.675 -3.410 -23.936 1.00 25.11 717 ALA A O 1
ATOM 5713 N N . ARG A 1 718 ? -23.287 -2.256 -25.319 1.00 23.09 718 ARG A N 1
ATOM 5714 C CA . ARG A 1 718 ? -23.240 -0.947 -24.665 1.00 23.09 718 ARG A CA 1
ATOM 5715 C C . ARG A 1 718 ? -24.606 -0.260 -24.764 1.00 23.09 718 ARG A C 1
ATOM 5717 O O . ARG A 1 718 ? -25.272 -0.379 -25.787 1.00 23.09 718 ARG A O 1
ATOM 5724 N N . SER A 1 719 ? -24.974 0.457 -23.710 1.00 24.58 719 SER A N 1
ATOM 5725 C CA . SER A 1 719 ? -26.125 1.353 -23.641 1.00 24.58 719 SER A CA 1
ATOM 5726 C C . SER A 1 719 ? -25.780 2.730 -24.212 1.00 24.58 719 SER A C 1
ATOM 5728 O O . SER A 1 719 ? -24.798 3.344 -23.787 1.00 24.58 719 SER A O 1
ATOM 5730 N N . ASP A 1 720 ? -26.615 3.188 -25.139 1.00 22.36 720 ASP A N 1
ATOM 5731 C CA . ASP A 1 720 ? -26.700 4.558 -25.636 1.00 22.36 720 ASP A CA 1
ATOM 5732 C C . ASP A 1 720 ? -27.328 5.502 -24.601 1.00 22.36 720 ASP A C 1
ATOM 5734 O O . ASP A 1 720 ? -28.214 5.110 -23.842 1.00 22.36 720 ASP A O 1
ATOM 5738 N N . SER A 1 721 ? -26.951 6.778 -24.675 1.00 22.94 721 SER A N 1
ATOM 5739 C CA . SER A 1 721 ? -27.887 7.887 -24.473 1.00 22.94 721 SER A CA 1
ATOM 5740 C C . SER A 1 721 ? -27.348 9.133 -25.180 1.00 22.94 721 SER A C 1
ATOM 5742 O O . SER A 1 721 ? -26.493 9.842 -24.648 1.00 22.94 721 SER A O 1
ATOM 5744 N N . SER A 1 722 ? -27.841 9.383 -26.393 1.00 22.33 722 SER A N 1
ATOM 5745 C CA . SER A 1 722 ? -27.763 10.678 -27.071 1.00 22.33 722 SER A CA 1
ATOM 5746 C C . SER A 1 722 ? -29.127 11.360 -27.002 1.00 22.33 722 SER A C 1
ATOM 5748 O O . SER A 1 722 ? -30.120 10.770 -27.422 1.00 22.33 722 SER A O 1
ATOM 5750 N N . THR A 1 723 ? -29.159 12.617 -26.580 1.00 23.12 723 THR A N 1
ATOM 5751 C CA . THR A 1 723 ? -30.223 13.571 -26.920 1.00 23.12 723 THR A CA 1
ATOM 5752 C C . THR A 1 723 ? -29.617 14.969 -26.953 1.00 23.12 723 THR A C 1
ATOM 5754 O O . THR A 1 723 ? -28.782 15.262 -26.100 1.00 23.12 723 THR A O 1
ATOM 5757 N N . TYR A 1 724 ? -30.118 15.795 -27.886 1.00 23.81 724 TYR A N 1
ATOM 5758 C CA . TYR A 1 724 ? -29.881 17.240 -28.074 1.00 23.81 724 TYR A CA 1
ATOM 5759 C C . TYR A 1 724 ? -28.588 17.593 -28.847 1.00 23.81 724 TYR A C 1
ATOM 5761 O O . TYR A 1 724 ? -27.525 17.104 -28.506 1.00 23.81 724 TYR A O 1
ATOM 5769 N N . PHE A 1 725 ? -28.556 18.405 -29.913 1.00 23.58 725 PHE A N 1
ATOM 5770 C CA . PHE A 1 725 ? -29.488 19.379 -30.497 1.00 23.58 725 PHE A CA 1
ATOM 5771 C C . PHE A 1 725 ? -29.110 19.602 -31.992 1.00 23.58 725 PHE A C 1
ATOM 5773 O O . PHE A 1 725 ? -27.988 19.309 -32.401 1.00 23.58 725 PHE A O 1
ATOM 5780 N N . LYS A 1 726 ? -30.074 20.115 -32.768 1.00 24.27 726 LYS A N 1
ATOM 5781 C CA . LYS A 1 726 ? -30.032 20.713 -34.130 1.00 24.27 726 LYS A CA 1
ATOM 5782 C C . LYS A 1 726 ? -28.836 21.685 -34.335 1.00 24.27 726 LYS A C 1
ATOM 5784 O O . LYS A 1 726 ? -28.300 22.152 -33.343 1.00 24.27 726 LYS A O 1
ATOM 5789 N N . GLU A 1 727 ? -28.362 22.104 -35.516 1.00 25.14 727 GLU A N 1
ATOM 5790 C CA . GLU A 1 727 ? -29.008 22.521 -36.776 1.00 25.14 727 GLU A CA 1
ATOM 5791 C C . GLU A 1 727 ? -27.904 22.964 -37.783 1.00 25.14 727 GLU A C 1
ATOM 5793 O O . GLU A 1 727 ? -26.847 23.404 -37.339 1.00 25.14 727 GLU A O 1
ATOM 5798 N N . ASN A 1 728 ? -28.209 22.951 -39.094 1.00 23.61 728 ASN A N 1
ATOM 5799 C CA . ASN A 1 728 ? -27.581 23.703 -40.213 1.00 23.61 728 ASN A CA 1
ATOM 5800 C C . ASN A 1 728 ? -26.100 23.391 -40.556 1.00 23.61 728 ASN A C 1
ATOM 5802 O O . ASN A 1 728 ? -25.212 23.468 -39.723 1.00 23.61 728 ASN A O 1
ATOM 5806 N N . ILE A 1 729 ? -25.731 23.032 -41.792 1.00 26.84 729 ILE A N 1
ATOM 5807 C CA . ILE A 1 729 ? -25.752 23.879 -42.998 1.00 26.84 729 ILE A CA 1
ATOM 5808 C C . ILE A 1 729 ? -25.866 23.003 -44.267 1.00 26.84 729 ILE A C 1
ATOM 5810 O O . ILE A 1 729 ? -25.189 21.988 -44.417 1.00 26.84 729 ILE A O 1
ATOM 5814 N N . ALA A 1 730 ? -26.737 23.444 -45.175 1.00 26.77 730 ALA A N 1
ATOM 5815 C CA . ALA A 1 730 ? -26.930 22.982 -46.549 1.00 26.77 730 ALA A CA 1
ATOM 5816 C C . ALA A 1 730 ? -25.673 23.285 -47.401 1.00 26.77 730 ALA A C 1
ATOM 5818 O O . ALA A 1 730 ? -25.034 24.307 -47.204 1.00 26.77 730 ALA A O 1
ATOM 5819 N N . SER A 1 731 ? -25.223 22.502 -48.376 1.00 24.92 731 SER A N 1
ATOM 5820 C CA . SER A 1 731 ? -25.828 22.221 -49.686 1.00 24.92 731 SER A CA 1
ATOM 5821 C C . SER A 1 731 ? -24.665 22.132 -50.688 1.00 24.92 731 SER A C 1
ATOM 5823 O O . SER A 1 731 ? -23.654 22.800 -50.489 1.00 24.92 731 SER A O 1
ATOM 5825 N N . SER A 1 732 ? -24.876 21.419 -51.802 1.00 25.98 732 SER A N 1
ATOM 5826 C CA . SER A 1 732 ? -24.017 21.400 -53.003 1.00 25.98 732 SER A CA 1
ATOM 5827 C C . SER A 1 732 ? -22.727 20.565 -52.840 1.00 25.98 732 SER A C 1
ATOM 5829 O O . SER A 1 732 ? -21.995 20.747 -51.886 1.00 25.98 732 SER A O 1
ATOM 5831 N N . THR A 1 733 ? -22.358 19.610 -53.697 1.00 28.98 733 THR A N 1
ATOM 5832 C CA . THR A 1 733 ? -22.734 19.372 -55.092 1.00 28.98 733 THR A CA 1
ATOM 5833 C C . THR A 1 733 ? -22.436 17.913 -55.477 1.00 28.98 733 THR A C 1
ATOM 5835 O O . THR A 1 733 ? -21.606 17.234 -54.884 1.00 28.98 733 THR A O 1
ATOM 5838 N N . LYS A 1 734 ? -23.178 17.477 -56.491 1.00 29.53 734 LYS A N 1
ATOM 5839 C CA . LYS A 1 734 ? -23.170 16.226 -57.255 1.00 29.53 734 LYS A CA 1
ATOM 5840 C C . LYS A 1 734 ? -21.804 15.731 -57.775 1.00 29.53 734 LYS A C 1
ATOM 5842 O O . LYS A 1 734 ? -20.980 16.539 -58.177 1.00 29.53 734 LYS A O 1
ATOM 5847 N N . ASN A 1 735 ? -21.763 14.404 -57.966 1.00 30.38 735 ASN A N 1
ATOM 5848 C CA . ASN A 1 735 ? -21.125 13.631 -59.050 1.00 30.38 735 ASN A CA 1
ATOM 5849 C C . ASN A 1 735 ? -19.607 13.793 -59.259 1.00 30.38 735 ASN A C 1
ATOM 5851 O O . ASN A 1 735 ? -19.175 14.761 -59.875 1.00 30.38 735 ASN A O 1
ATOM 5855 N N . TYR A 1 736 ? -18.811 12.783 -58.900 1.00 37.19 736 TYR A N 1
ATOM 5856 C CA . TYR A 1 736 ? -18.434 11.631 -59.739 1.00 37.19 736 TYR A CA 1
ATOM 5857 C C . TYR A 1 736 ? -17.728 10.571 -58.887 1.00 37.19 736 TYR A C 1
ATOM 5859 O O . TYR A 1 736 ? -17.131 10.963 -57.857 1.00 37.19 736 TYR A O 1
#

Foldseek 3Di:
DLLVLLVQLCVLPDPLLVVLLQLVQVVQVPDPPLLVLLQVLCVVVVAPNDDQFHDDPPDCLSVLVNLVVCLSCVVSLLVSLVVCCVPPNDPSSVSSNVLSPPLCSSLVSLLCNVLVVLVVVVVVVLLDPFQCLLCVQVSLQVSLLVLLVQWFDNVQSVVDPGSLPDDLPDPVGTDDLLSGHSDDVSNVSLVVLVPDPVHDPVVSSVVSVSSSSSSSSSSVVSSVVDDPVDCCNVLLNCLPLVCLLVCVPQAPVVLCVVVVVLVVPADRVLRNVLSVVSNVDPCVVQVLDDDDDDDRSCVNVVSLQCDADPVRHRSHRSVNVSSVVSRPDRPDCSVVVVVVVVVCCVVPNVDDDDDDDDQPPCLQQQLAPVQLVVLLVVLVCVQCPPNDGDDQLQEKEKDKDKDWLWFDDDDDDDDPPDDDDDDDIQDPHTFIKMWMWMDTLQLDTFQIEIEHADDDDDPLLQPQAAPLYYYDYDPPHNDDALVNVLVCCVPGVLVPRDPAAHEYEYAPDCSQPVDPVSVVVCVVSNYDYRHDGHSNCCQQHLCNVFQRVQLNVQLSVLSVVVCVVPPPHGRDSSCNRNSSNRSCVRRSGSVSSNCSCQCNCSVVNDSPSRDPVSHNDPPDDDPPDPDDDDDDDDDDDDDDDDDDDDDDDDDDDDDDDDDDDDDDDDDDDDDDDDDDDDDDDDDDDDDDDDDDDDDDDDDDDDDDDDDDDDDDDDDDDDDDDDDDDDDDDDDDDDDD

pLDDT: mean 76.14, std 25.04, range [18.97, 97.75]

Sequence (736 aa):
MIHLSSSKACLKLPRNVEDFLRSVGAHFSRSSQRQLKFREFQEFFQVEIHKILTPAQTRWLSLKACIDRVLEQYTPLKAYLTETVFSDPSKTTEEMLITMNNQFTVVYLEFMSYVLALVTKFNVLFQSETSLLYKLKPEVENLLKTLSSNFMKISYIKSCANILNADFKNPTHFLSLNEIYIGLKAGESIEILKNDENVPRAAIADFYRTCQEFYIELTSDITKRFDFGDPLFSIISAVNPSEAQQFLIKSLVPVLKRFPVLYKFVTAQKLDDEWRTHALLDFEQHGLEIHGDNINAESYWGKVFRLKNAAGEYMFPNIKIVMSLLLILPFSNASVERKFSALRCLKTENRNRLNTEGVSLARSTAMNKLEVDAYFELLESILTVDDGVLKPSCIFNMDETGLQLNSRPGHVLVEKGSKAISTVTSTEKGETITVIACCNAEGTFLPPACIMKGKNKKPEFEDGMPPGSKLFMSPKSAYITSDLFIEWLKTHFVPRKPAGRVLLLLDGHSTHCNSVKMLKYAKDNDITLLSMPSHTSHYLQPLDRTVFKSLKTHFYKQCRLWLKQNPGRRITRLSFGRLLNKAWGKAAAAENAFAGFKATGVHPFNPSAIPDYAFTQELTKQMSKPQNECTATVMVEEQEENTSNIASANLEPVPNTFEIRPDVSPAIAEPNSSVEQIVLNASPEMITRRPKKLFATDSAAVIKKNVRTIPSKKRFARSDSSTYFKENIASSTKNY

Organism: Parnassius apollo (NCBI:txid110799)

InterPro domains:
  IPR004875 DDE superfamily endonuclease domain [PF03184] (431-564)
  IPR008906 HAT, C-terminal dimerisation domain [PF05699] (316-357)